Protein 4MIK (pdb70)

InterPro domains:
  IPR000940 Methyltransferase, NNMT/PNMT/TEMT [PF01234] (16-279)
  IPR000940 Methyltransferase, NNMT/PNMT/TEMT [PIRSF000384] (25-280)
  IPR000940 Methyltransferase, NNMT/PNMT/TEMT [PS51681] (23-282)
  IPR000940 Methyltransferase, NNMT/PNMT/TEMT [PTHR10867] (3-279)
  IPR025820 Methyltransferase NNMT/PNMT/TEMT, conserved site [PS01100] (75-91)
  IPR029063 S-adenosyl-L-methionine-dependent methyltransferase superfamily [G3DSA:3.40.50.150] (26-282)
  IPR029063 S-adenosyl-L-methionine-dependent methyltransferase superfamily [SSF53335] (27-279)
  IPR053384 SAM-dependent methyltransferase [NF041360] (27-255)

CATH classification: 3.40.50.150

B-factor: mean 51.11, std 16.22, range [27.46, 335.64]

Solvent-accessible surface area: 20635 Å² total; per-residue (Å²): 96,50,143,168,16,69,15,118,20,31,1,177,27,30,12,29,101,65,14,11,71,8,33,62,87,109,6,10,2,4,30,9,3,72,6,2,6,94,7,3,87,71,47,86,0,58,38,124,6,0,1,1,0,14,4,8,4,7,0,2,3,0,0,6,0,0,40,52,0,98,12,0,0,0,0,12,110,13,100,66,4,45,88,7,0,18,70,9,17,119,127,82,123,61,29,31,96,2,12,65,6,0,16,18,0,4,30,53,34,62,128,40,42,12,45,58,49,0,14,139,50,0,53,61,60,16,112,52,40,24,80,8,35,8,87,90,91,109,5,19,42,87,86,25,95,6,35,85,76,0,25,2,0,1,0,13,43,15,0,3,7,39,1,94,64,67,60,10,2,30,125,1,0,55,30,0,7,90,9,2,85,95,22,0,11,0,2,2,1,0,3,10,72,12,43,60,20,60,0,35,139,2,139,3,86,4,8,63,0,34,48,90,54,0,79,86,4,0,90,171,18,28,7,117,31,84,30,25,112,54,21,140,7,41,79,119,2,107,53,59,27,15,38,10,112,2,3,0,1,0,21,0,47,39,141,100,72,101,22,38,64,64,23,33,66,35,21,121,162,16,71,20,93,11,28,0,149,32,29,10,29,103,71,14,9,61,14,25,47,87,111,4,9,1,0,27,10,4,77,0,3,9,81,4,3,86,68,46,86,1,62,34,124,6,0,1,0,0,14,4,10,4,7,1,2,3,0,0,8,0,0,42,47,0,99,11,0,1,3,0,12,86,17,112,66,3,52,95,5,2,20,78,11,50,120,123,68,133,53,18,37,95,2,10,57,6,0,18,14,1,2,22,54,34,64,134,47,45,4,43,52,51,0,13,142,53,0,49,62,60,16,107,53,38,19,79,10,38,8,22,79,91,109,5,22,41,92,84,24,96,7,32,83,81,0,24,2,0,1,0,13,48,15,1,3,8,25,0,58,69,68,57,1,1,30,92,0,0,59,31,0,9,90,9,2,83,89,25,0,12,0,2,3,1,0,3,12,75,12,45,52,19,52,0,29,150,3,142,2,105,4,10,66,0,23,55,142,63,1,100,76,4,0,79,158,17,34,10,118,30,88,41,25,73,62,22,139,9,39,82,123,4,87,51,55,24,14,37,5,101,2,3,0,0,0,20,0,42,36,136

Foldseek 3Di:
DCVPFDLVLVCCLQCNPPQVDVPDCLHPLNVLLLVQLVVVLVVLAADAEEEEPACFQDDLQCLNVLVRYQAYEYEHQDPNRVVLNVCLLVVHPPRDDCQVSLCSNCVNNPPPDDSVVSSVSSSNRYPYYAYFDLQDLAGRDPPDPGDAQGQEYEYAAPLQQVAQELVSSLSSLLSVCRSHDAQHKYKYKHFAQWQWFDRVVDITGGYHHHQVSVCVSQVVSAKDWPDKDKRAHDPVSCDPGTRTGIMMITMIGHD/DVVLLVVLVVLCVPFALVLVCCLQCNPPQVDPPDCLHDLVVLLCLQLVVVLVVLAADAEEEEDACFQDDLSCLNVLVRYQAYEYEHQDPVSLVLVVCVLVVHVVRDDCQVSLQSNCVVNPPVDHSVVSSVSSSNRHPYYAYFDLQDLAGRDPPHPGDAQGQEYEYAAPLQQSAQELVSSLSSVLSVVRSHDAQHKYKYKHFAQWQWFDRDVRIGGGYHHHLVSVCVSLVVSAWDWPDKDKRAHDPVSCDPRTNTGIMIITMITHD

Organism: Homo sapiens (NCBI:txid9606)

Sequence (520 aa):
AYQRFEPRAYLRNNYAPPRGDLCNPNGVGPWKLRCLLAQTFATGEVSGRTLIDIGSGPTVYQLLSACSHFEDITMTDFLEVNRQELGRWLQEEPGAFNWSMYSQHACLIEGKGECWQDKERQLRARVKRVLPIDVHQPQPLGAGSPAPLPADALVSAFCLEAVSPDLASFQRALDHITTLLRPGGHLLLIGALEESWYLAGEARLTVVPVSEEEEVREALVRSGYKVRDLRTYIMPAHLQTGVDDVKGVFFAWAQKVSAPGQAAVASAYQRFEPRAYLRNNYAPPRGDLCNPNGVGPWKLRRCLLAQTFATGEVSGRTLIDIGSGPTVYQLLSACSHFEDITMTDFLEVNRQELGRWLQEEPGAFNWSMYSQHACLIEGKGECWQDKERQLRARVKRVLPIDVHQPQPLGAGSPAPLPADALVSAFCLEAVSPDLASFQRALDHITTLLRPGGHLLLIGALEESWYLAGEARLTVVPVSEEEVREALVRSGYKVRDLRTYIMPAHLQTGVDDVKGVFFAWAQKV

Structure (mmCIF, N/CA/C/O backbone):
data_4MIK
#
_entry.id   4MIK
#
_cell.length_a   94.664
_cell.length_b   94.664
_cell.length_c   188.460
_cell.angle_alpha   90.00
_cell.angle_beta   90.00
_cell.angle_gamma   90.00
#
_symmetry.space_group_name_H-M   'P 43 21 2'
#
loop_
_entity.id
_entity.type
_entity.pdbx_description
1 polymer 'Phenylethanolamine N-methyltransferase'
2 non-polymer 9-{5-S-[2-({[(3S)-7-nitro-1,2,3,4-tetrahydroisoquinolin-3-yl]methyl}amino)ethyl]-5-thio-alpha-L-lyxofuranosyl}-9H-purin-6-amine
3 non-polymer 2-AMINO-2-HYDROXYMETHYL-PROPANE-1,3-DIOL
4 water water
#
loop_
_atom_site.group_PDB
_atom_site.id
_atom_site.type_symbol
_atom_site.label_atom_id
_atom_site.label_alt_id
_atom_site.label_comp_id
_atom_site.label_asym_id
_atom_site.label_entity_id
_atom_site.label_seq_id
_atom_site.pdbx_PDB_ins_code
_atom_site.Cartn_x
_atom_site.Cartn_y
_atom_site.Cartn_z
_atom_site.occupancy
_atom_site.B_iso_or_equiv
_atom_site.auth_seq_id
_atom_site.auth_comp_id
_atom_site.auth_asym_id
_atom_site.auth_atom_id
_atom_site.pdbx_PDB_model_num
ATOM 1 N N . ALA A 1 26 ? -4.209 -8.227 -16.398 1.00 52.38 26 ALA A N 1
ATOM 2 C CA . ALA A 1 26 ? -3.068 -8.445 -17.305 1.00 61.80 26 ALA A CA 1
ATOM 3 C C . ALA A 1 26 ? -3.568 -8.773 -18.708 1.00 54.32 26 ALA A C 1
ATOM 4 O O . ALA A 1 26 ? -3.271 -8.078 -19.680 1.00 48.50 26 ALA A O 1
ATOM 10 N N . TYR A 1 27 ? -4.372 -9.820 -18.800 1.00 46.93 27 TYR A N 1
ATOM 11 C CA . TYR A 1 27 ? -5.073 -10.089 -20.049 1.00 55.26 27 TYR A CA 1
ATOM 12 C C . TYR A 1 27 ? -6.014 -8.957 -20.407 1.00 56.39 27 TYR A C 1
ATOM 13 O O . TYR A 1 27 ? -6.514 -8.898 -21.524 1.00 47.79 27 TYR A O 1
ATOM 31 N N . GLN A 1 28 ? -6.226 -8.028 -19.479 1.00 52.52 28 GLN A N 1
ATOM 32 C CA . GLN A 1 28 ? -7.136 -6.927 -19.749 1.00 59.90 28 GLN A CA 1
ATOM 33 C C . GLN A 1 28 ? -6.550 -5.939 -20.748 1.00 52.51 28 GLN A C 1
ATOM 34 O O . GLN A 1 28 ? -7.290 -5.189 -21.357 1.00 58.29 28 GLN A O 1
ATOM 48 N N . ARG A 1 29 ? -5.234 -5.969 -20.952 1.00 43.89 29 ARG A N 1
ATOM 49 C CA . ARG A 1 29 ? -4.603 -5.137 -21.973 1.00 50.20 29 ARG A CA 1
ATOM 50 C C . ARG A 1 29 ? -4.232 -5.920 -23.254 1.00 44.16 29 ARG A C 1
ATOM 51 O O . ARG A 1 29 ? -3.598 -5.366 -24.143 1.00 45.85 29 ARG A O 1
ATOM 72 N N . PHE A 1 30 ? -4.587 -7.204 -23.303 1.00 45.45 30 PHE A N 1
ATOM 73 C CA . PHE A 1 30 ? -4.306 -8.072 -24.466 1.00 41.60 30 PHE A CA 1
ATOM 74 C C . PHE A 1 30 ? -4.925 -7.492 -25.729 1.00 40.23 30 PHE A C 1
ATOM 75 O O . PHE A 1 30 ? -6.132 -7.276 -25.775 1.00 47.17 30 PHE A O 1
ATOM 92 N N . GLU A 1 31 ? -4.109 -7.231 -26.760 1.00 43.36 31 GLU A N 1
ATOM 93 C CA . GLU A 1 31 ? -4.606 -6.683 -28.021 1.00 45.56 31 GLU A CA 1
ATOM 94 C C . GLU A 1 31 ? -4.592 -7.787 -29.106 1.00 42.31 31 GLU A C 1
ATOM 95 O O . GLU A 1 31 ? -3.514 -8.210 -29.522 1.00 40.15 31 GLU A O 1
ATOM 107 N N . PRO A 1 32 ? -5.771 -8.286 -29.513 1.00 44.46 32 PRO A N 1
ATOM 108 C CA . PRO A 1 32 ? -5.846 -9.326 -30.565 1.00 41.73 32 PRO A CA 1
ATOM 109 C C . PRO A 1 32 ? -5.031 -9.005 -31.801 1.00 41.31 32 PRO A C 1
ATOM 110 O O . PRO A 1 32 ? -4.372 -9.911 -32.320 1.00 44.09 32 PRO A O 1
ATOM 121 N N . ARG A 1 33 ? -5.050 -7.760 -32.280 1.00 41.28 33 ARG A N 1
ATOM 122 C CA . ARG A 1 33 ? -4.386 -7.488 -33.546 1.00 38.94 33 ARG A CA 1
ATOM 123 C C . ARG A 1 33 ? -2.876 -7.561 -33.391 1.00 48.33 33 ARG A C 1
ATOM 124 O O . ARG A 1 33 ? -2.185 -7.974 -34.326 1.00 36.86 33 ARG A O 1
ATOM 145 N N . ALA A 1 34 ? -2.368 -7.175 -32.217 1.00 39.76 34 ALA A N 1
ATOM 146 C CA . ALA A 1 34 ? -0.940 -7.276 -31.937 1.00 38.77 34 ALA A CA 1
ATOM 147 C C . ALA A 1 34 ? -0.516 -8.735 -31.849 1.00 36.53 34 ALA A C 1
ATOM 148 O O . ALA A 1 34 ? 0.498 -9.136 -32.425 1.00 41.05 34 ALA A O 1
ATOM 155 N N . TYR A 1 35 ? -1.298 -9.531 -31.134 1.00 34.61 35 TYR A N 1
ATOM 156 C CA . TYR A 1 35 ? -1.054 -10.950 -31.031 1.00 36.08 35 TYR A CA 1
ATOM 157 C C . TYR A 1 35 ? -1.036 -11.661 -32.413 1.00 33.61 35 TYR A C 1
ATOM 158 O O . TYR A 1 35 ? -0.149 -12.464 -32.722 1.00 33.34 35 TYR A O 1
ATOM 176 N N . LEU A 1 36 ? -2.028 -11.364 -33.233 1.00 37.43 36 LEU A N 1
ATOM 177 C CA . LEU A 1 36 ? -2.079 -11.917 -34.589 1.00 34.56 36 LEU A CA 1
ATOM 178 C C . LEU A 1 36 ? -0.856 -11.526 -35.386 1.00 34.54 36 LEU A C 1
ATOM 179 O O . LEU A 1 36 ? -0.246 -12.350 -36.079 1.00 34.52 36 LEU A O 1
ATOM 195 N N . ARG A 1 37 ? -0.478 -10.264 -35.294 1.00 35.81 37 ARG A N 1
ATOM 196 C CA . ARG A 1 37 ? 0.690 -9.777 -35.999 1.00 34.83 37 ARG A CA 1
ATOM 197 C C . ARG A 1 37 ? 1.986 -10.470 -35.536 1.00 44.50 37 ARG A C 1
ATOM 198 O O . ARG A 1 37 ? 2.877 -10.805 -36.326 1.00 38.91 37 ARG A O 1
ATOM 219 N N . ASN A 1 38 ? 2.090 -10.684 -34.239 1.00 33.51 38 ASN A N 1
ATOM 220 C CA . ASN A 1 38 ? 3.277 -11.278 -33.658 1.00 34.75 38 ASN A CA 1
ATOM 221 C C . ASN A 1 38 ? 3.449 -12.736 -34.006 1.00 33.96 38 ASN A C 1
ATOM 222 O O . ASN A 1 38 ? 4.578 -13.224 -34.085 1.00 37.73 38 ASN A O 1
ATOM 233 N N . ASN A 1 39 ? 2.327 -13.450 -34.154 1.00 32.72 39 ASN A N 1
ATOM 234 C CA . ASN A 1 39 ? 2.387 -14.900 -34.266 1.00 32.99 39 ASN A CA 1
ATOM 235 C C . ASN A 1 39 ? 1.866 -15.501 -35.581 1.00 34.21 39 ASN A C 1
ATOM 236 O O . ASN A 1 39 ? 2.205 -16.636 -35.904 1.00 36.45 39 ASN A O 1
ATOM 247 N N . TYR A 1 40 ? 1.053 -14.742 -36.296 1.00 36.44 40 TYR A N 1
ATOM 248 C CA . TYR A 1 40 ? 0.378 -15.261 -37.489 1.00 39.38 40 TYR A CA 1
ATOM 249 C C . TYR A 1 40 ? 0.574 -14.369 -38.703 1.00 40.84 40 TYR A C 1
ATOM 250 O O . TYR A 1 40 ? -0.149 -14.492 -39.683 1.00 40.48 40 TYR A O 1
ATOM 268 N N . ALA A 1 41 ? 1.548 -13.466 -38.622 1.00 39.55 41 ALA A N 1
ATOM 269 C CA . ALA A 1 41 ? 2.041 -12.728 -39.791 1.00 38.45 41 ALA A CA 1
ATOM 270 C C . ALA A 1 41 ? 3.540 -13.020 -39.845 1.00 46.59 41 ALA A C 1
ATOM 271 O O . ALA A 1 41 ? 4.107 -13.555 -38.877 1.00 41.82 41 ALA A O 1
ATOM 278 N N . PRO A 1 42 ? 4.194 -12.710 -40.973 1.00 46.18 42 PRO A N 1
ATOM 279 C CA . PRO A 1 42 ? 5.583 -13.182 -41.085 1.00 43.88 42 PRO A CA 1
ATOM 280 C C . PRO A 1 42 ? 6.542 -12.575 -40.041 1.00 45.46 42 PRO A C 1
ATOM 281 O O . PRO A 1 42 ? 6.303 -11.484 -39.530 1.00 44.77 42 PRO A O 1
ATOM 292 N N . PRO A 1 43 ? 7.632 -13.285 -39.710 1.00 44.58 43 PRO A N 1
ATOM 293 C CA . PRO A 1 43 ? 8.093 -14.602 -40.197 1.00 42.72 43 PRO A CA 1
ATOM 294 C C . PRO A 1 43 ? 7.321 -15.824 -39.682 1.00 44.54 43 PRO A C 1
ATOM 295 O O . PRO A 1 43 ? 7.222 -16.838 -40.390 1.00 40.15 43 PRO A O 1
ATOM 306 N N . ARG A 1 44 ? 6.791 -15.762 -38.463 1.00 42.46 44 ARG A N 1
ATOM 307 C CA . ARG A 1 44 ? 6.158 -16.947 -37.889 1.00 43.42 44 ARG A CA 1
ATOM 308 C C . ARG A 1 44 ? 4.945 -17.402 -38.680 1.00 41.72 44 ARG A C 1
ATOM 309 O O . ARG A 1 44 ? 4.653 -18.589 -38.742 1.00 48.49 44 ARG A O 1
ATOM 330 N N . GLY A 1 45 ? 4.273 -16.461 -39.329 1.00 40.52 45 GLY A N 1
ATOM 331 C CA . GLY A 1 45 ? 3.153 -16.783 -40.183 1.00 40.76 45 GLY A CA 1
ATOM 332 C C . GLY A 1 45 ? 3.486 -16.981 -41.654 1.00 48.94 45 GLY A C 1
ATOM 333 O O . GLY A 1 45 ? 2.593 -16.949 -42.488 1.00 55.35 45 GLY A O 1
ATOM 337 N N . ASP A 1 46 ? 4.756 -17.159 -41.989 1.00 48.05 46 ASP A N 1
ATOM 338 C CA . ASP A 1 46 ? 5.113 -17.555 -43.346 1.00 44.45 46 ASP A CA 1
ATOM 339 C C . ASP A 1 46 ? 4.871 -19.041 -43.443 1.00 44.85 46 ASP A C 1
ATOM 340 O O . ASP A 1 46 ? 5.332 -19.825 -42.607 1.00 50.33 46 ASP A O 1
ATOM 349 N N . LEU A 1 47 ? 4.082 -19.448 -44.424 1.00 35.46 47 LEU A N 1
ATOM 350 C CA . LEU A 1 47 ? 3.759 -20.859 -44.545 1.00 30.83 47 LEU A CA 1
ATOM 351 C C . LEU A 1 47 ? 4.494 -21.506 -45.729 1.00 35.41 47 LEU A C 1
ATOM 352 O O . LEU A 1 47 ? 4.415 -22.720 -45.930 1.00 35.08 47 LEU A O 1
ATOM 368 N N . CYS A 1 48 ? 5.248 -20.722 -46.462 1.00 33.60 48 CYS A N 1
ATOM 369 C CA . CYS A 1 48 ? 5.961 -21.237 -47.613 1.00 42.98 48 CYS A CA 1
ATOM 370 C C . CYS A 1 48 ? 7.041 -22.248 -47.285 1.00 42.47 48 CYS A C 1
ATOM 371 O O . CYS A 1 48 ? 7.108 -23.261 -47.909 1.00 42.73 48 CYS A O 1
ATOM 379 N N . ASN A 1 49 ? 7.854 -21.980 -46.280 1.00 47.38 49 ASN A N 1
ATOM 380 C CA . ASN A 1 49 ? 8.875 -22.928 -45.868 1.00 43.75 49 ASN A CA 1
ATOM 381 C C . ASN A 1 49 ? 8.265 -24.031 -45.009 1.00 39.51 49 ASN A C 1
ATOM 382 O O . ASN A 1 49 ? 7.705 -23.745 -43.939 1.00 41.33 49 ASN A O 1
ATOM 393 N N . PRO A 1 50 ? 8.390 -25.295 -45.438 1.00 39.19 50 PRO A N 1
ATOM 394 C CA . PRO A 1 50 ? 7.755 -26.353 -44.650 1.00 42.38 50 PRO A CA 1
ATOM 395 C C . PRO A 1 50 ? 8.438 -26.639 -43.315 1.00 35.32 50 PRO A C 1
ATOM 396 O O . PRO A 1 50 ? 7.887 -27.405 -42.561 1.00 40.48 50 PRO A O 1
ATOM 407 N N . ASN A 1 51 ? 9.575 -26.017 -43.046 1.00 35.84 51 ASN A N 1
ATOM 408 C CA . ASN A 1 51 ? 10.249 -26.140 -41.738 1.00 43.09 51 ASN A CA 1
ATOM 409 C C . ASN A 1 51 ? 9.845 -25.106 -40.685 1.00 37.36 51 ASN A C 1
ATOM 410 O O . ASN A 1 51 ? 10.409 -25.077 -39.578 1.00 38.79 51 ASN A O 1
ATOM 421 N N . GLY A 1 52 ? 8.865 -24.273 -41.007 1.00 36.16 52 GLY A N 1
ATOM 422 C CA . GLY A 1 52 ? 8.341 -23.303 -40.049 1.00 36.90 52 GLY A CA 1
ATOM 423 C C . GLY A 1 52 ? 7.343 -23.882 -39.058 1.00 31.50 52 GLY A C 1
ATOM 424 O O . GLY A 1 52 ? 6.883 -24.998 -39.189 1.00 34.62 52 GLY A O 1
ATOM 428 N N . VAL A 1 53 ? 7.001 -23.100 -38.052 1.00 32.84 53 VAL A N 1
ATOM 429 C CA . VAL A 1 53 ? 6.138 -23.562 -37.003 1.00 35.26 53 VAL A CA 1
ATOM 430 C C . VAL A 1 53 ? 4.676 -23.669 -37.457 1.00 34.33 53 VAL A C 1
ATOM 431 O O . VAL A 1 53 ? 3.956 -24.561 -37.019 1.00 34.96 53 VAL A O 1
ATOM 444 N N . GLY A 1 54 ? 4.229 -22.763 -38.324 1.00 33.01 54 GLY A N 1
ATOM 445 C CA . GLY A 1 54 ? 2.859 -22.835 -38.823 1.00 34.98 54 GLY A CA 1
ATOM 446 C C . GLY A 1 54 ? 2.600 -24.125 -39.562 1.00 29.62 54 GLY A C 1
ATOM 447 O O . GLY A 1 54 ? 1.652 -24.857 -39.265 1.00 31.84 54 GLY A O 1
ATOM 451 N N . PRO A 1 55 ? 3.467 -24.441 -40.526 1.00 29.34 55 PRO A N 1
ATOM 452 C CA . PRO A 1 55 ? 3.292 -25.718 -41.214 1.00 32.82 55 PRO A CA 1
ATOM 453 C C . PRO A 1 55 ? 3.397 -26.938 -40.332 1.00 37.18 55 PRO A C 1
ATOM 454 O O . PRO A 1 55 ? 2.645 -27.892 -40.528 1.00 32.27 55 PRO A O 1
ATOM 465 N N . TRP A 1 56 ? 4.323 -26.915 -39.375 1.00 31.94 56 TRP A N 1
ATOM 466 C CA . TRP A 1 56 ? 4.398 -27.990 -38.407 1.00 33.56 56 TRP A CA 1
ATOM 467 C C . TRP A 1 56 ? 3.086 -28.170 -37.601 1.00 31.13 56 TRP A C 1
ATOM 468 O O . TRP A 1 56 ? 2.619 -29.300 -37.418 1.00 33.11 56 TRP A O 1
ATOM 489 N N . LYS A 1 57 ? 2.493 -27.091 -37.105 1.00 32.65 57 LYS A N 1
ATOM 490 C CA . LYS A 1 57 ? 1.239 -27.215 -36.369 1.00 31.14 57 LYS A CA 1
ATOM 491 C C . LYS A 1 57 ? 0.106 -27.773 -37.230 1.00 33.61 57 LYS A C 1
ATOM 492 O O . LYS A 1 57 ? -0.667 -28.626 -36.783 1.00 33.01 57 LYS A O 1
ATOM 511 N N . LEU A 1 58 ? -0.005 -27.262 -38.456 1.00 36.21 58 LEU A N 1
ATOM 512 C CA . LEU A 1 58 ? -1.070 -27.701 -39.361 1.00 36.03 58 LEU A CA 1
ATOM 513 C C . LEU A 1 58 ? -0.923 -29.184 -39.673 1.00 32.75 58 LEU A C 1
ATOM 514 O O . LEU A 1 58 ? -1.908 -29.911 -39.702 1.00 40.77 58 LEU A O 1
ATOM 530 N N . ARG A 1 59 ? 0.315 -29.636 -39.858 1.00 31.31 59 ARG A N 1
ATOM 531 C CA . ARG A 1 59 ? 0.609 -31.040 -40.106 1.00 34.18 59 ARG A CA 1
ATOM 532 C C . ARG A 1 59 ? 0.245 -31.923 -38.931 1.00 34.95 59 ARG A C 1
ATOM 533 O O . ARG A 1 59 ? -0.345 -32.986 -39.122 1.00 36.40 59 ARG A O 1
ATOM 554 N N . CYS A 1 60 ? 0.632 -31.541 -37.715 1.00 34.11 60 CYS A N 1
ATOM 555 C CA . CYS A 1 60 ? 0.216 -32.324 -36.553 1.00 35.38 60 CYS A CA 1
ATOM 556 C C . CYS A 1 60 ? -1.301 -32.523 -36.531 1.00 34.91 60 CYS A C 1
ATOM 557 O O . CYS A 1 60 ? -1.803 -33.622 -36.303 1.00 40.20 60 CYS A O 1
ATOM 565 N N A LEU A 1 61 ? -2.041 -31.447 -36.760 0.02 39.06 61 LEU A N 1
ATOM 566 N N B LEU A 1 61 ? -2.031 -31.457 -36.790 0.98 39.30 61 LEU A N 1
ATOM 567 C CA A LEU A 1 61 ? -3.494 -31.516 -36.680 0.02 38.93 61 LEU A CA 1
ATOM 568 C CA B LEU A 1 61 ? -3.492 -31.512 -36.686 0.98 39.06 61 LEU A CA 1
ATOM 569 C C . LEU A 1 61 ? -4.076 -32.375 -37.815 1.00 39.76 61 LEU A C 1
ATOM 570 O O . LEU A 1 61 ? -4.882 -33.285 -37.559 1.00 37.63 61 LEU A O 1
ATOM 590 N N . ALA A 1 62 ? -3.622 -32.128 -39.044 1.00 39.03 62 ALA A N 1
ATOM 591 C CA . ALA A 1 62 ? -4.050 -32.911 -40.223 1.00 40.13 62 ALA A CA 1
ATOM 592 C C . ALA A 1 62 ? -3.762 -34.409 -40.088 1.00 38.13 62 ALA A C 1
ATOM 593 O O . ALA A 1 62 ? -4.635 -35.236 -40.291 1.00 37.60 62 ALA A O 1
ATOM 600 N N . GLN A 1 63 ? -2.541 -34.763 -39.718 1.00 40.95 63 GLN A N 1
ATOM 601 C CA . GLN A 1 63 ? -2.170 -36.166 -39.586 1.00 43.38 63 GLN A CA 1
ATOM 602 C C . GLN A 1 63 ? -2.999 -36.856 -38.515 1.00 46.16 63 GLN A C 1
ATOM 603 O O . GLN A 1 63 ? -3.318 -38.038 -38.626 1.00 47.46 63 GLN A O 1
ATOM 617 N N . THR A 1 64 ? -3.326 -36.125 -37.463 1.00 40.71 64 THR A N 1
ATOM 618 C CA . THR A 1 64 ? -4.084 -36.711 -36.372 1.00 40.70 64 THR A CA 1
ATOM 619 C C . THR A 1 64 ? -5.513 -37.016 -36.812 1.00 45.07 64 THR A C 1
ATOM 620 O O . THR A 1 64 ? -5.986 -38.133 -36.640 1.00 42.21 64 THR A O 1
ATOM 631 N N . PHE A 1 65 ? -6.199 -36.036 -37.383 1.00 44.04 65 PHE A N 1
ATOM 632 C CA . PHE A 1 65 ? -7.557 -36.268 -37.845 1.00 46.93 65 PHE A CA 1
ATOM 633 C C . PHE A 1 65 ? -7.588 -37.261 -39.006 1.00 49.23 65 PHE A C 1
ATOM 634 O O . PHE A 1 65 ? -8.552 -38.003 -39.140 1.00 51.56 65 PHE A O 1
ATOM 651 N N . ALA A 1 66 ? -6.529 -37.308 -39.814 1.00 47.34 66 ALA A N 1
ATOM 652 C CA . ALA A 1 66 ? -6.483 -38.253 -40.948 1.00 49.39 66 ALA A CA 1
ATOM 653 C C . ALA A 1 66 ? -6.495 -39.708 -40.490 1.00 53.13 66 ALA A C 1
ATOM 654 O O . ALA A 1 66 ? -6.772 -40.597 -41.281 1.00 55.12 66 ALA A O 1
ATOM 661 N N . THR A 1 67 ? -6.186 -39.961 -39.219 1.00 49.53 67 THR A N 1
ATOM 662 C CA . THR A 1 67 ? -6.228 -41.334 -38.705 1.00 53.94 67 THR A CA 1
ATOM 663 C C . THR A 1 67 ? -7.636 -41.921 -38.648 1.00 54.73 67 THR A C 1
ATOM 664 O O . THR A 1 67 ? -7.794 -43.141 -38.632 1.00 61.43 67 THR A O 1
ATOM 675 N N . GLY A 1 68 ? -8.640 -41.052 -38.571 1.00 54.30 68 GLY A N 1
ATOM 676 C CA . GLY A 1 68 ? -10.020 -41.461 -38.389 1.00 55.61 68 GLY A CA 1
ATOM 677 C C . GLY A 1 68 ? -10.422 -41.712 -36.937 1.00 62.42 68 GLY A C 1
ATOM 678 O O . GLY A 1 68 ? -11.598 -41.890 -36.649 1.00 61.13 68 GLY A O 1
ATOM 682 N N . GLU A 1 69 ? -9.464 -41.716 -36.014 1.00 59.50 69 GLU A N 1
ATOM 683 C CA . GLU A 1 69 ? -9.751 -42.120 -34.642 1.00 58.74 69 GLU A CA 1
ATOM 684 C C . GLU A 1 69 ? -10.356 -41.000 -33.808 1.00 56.06 69 GLU A C 1
ATOM 685 O O . GLU A 1 69 ? -10.894 -41.243 -32.726 1.00 56.84 69 GLU A O 1
ATOM 697 N N . VAL A 1 70 ? -10.301 -39.780 -34.330 1.00 53.45 70 VAL A N 1
ATOM 698 C CA . VAL A 1 70 ? -10.828 -38.617 -33.627 1.00 46.34 70 VAL A CA 1
ATOM 699 C C . VAL A 1 70 ? -12.061 -38.101 -34.333 1.00 58.31 70 VAL A C 1
ATOM 700 O O . VAL A 1 70 ? -11.972 -37.393 -35.344 1.00 56.00 70 VAL A O 1
ATOM 713 N N . SER A 1 71 ? -13.212 -38.444 -33.769 1.00 54.58 71 SER A N 1
ATOM 714 C CA . SER A 1 71 ? -14.482 -38.313 -34.460 1.00 59.35 71 SER A CA 1
ATOM 715 C C . SER A 1 71 ? -15.583 -38.193 -33.433 1.00 58.22 71 SER A C 1
ATOM 716 O O . SER A 1 71 ? -15.385 -38.506 -32.261 1.00 54.78 71 SER A O 1
ATOM 724 N N . GLY A 1 72 ? -16.743 -37.738 -33.881 1.00 59.75 72 GLY A N 1
ATOM 725 C CA . GLY A 1 72 ? -17.880 -37.559 -33.004 1.00 61.64 72 GLY A CA 1
ATOM 726 C C . GLY A 1 72 ? -18.771 -36.490 -33.585 1.00 58.94 72 GLY A C 1
ATOM 727 O O . GLY A 1 72 ? -18.640 -36.146 -34.754 1.00 60.37 72 GLY A O 1
ATOM 731 N N . ARG A 1 73 ? -19.666 -35.963 -32.764 1.00 57.31 73 ARG A N 1
ATOM 732 C CA . ARG A 1 73 ? -20.599 -34.948 -33.203 1.00 61.07 73 ARG A CA 1
ATOM 733 C C . ARG A 1 73 ? -20.160 -33.560 -32.767 1.00 53.49 73 ARG A C 1
ATOM 734 O O . ARG A 1 73 ? -20.352 -32.593 -33.502 1.00 53.54 73 ARG A O 1
ATOM 755 N N . THR A 1 74 ? -19.587 -33.461 -31.564 1.00 56.86 74 THR A N 1
ATOM 756 C CA . THR A 1 74 ? -19.328 -32.155 -30.963 1.00 51.69 74 THR A CA 1
ATOM 757 C C . THR A 1 74 ? -17.887 -31.937 -30.466 1.00 50.10 74 THR A C 1
ATOM 758 O O . THR A 1 74 ? -17.229 -32.841 -29.950 1.00 44.39 74 THR A O 1
ATOM 769 N N . LEU A 1 75 ? -17.415 -30.709 -30.646 1.00 49.56 75 LEU A N 1
ATOM 770 C CA . LEU A 1 75 ? -16.083 -30.300 -30.270 1.00 49.64 75 LEU A CA 1
ATOM 771 C C . LEU A 1 75 ? -16.073 -28.908 -29.685 1.00 43.29 75 LEU A C 1
ATOM 772 O O . LEU A 1 75 ? -16.780 -28.041 -30.103 1.00 44.96 75 LEU A O 1
ATOM 788 N N . ILE A 1 76 ? -15.221 -28.710 -28.716 1.00 41.21 76 ILE A N 1
ATOM 789 C CA . ILE A 1 76 ? -15.011 -27.415 -28.123 1.00 48.51 76 ILE A CA 1
ATOM 790 C C . ILE A 1 76 ? -13.539 -27.056 -28.305 1.00 40.93 76 ILE A C 1
ATOM 791 O O . ILE A 1 76 ? -12.642 -27.872 -28.048 1.00 43.02 76 ILE A O 1
ATOM 807 N N . ASP A 1 77 ? -13.313 -25.831 -28.763 1.00 46.71 77 ASP A N 1
ATOM 808 C CA . ASP A 1 77 ? -11.981 -25.255 -28.815 1.00 45.17 77 ASP A CA 1
ATOM 809 C C . ASP A 1 77 ? -11.821 -24.378 -27.572 1.00 43.50 77 ASP A C 1
ATOM 810 O O . ASP A 1 77 ? -12.571 -23.418 -27.388 1.00 43.19 77 ASP A O 1
ATOM 819 N N . ILE A 1 78 ? -10.846 -24.727 -26.736 1.00 41.89 78 ILE A N 1
ATOM 820 C CA . ILE A 1 78 ? -10.582 -24.042 -25.462 1.00 41.41 78 ILE A CA 1
ATOM 821 C C . ILE A 1 78 ? -9.593 -22.920 -25.635 1.00 40.40 78 ILE A C 1
ATOM 822 O O . ILE A 1 78 ? -8.433 -23.155 -26.004 1.00 45.28 78 ILE A O 1
ATOM 838 N N . GLY A 1 79 ? -10.008 -21.701 -25.339 1.00 41.83 79 GLY A N 1
ATOM 839 C CA . GLY A 1 79 ? -9.092 -20.580 -25.409 1.00 47.33 79 GLY A CA 1
ATOM 840 C C . GLY A 1 79 ? -8.661 -20.268 -26.831 1.00 43.36 79 GLY A C 1
ATOM 841 O O . GLY A 1 79 ? -7.477 -20.060 -27.101 1.00 45.14 79 GLY A O 1
ATOM 845 N N . SER A 1 80 ? -9.642 -20.197 -27.716 1.00 44.11 80 SER A N 1
ATOM 846 C CA . SER A 1 80 ? -9.436 -19.932 -29.135 1.00 46.40 80 SER A CA 1
ATOM 847 C C . SER A 1 80 ? -8.669 -18.659 -29.397 1.00 44.59 80 SER A C 1
ATOM 848 O O . SER A 1 80 ? -8.019 -18.534 -30.416 1.00 41.88 80 SER A O 1
ATOM 856 N N . GLY A 1 81 ? -8.777 -17.686 -28.494 1.00 46.39 81 GLY A N 1
ATOM 857 C CA . GLY A 1 81 ? -8.283 -16.363 -28.801 1.00 38.97 81 GLY A CA 1
ATOM 858 C C . GLY A 1 81 ? -8.905 -15.862 -30.103 1.00 41.88 81 GLY A C 1
ATOM 859 O O . GLY A 1 81 ? -10.047 -16.172 -30.395 1.00 39.54 81 GLY A O 1
ATOM 863 N N . PRO A 1 82 ? -8.161 -15.079 -30.884 1.00 39.95 82 PRO A N 1
ATOM 864 C CA . PRO A 1 82 ? -8.645 -14.573 -32.176 1.00 42.45 82 PRO A CA 1
ATOM 865 C C . PRO A 1 82 ? -8.249 -15.465 -33.368 1.00 36.81 82 PRO A C 1
ATOM 866 O O . PRO A 1 82 ? -8.145 -14.966 -34.502 1.00 40.63 82 PRO A O 1
ATOM 877 N N . THR A 1 83 ? -8.036 -16.752 -33.136 1.00 40.88 83 THR A N 1
ATOM 878 C CA . THR A 1 83 ? -7.506 -17.618 -34.208 1.00 40.49 83 THR A CA 1
ATOM 879 C C . THR A 1 83 ? -8.440 -18.753 -34.567 1.00 45.10 83 THR A C 1
ATOM 880 O O . THR A 1 83 ? -9.212 -19.204 -33.719 1.00 34.62 83 THR A O 1
ATOM 891 N N . VAL A 1 84 ? -8.394 -19.198 -35.838 1.00 39.40 84 VAL A N 1
ATOM 892 C CA . VAL A 1 84 ? -9.202 -20.334 -36.263 1.00 38.03 84 VAL A CA 1
ATOM 893 C C . VAL A 1 84 ? -8.413 -21.482 -36.907 1.00 36.28 84 VAL A C 1
ATOM 894 O O . VAL A 1 84 ? -8.990 -22.527 -37.198 1.00 39.74 84 VAL A O 1
ATOM 907 N N . TYR A 1 85 ? -7.131 -21.293 -37.133 1.00 40.09 85 TYR A N 1
ATOM 908 C CA . TYR A 1 85 ? -6.313 -22.278 -37.801 1.00 32.44 85 TYR A CA 1
ATOM 909 C C . TYR A 1 85 ? -6.390 -23.620 -37.136 1.00 39.44 85 TYR A C 1
ATOM 910 O O . TYR A 1 85 ? -6.299 -24.620 -37.786 1.00 36.99 85 TYR A O 1
ATOM 928 N N . GLN A 1 86 ? -6.541 -23.622 -35.823 1.00 35.35 86 GLN A N 1
ATOM 929 C CA . GLN A 1 86 ? -6.520 -24.863 -35.063 1.00 33.06 86 GLN A CA 1
ATOM 930 C C . GLN A 1 86 ? -7.745 -25.745 -35.312 1.00 32.82 86 GLN A C 1
ATOM 931 O O . GLN 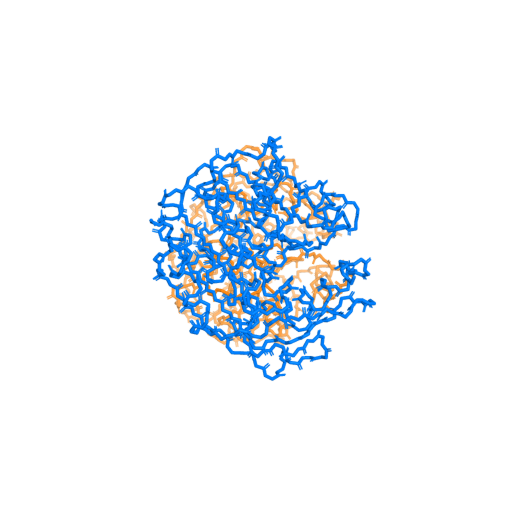A 1 86 ? -7.775 -26.889 -34.870 1.00 38.35 86 GLN A O 1
ATOM 945 N N . LEU A 1 87 ? -8.736 -25.228 -36.031 1.00 33.82 87 LEU A N 1
ATOM 946 C CA . LEU A 1 87 ? -9.936 -25.997 -36.374 1.00 33.41 87 LEU A CA 1
ATOM 947 C C . LEU A 1 87 ? -10.080 -26.325 -37.875 1.00 42.42 87 LEU A C 1
ATOM 948 O O . LEU A 1 87 ? -11.050 -26.958 -38.294 1.00 38.89 87 LEU A O 1
ATOM 964 N N . LEU A 1 88 ? -9.101 -25.949 -38.691 1.00 38.58 88 LEU A N 1
ATOM 965 C CA . LEU A 1 88 ? -9.233 -26.176 -40.116 1.00 34.85 88 LEU A CA 1
ATOM 966 C C . LEU A 1 88 ? -9.298 -27.640 -40.516 1.00 35.71 88 LEU A C 1
ATOM 967 O O . LEU A 1 88 ? -10.105 -28.000 -41.347 1.00 40.99 88 LEU A O 1
ATOM 983 N N . SER A 1 89 ? -8.472 -28.493 -39.936 1.00 37.86 89 SER A N 1
ATOM 984 C CA . SER A 1 89 ? -8.594 -29.910 -40.191 1.00 36.99 89 SER A CA 1
ATOM 985 C C . SER A 1 89 ? -9.679 -30.572 -39.325 1.00 40.16 89 SER A C 1
ATOM 986 O O . SER A 1 89 ? -10.225 -31.610 -39.679 1.00 46.30 89 SER A O 1
ATOM 994 N N . ALA A 1 90 ? -9.973 -29.999 -38.174 1.00 40.94 90 ALA A N 1
ATOM 995 C CA . ALA A 1 90 ? -10.967 -30.593 -37.283 1.00 38.19 90 ALA A CA 1
ATOM 996 C C . ALA A 1 90 ? -12.387 -30.526 -37.863 1.00 43.62 90 ALA A C 1
ATOM 997 O O . ALA A 1 90 ? -13.195 -31.433 -37.659 1.00 45.26 90 ALA A O 1
ATOM 1004 N N . CYS A 1 91 ? -12.684 -29.458 -38.591 1.00 44.18 91 CYS A N 1
ATOM 1005 C CA . CYS A 1 91 ? -14.064 -29.120 -38.880 1.00 46.64 91 CYS A CA 1
ATOM 1006 C C . CYS A 1 91 ? -14.801 -30.129 -39.765 1.00 52.06 91 CYS A C 1
ATOM 1007 O O . CYS A 1 91 ? -16.017 -30.195 -39.702 1.00 53.42 91 CYS A O 1
ATOM 1015 N N . SER A 1 92 ? -14.087 -30.931 -40.548 1.00 48.22 92 SER A N 1
ATOM 1016 C CA . SER A 1 92 ? -14.755 -31.939 -41.382 1.00 54.91 92 SER A CA 1
ATOM 1017 C C . SER A 1 92 ? -15.026 -33.250 -40.635 1.00 56.43 92 SER A C 1
ATOM 1018 O O . SER A 1 92 ? -15.508 -34.210 -41.222 1.00 54.65 92 SER A O 1
ATOM 1026 N N . HIS A 1 93 ? -14.724 -33.292 -39.342 1.00 49.73 93 HIS A N 1
ATOM 1027 C CA . HIS A 1 93 ? -14.987 -34.482 -38.531 1.00 49.44 93 HIS A CA 1
ATOM 1028 C C . HIS A 1 93 ? -15.992 -34.224 -37.420 1.00 50.09 93 HIS A C 1
ATOM 1029 O O . HIS A 1 93 ? -16.373 -35.148 -36.721 1.00 50.30 93 HIS A O 1
ATOM 1044 N N . PHE A 1 94 ? -16.399 -32.968 -37.252 1.00 51.06 94 PHE A N 1
ATOM 1045 C CA . PHE A 1 94 ? -17.314 -32.586 -36.180 1.00 49.69 94 PHE A CA 1
ATOM 1046 C C . PHE A 1 94 ? -18.338 -31.589 -36.659 1.00 55.06 94 PHE A C 1
ATOM 1047 O O . PHE A 1 94 ? -17.993 -30.468 -37.040 1.00 58.72 94 PHE A O 1
ATOM 1064 N N . GLU A 1 95 ? -19.609 -31.980 -36.600 1.00 57.45 95 GLU A N 1
ATOM 1065 C CA . GLU A 1 95 ? -20.682 -31.122 -37.096 1.00 60.22 95 GLU A CA 1
ATOM 1066 C C . GLU A 1 95 ? -21.102 -29.982 -36.158 1.00 49.74 95 GLU A C 1
ATOM 1067 O O . GLU A 1 95 ? -21.710 -29.022 -36.609 1.00 52.27 95 GLU A O 1
ATOM 1079 N N . ASP A 1 96 ? -20.759 -30.060 -34.875 1.00 50.59 96 ASP A N 1
ATOM 1080 C CA . ASP A 1 96 ? -21.094 -28.990 -33.935 1.00 54.43 96 ASP A CA 1
ATOM 1081 C C . ASP A 1 96 ? -19.826 -28.524 -33.208 1.00 52.93 96 ASP A C 1
ATOM 1082 O O . ASP A 1 96 ? -19.243 -29.267 -32.423 1.00 48.69 96 ASP A O 1
ATOM 1091 N N . ILE A 1 97 ? -19.427 -27.284 -33.459 1.00 46.95 97 ILE A N 1
ATOM 1092 C CA . ILE A 1 97 ? -18.194 -26.767 -32.908 1.00 49.28 97 ILE A CA 1
ATOM 1093 C C . ILE A 1 97 ? -18.493 -25.554 -32.059 1.00 42.91 97 ILE A C 1
ATOM 1094 O O . ILE A 1 97 ? -19.225 -24.650 -32.465 1.00 44.14 97 ILE A O 1
ATOM 1110 N N . THR A 1 98 ? -17.927 -25.569 -30.858 1.00 46.63 98 THR A N 1
ATOM 1111 C CA . THR A 1 98 ? -17.969 -24.435 -29.951 1.00 46.43 98 THR A CA 1
ATOM 1112 C C . THR A 1 98 ? -16.578 -23.838 -29.850 1.00 38.44 98 THR A C 1
ATOM 1113 O O . THR A 1 98 ? -15.634 -24.544 -29.525 1.00 43.95 98 THR A O 1
ATOM 1124 N N . MET A 1 99 ? -16.450 -22.546 -30.113 1.00 40.95 99 MET A N 1
ATOM 1125 C CA . MET A 1 99 ? -15.194 -21.840 -29.878 1.00 44.39 99 MET A CA 1
ATOM 1126 C C . MET A 1 99 ? -15.345 -21.049 -28.581 1.00 48.39 99 MET A C 1
ATOM 1127 O O . MET A 1 99 ? -16.459 -20.708 -28.189 1.00 46.35 99 MET A O 1
ATOM 1141 N N . THR A 1 100 ? -14.234 -20.772 -27.915 1.00 44.85 100 THR A N 1
ATOM 1142 C CA . THR A 1 100 ? -14.282 -20.120 -26.605 1.00 51.34 100 THR A CA 1
ATOM 1143 C C . THR A 1 100 ? -13.103 -19.181 -26.395 1.00 52.40 100 THR A C 1
ATOM 1144 O O . THR A 1 100 ? -12.001 -19.406 -26.912 1.00 45.81 100 THR A O 1
ATOM 1155 N N . ASP A 1 101 ? -13.359 -18.084 -25.701 1.00 39.56 101 ASP A N 1
ATOM 1156 C CA . ASP A 1 101 ? -12.273 -17.328 -25.099 1.00 42.06 101 ASP A CA 1
ATOM 1157 C C . ASP A 1 101 ? -12.683 -16.524 -23.878 1.00 49.87 101 ASP A C 1
ATOM 1158 O O . ASP A 1 101 ? -13.845 -16.152 -23.711 1.00 47.50 101 ASP A O 1
ATOM 1167 N N . PHE A 1 102 ? -11.693 -16.251 -23.040 1.00 48.46 102 PHE A N 1
ATOM 1168 C CA . PHE A 1 102 ? -11.895 -15.513 -21.806 1.00 42.45 102 PHE A CA 1
ATOM 1169 C C . PHE A 1 102 ? -12.233 -14.067 -22.116 1.00 49.21 102 PHE A C 1
ATOM 1170 O O . PHE A 1 102 ? -13.006 -13.450 -21.409 1.00 52.29 102 PHE A O 1
ATOM 1187 N N . LEU A 1 103 ? -11.698 -13.537 -23.213 1.00 45.51 103 LEU A N 1
ATOM 1188 C CA . LEU A 1 103 ? -11.846 -12.126 -23.521 1.00 41.85 103 LEU A CA 1
ATOM 1189 C C . LEU A 1 103 ? -12.869 -11.801 -24.597 1.00 55.16 103 LEU A C 1
ATOM 1190 O O . LEU A 1 103 ? -12.802 -12.325 -25.714 1.00 50.02 103 LEU A O 1
ATOM 1206 N N . GLU A 1 104 ? -13.787 -10.892 -24.272 1.00 52.09 104 GLU A N 1
ATOM 1207 C CA . GLU A 1 104 ? -14.737 -10.351 -25.253 1.00 58.42 104 GLU A CA 1
ATOM 1208 C C . GLU A 1 104 ? -14.079 -9.844 -26.551 1.00 53.59 104 GLU A C 1
ATOM 1209 O O . GLU A 1 104 ? -14.637 -10.002 -27.647 1.00 48.16 104 GLU A O 1
ATOM 1221 N N . VAL A 1 105 ? -12.933 -9.179 -26.437 1.00 52.95 105 VAL A N 1
ATOM 1222 C CA . VAL A 1 105 ? -12.309 -8.622 -27.632 1.00 52.38 105 VAL A CA 1
ATOM 1223 C C . VAL A 1 105 ? -11.855 -9.737 -28.579 1.00 47.42 105 VAL A C 1
ATOM 1224 O O . VAL A 1 105 ? -11.838 -9.534 -29.788 1.00 47.04 105 VAL A O 1
ATOM 1237 N N . ASN A 1 106 ? -11.520 -10.906 -28.035 1.00 48.46 106 ASN A N 1
ATOM 1238 C CA . ASN A 1 106 ? -11.147 -12.039 -28.878 1.00 45.56 106 ASN A CA 1
ATOM 1239 C C . ASN A 1 106 ? -12.375 -12.650 -29.497 1.00 50.71 106 ASN A C 1
ATOM 1240 O O . ASN A 1 106 ? -12.379 -12.991 -30.683 1.00 42.93 106 ASN A O 1
ATOM 1251 N N . ARG A 1 107 ? -13.422 -12.765 -28.695 1.00 48.56 107 ARG A N 1
ATOM 1252 C CA . ARG A 1 107 ? -14.704 -13.254 -29.168 1.00 46.46 107 ARG A CA 1
ATOM 1253 C C . ARG A 1 107 ? -15.277 -12.401 -30.302 1.00 45.76 107 ARG A C 1
ATOM 1254 O O . ARG A 1 107 ? -15.932 -12.938 -31.192 1.00 49.69 107 ARG A O 1
ATOM 1275 N N . GLN A 1 108 ? -15.013 -11.091 -30.289 1.00 45.64 108 GLN A N 1
ATOM 1276 C CA . GLN A 1 108 ? -15.468 -10.205 -31.355 1.00 45.39 108 GLN A CA 1
ATOM 1277 C C . GLN A 1 108 ? -14.631 -10.393 -32.586 1.00 54.59 108 GLN A C 1
ATOM 1278 O O . GLN A 1 108 ? -15.139 -10.304 -33.696 1.00 51.52 108 GLN A O 1
ATOM 1292 N N . GLU A 1 109 ? -13.331 -10.593 -32.401 1.00 53.54 109 GLU A N 1
ATOM 1293 C CA . GLU A 1 109 ? -12.435 -10.774 -33.551 1.00 50.45 109 GLU A CA 1
ATOM 1294 C C . GLU A 1 109 ? -12.831 -12.078 -34.264 1.00 44.55 109 GLU A C 1
ATOM 1295 O O . GLU A 1 109 ? -12.904 -12.125 -35.502 1.00 49.33 109 GLU A O 1
ATOM 1307 N N . LEU A 1 110 ? -13.134 -13.125 -33.493 1.00 45.82 110 LEU A N 1
ATOM 1308 C CA . LEU A 1 110 ? -13.628 -14.373 -34.078 1.00 45.68 110 LEU A CA 1
ATOM 1309 C C . LEU A 1 110 ? -14.917 -14.151 -34.868 1.00 51.86 110 LEU A C 1
ATOM 1310 O O . LEU A 1 110 ? -15.113 -14.706 -35.968 1.00 46.21 110 LEU A O 1
ATOM 1326 N N . GLY A 1 111 ? -15.802 -13.349 -34.282 1.00 51.40 111 GLY A N 1
ATOM 1327 C CA . GLY A 1 111 ? -17.084 -13.048 -34.871 1.00 54.14 111 GLY A CA 1
ATOM 1328 C C . GLY A 1 111 ? -16.917 -12.348 -36.198 1.00 53.51 111 GLY A C 1
ATOM 1329 O O . GLY A 1 111 ? -17.658 -12.619 -37.137 1.00 54.14 111 GLY A O 1
ATOM 1333 N N . ARG A 1 112 ? -15.949 -11.444 -36.280 1.00 49.73 112 ARG A N 1
ATOM 1334 C CA . ARG A 1 112 ? -15.707 -10.739 -37.533 1.00 58.71 112 ARG A CA 1
ATOM 1335 C C . ARG A 1 112 ? -15.322 -11.707 -38.663 1.00 53.63 112 ARG A C 1
ATOM 1336 O O . ARG A 1 112 ? -15.716 -11.511 -39.818 1.00 53.69 112 ARG A O 1
ATOM 1357 N N . TRP A 1 113 ? -14.565 -12.750 -38.327 1.00 47.07 113 TRP A N 1
ATOM 1358 C CA . TRP A 1 113 ? -14.149 -13.734 -39.313 1.00 46.80 113 TRP A CA 1
ATOM 1359 C C . TRP A 1 113 ? -15.268 -14.704 -39.612 1.00 48.67 113 TRP A C 1
ATOM 1360 O O . TRP A 1 113 ? -15.517 -15.023 -40.780 1.00 45.80 113 TRP A O 1
ATOM 1381 N N . LEU A 1 114 ? -15.965 -15.166 -38.580 1.00 45.94 114 LEU A N 1
ATOM 1382 C CA . LEU A 1 114 ? -17.043 -16.116 -38.819 1.00 49.01 114 LEU A CA 1
ATOM 1383 C C . LEU A 1 114 ? -18.179 -15.516 -39.681 1.00 51.95 114 LEU A C 1
ATOM 1384 O O . LEU A 1 114 ? -18.710 -16.202 -40.536 1.00 52.77 114 LEU A O 1
ATOM 1400 N N . GLN A 1 115 ? -18.512 -14.245 -39.470 1.00 53.73 115 GLN A N 1
ATOM 1401 C CA . GLN A 1 115 ? -19.608 -13.589 -40.188 1.00 58.06 115 GLN A CA 1
ATOM 1402 C C . GLN A 1 115 ? -19.111 -12.823 -41.404 1.00 63.07 115 GLN A C 1
ATOM 1403 O O . GLN A 1 115 ? -19.856 -12.041 -41.989 1.00 63.91 115 GLN A O 1
ATOM 1417 N N . GLU A 1 116 ? -17.857 -13.031 -41.780 1.00 64.21 116 GLU A N 1
ATOM 1418 C CA . GLU A 1 116 ? -17.291 -12.379 -42.964 1.00 65.04 116 GLU A CA 1
ATOM 1419 C C . GLU A 1 116 ? -17.477 -10.861 -42.923 1.00 72.28 116 GLU A C 1
ATOM 1420 O O . GLU A 1 116 ? -17.768 -10.235 -43.937 1.00 76.03 116 GLU A O 1
ATOM 1432 N N . GLU A 1 117 ? -17.296 -10.282 -41.739 1.00 65.56 117 GLU A N 1
ATOM 1433 C CA . GLU A 1 117 ? -17.480 -8.844 -41.525 1.00 68.89 117 GLU A CA 1
ATOM 1434 C C . GLU A 1 117 ? -16.247 -8.038 -41.935 1.00 71.17 117 GLU A C 1
ATOM 1435 O O . GLU A 1 117 ? -15.229 -8.619 -42.320 1.00 74.19 117 GLU A O 1
ATOM 1447 N N . PRO A 1 118 ? -16.352 -6.694 -41.904 1.00 78.39 118 PRO A N 1
ATOM 1448 C CA . PRO A 1 118 ? -15.235 -5.793 -42.226 1.00 80.77 118 PRO A CA 1
ATOM 1449 C C . PRO A 1 118 ? -14.009 -5.897 -41.315 1.00 79.96 118 PRO A C 1
ATOM 1450 O O . PRO A 1 118 ? -14.123 -5.895 -40.080 1.00 77.96 118 PRO A O 1
ATOM 1461 N N . GLY A 1 119 ? -12.837 -5.961 -41.943 1.00 77.15 119 GLY A N 1
ATOM 1462 C CA . GLY A 1 119 ? -11.577 -5.922 -41.226 1.00 74.04 119 GLY A CA 1
ATOM 1463 C C . GLY A 1 119 ? -11.268 -7.209 -40.497 1.00 66.06 119 GLY A C 1
ATOM 1464 O O . GLY A 1 119 ? -10.428 -7.222 -39.600 1.00 71.42 119 GLY A O 1
ATOM 1468 N N . ALA A 1 120 ? -11.960 -8.287 -40.858 1.00 59.51 120 ALA A N 1
ATOM 1469 C CA . ALA A 1 120 ? -11.660 -9.598 -40.299 1.00 53.66 120 ALA A CA 1
ATOM 1470 C C . ALA A 1 120 ? -10.233 -9.982 -40.683 1.00 48.92 120 ALA A C 1
ATOM 1471 O O . ALA A 1 120 ? -9.743 -9.593 -41.734 1.00 48.53 120 ALA A O 1
ATOM 1478 N N . PHE A 1 121 ? -9.566 -10.738 -39.825 1.00 44.63 121 PHE A N 1
ATOM 1479 C CA . PHE A 1 121 ? -8.246 -11.248 -40.146 1.00 47.85 121 PHE A CA 1
ATOM 1480 C C . PHE A 1 121 ? -8.356 -12.165 -41.365 1.00 43.00 121 PHE A C 1
ATOM 1481 O O . PHE A 1 121 ? -9.340 -12.893 -41.548 1.00 42.27 121 PHE A O 1
ATOM 1498 N N . ASN A 1 122 ? -7.330 -12.129 -42.188 1.00 39.14 122 ASN A N 1
ATOM 1499 C CA . ASN A 1 122 ? -7.256 -13.000 -43.357 1.00 37.20 122 ASN A CA 1
ATOM 1500 C C . ASN A 1 122 ? -6.540 -14.296 -43.012 1.00 34.95 122 ASN A C 1
ATOM 1501 O O . ASN A 1 122 ? -5.304 -14.324 -42.937 1.00 39.29 122 ASN A O 1
ATOM 1512 N N . TRP A 1 123 ? -7.318 -15.363 -42.829 1.00 32.32 123 TRP A N 1
ATOM 1513 C CA . TRP A 1 123 ? -6.792 -16.703 -42.583 1.00 40.23 123 TRP A CA 1
ATOM 1514 C C . TRP A 1 123 ? -6.574 -17.549 -43.848 1.00 39.36 123 TRP A C 1
ATOM 1515 O O . TRP A 1 123 ? -6.232 -18.739 -43.755 1.00 34.43 123 TRP A O 1
ATOM 1536 N N . SER A 1 124 ? -6.732 -16.946 -45.015 1.00 40.02 124 SER A N 1
ATOM 1537 C CA . SER A 1 124 ? -6.788 -17.747 -46.244 1.00 40.30 124 SER A CA 1
ATOM 1538 C C . SER A 1 124 ? -5.503 -18.501 -46.528 1.00 36.09 124 SER A C 1
ATOM 1539 O O . SER A 1 124 ? -5.536 -19.591 -47.116 1.00 42.98 124 SER A O 1
ATOM 1547 N N . MET A 1 125 ? -4.355 -17.955 -46.141 1.00 37.98 125 MET A N 1
ATOM 1548 C CA . MET A 1 125 ? -3.106 -18.705 -46.348 1.00 35.74 125 MET A CA 1
ATOM 1549 C C . MET A 1 125 ? -3.104 -19.998 -45.528 1.00 34.97 125 MET A C 1
ATOM 1550 O O . MET A 1 125 ? -2.567 -21.006 -45.977 1.00 33.65 125 MET A O 1
ATOM 1564 N N . TYR A 1 126 ? -3.666 -19.966 -44.313 1.00 32.59 126 TYR A N 1
ATOM 1565 C CA . TYR A 1 126 ? -3.743 -21.156 -43.464 1.00 31.15 126 TYR A CA 1
ATOM 1566 C C . TYR A 1 126 ? -4.742 -22.179 -44.032 1.00 32.69 126 TYR A C 1
ATOM 1567 O O . TYR A 1 126 ? -4.500 -23.376 -44.035 1.00 33.06 126 TYR A O 1
ATOM 1585 N N . SER A 1 127 ? -5.878 -21.681 -44.501 1.00 33.09 127 SER A N 1
ATOM 1586 C CA . SER A 1 127 ? -6.903 -22.497 -45.145 1.00 37.31 127 SER A CA 1
ATOM 1587 C C . SER A 1 127 ? -6.339 -23.223 -46.364 1.00 29.63 127 SER A C 1
ATOM 1588 O O . SER A 1 127 ? -6.528 -24.438 -46.524 1.00 36.49 127 SER A O 1
ATOM 1596 N N . GLN A 1 128 ? -5.613 -22.472 -47.178 1.00 30.96 128 GLN A N 1
ATOM 1597 C CA . GLN A 1 128 ? -4.975 -23.026 -48.367 1.00 34.82 128 GLN A CA 1
ATOM 1598 C C . GLN A 1 128 ? -3.974 -24.099 -47.975 1.00 41.59 128 GLN A C 1
ATOM 1599 O O . GLN A 1 128 ? -3.936 -25.167 -48.589 1.00 33.52 128 GLN A O 1
ATOM 1613 N N . HIS A 1 129 ? -3.175 -23.840 -46.934 1.00 34.89 129 HIS A N 1
ATOM 1614 C CA . HIS A 1 129 ? -2.173 -24.819 -46.519 1.00 31.46 129 HIS A CA 1
ATOM 1615 C C . HIS A 1 129 ? -2.762 -26.063 -45.907 1.00 31.16 129 HIS A C 1
ATOM 1616 O O . HIS A 1 129 ? -2.276 -27.169 -46.142 1.00 35.57 129 HIS A O 1
ATOM 1631 N N . ALA A 1 130 ? -3.815 -25.900 -45.130 1.00 33.93 130 ALA A N 1
ATOM 1632 C CA . ALA A 1 130 ? -4.533 -27.059 -44.642 1.00 30.81 130 ALA A CA 1
ATOM 1633 C C . ALA A 1 130 ? -5.057 -27.913 -45.792 1.00 35.31 130 ALA A C 1
ATOM 1634 O O . ALA A 1 130 ? -5.003 -29.139 -45.731 1.00 35.79 130 ALA A O 1
ATOM 1641 N N . CYS A 1 131 ? -5.609 -27.279 -46.815 1.00 37.06 131 CYS A N 1
ATOM 1642 C CA . CYS A 1 131 ? -6.064 -28.042 -47.988 1.00 39.00 131 CYS A CA 1
ATOM 1643 C C . CYS A 1 131 ? -4.917 -28.809 -48.662 1.00 37.09 131 CYS A C 1
ATOM 1644 O O . CYS A 1 131 ? -5.059 -29.966 -49.002 1.00 40.78 131 CYS A O 1
ATOM 1652 N N . LEU A 1 132 ? -3.778 -28.155 -48.837 1.00 36.04 132 LEU A N 1
ATOM 1653 C CA . LEU A 1 132 ? -2.577 -28.766 -49.416 1.00 38.25 132 LEU A CA 1
ATOM 1654 C C . LEU A 1 132 ? -2.119 -29.978 -48.621 1.00 44.90 132 LEU A C 1
ATOM 1655 O O . LEU A 1 132 ? -1.825 -31.046 -49.162 1.00 43.82 132 LEU A O 1
ATOM 1671 N N . ILE A 1 133 ? -2.065 -29.804 -47.308 1.00 38.90 133 ILE A N 1
ATOM 1672 C CA . ILE A 1 133 ? -1.617 -30.858 -46.422 1.00 38.01 133 ILE A CA 1
ATOM 1673 C C . ILE A 1 133 ? -2.590 -32.035 -46.375 1.00 38.23 133 ILE A C 1
ATOM 1674 O O . ILE A 1 133 ? -2.181 -33.175 -46.286 1.00 40.15 133 ILE A O 1
ATOM 1690 N N . GLU A 1 134 ? -3.878 -31.765 -46.414 1.00 37.66 134 GLU A N 1
ATOM 1691 C CA . GLU A 1 134 ? -4.855 -32.817 -46.213 1.00 38.58 134 GLU A CA 1
ATOM 1692 C C . GLU A 1 134 ? -4.886 -33.750 -47.400 1.00 46.53 134 GLU A C 1
ATOM 1693 O O . GLU A 1 134 ? -5.189 -34.931 -47.245 1.00 48.77 134 GLU A O 1
ATOM 1705 N N . GLY A 1 135 ? -4.585 -33.211 -48.580 1.00 39.48 135 GLY A N 1
ATOM 1706 C CA . GLY A 1 135 ? -4.389 -34.017 -49.776 1.00 48.18 135 GLY A CA 1
ATOM 1707 C C . GLY A 1 135 ? -5.656 -34.527 -50.448 1.00 55.71 135 GLY A C 1
ATOM 1708 O O . GLY A 1 135 ? -5.588 -35.479 -51.208 1.00 53.69 135 GLY A O 1
ATOM 1712 N N . LYS A 1 136 ? -6.795 -33.888 -50.196 1.00 48.10 136 LYS A N 1
ATOM 1713 C CA . LYS A 1 136 ? -8.075 -34.369 -50.695 1.00 52.93 136 LYS A CA 1
ATOM 1714 C C . LYS A 1 136 ? -8.518 -33.570 -51.920 1.00 45.26 136 LYS A C 1
ATOM 1715 O O . LYS A 1 136 ? -9.635 -33.702 -52.364 1.00 47.49 136 LYS A O 1
ATOM 1734 N N . GLY A 1 137 ? -7.658 -32.688 -52.415 1.00 45.98 137 GLY A N 1
ATOM 1735 C CA . GLY A 1 137 ? -8.018 -31.784 -53.482 1.00 47.10 137 GLY A CA 1
ATOM 1736 C C . GLY A 1 137 ? -9.075 -30.753 -53.139 1.00 49.38 137 GLY A C 1
ATOM 1737 O O . GLY A 1 137 ? -9.699 -30.211 -54.016 1.00 45.10 137 GLY A O 1
ATOM 1741 N N . GLU A 1 138 ? -9.277 -30.443 -51.867 1.00 42.58 138 GLU A N 1
ATOM 1742 C CA . GLU A 1 138 ? -10.343 -29.510 -51.500 1.00 38.33 138 GLU A CA 1
ATOM 1743 C C . GLU A 1 138 ? -9.907 -28.071 -51.731 1.00 38.64 138 GLU A C 1
ATOM 1744 O O . GLU A 1 138 ? -8.769 -27.727 -51.439 1.00 41.83 138 GLU A O 1
ATOM 1756 N N . CYS A 1 139 ? -10.794 -27.218 -52.202 1.00 39.49 139 CYS A N 1
ATOM 1757 C CA . CYS A 1 139 ? -10.521 -25.800 -52.337 1.00 41.02 139 CYS A CA 1
ATOM 1758 C C . CYS A 1 139 ? -10.652 -25.048 -51.033 1.00 38.87 139 CYS A C 1
ATOM 1759 O O . CYS A 1 139 ? -11.462 -25.384 -50.216 1.00 41.45 139 CYS A O 1
ATOM 1767 N N . TRP A 1 140 ? -9.867 -24.009 -50.863 1.00 34.88 140 TRP A N 1
ATOM 1768 C CA . TRP A 1 140 ? -9.811 -23.366 -49.557 1.00 43.12 140 TRP A CA 1
ATOM 1769 C C . TRP A 1 140 ? -11.101 -22.643 -49.201 1.00 44.05 140 TRP A C 1
ATOM 1770 O O . TRP A 1 140 ? -11.463 -22.592 -48.035 1.00 37.22 140 TRP A O 1
ATOM 1791 N N . GLN A 1 141 ? -11.817 -22.121 -50.202 1.00 38.66 141 GLN A N 1
ATOM 1792 C CA . GLN A 1 141 ? -13.112 -21.490 -49.954 1.00 41.48 141 GLN A CA 1
ATOM 1793 C C . GLN A 1 141 ? -14.152 -22.463 -49.424 1.00 37.89 141 GLN A C 1
ATOM 1794 O O . GLN A 1 141 ? -14.959 -22.094 -48.571 1.00 46.54 141 GLN A O 1
ATOM 1808 N N . ASP A 1 142 ? -14.140 -23.703 -49.906 1.00 39.65 142 ASP A N 1
ATOM 1809 C CA . ASP A 1 142 ? -15.007 -24.735 -49.341 1.00 43.36 142 ASP A CA 1
ATOM 1810 C C . ASP A 1 142 ? -14.633 -25.087 -47.888 1.00 47.84 142 ASP A C 1
ATOM 1811 O O . ASP A 1 142 ? -15.489 -25.395 -47.063 1.00 36.59 142 ASP A O 1
ATOM 1820 N N . LYS A 1 143 ? -13.346 -25.086 -47.584 1.00 38.51 143 LYS A N 1
ATOM 1821 C CA . LYS A 1 143 ? -12.899 -25.371 -46.214 1.00 40.95 143 LYS A CA 1
ATOM 1822 C C . LYS A 1 143 ? -13.383 -24.293 -45.251 1.00 40.21 143 LYS A C 1
ATOM 1823 O O . LYS A 1 143 ? -13.904 -24.603 -44.189 1.00 41.22 143 LYS A O 1
ATOM 1842 N N . GLU A 1 144 ? -13.242 -23.033 -45.640 1.00 40.06 144 GLU A N 1
ATOM 1843 C CA . GLU A 1 144 ? -13.655 -21.938 -44.792 1.00 41.52 144 GLU A CA 1
ATOM 1844 C C . GLU A 1 144 ? -15.150 -21.953 -44.624 1.00 48.02 144 GLU A C 1
ATOM 1845 O O . GLU A 1 144 ? -15.655 -21.634 -43.551 1.00 41.18 144 GLU A O 1
ATOM 1857 N N . ARG A 1 145 ? -15.857 -22.328 -45.688 1.00 42.08 145 ARG A N 1
ATOM 1858 C CA . ARG A 1 145 ? -17.302 -22.413 -45.655 1.00 44.10 145 ARG A CA 1
ATOM 1859 C C . ARG A 1 145 ? -17.718 -23.478 -44.658 1.00 38.65 145 ARG A C 1
ATOM 1860 O O . ARG A 1 145 ? -18.576 -23.240 -43.814 1.00 41.75 145 ARG A O 1
ATOM 1881 N N . GLN A 1 146 ? -17.105 -24.651 -44.724 1.00 44.69 146 GLN A N 1
ATOM 1882 C CA . GLN A 1 146 ? -17.439 -25.701 -43.763 1.00 42.65 146 GLN A CA 1
ATOM 1883 C C . GLN A 1 146 ? -17.120 -25.284 -42.311 1.00 46.84 146 GLN A C 1
ATOM 1884 O O . GLN A 1 146 ? -17.889 -25.576 -41.391 1.00 43.62 146 GLN A O 1
ATOM 1898 N N . LEU A 1 147 ? -15.990 -24.618 -42.093 1.00 42.62 147 LEU A N 1
ATOM 1899 C CA . LEU A 1 147 ? -15.621 -24.237 -40.727 1.00 43.67 147 LEU A CA 1
ATOM 1900 C C . LEU A 1 147 ? -16.695 -23.287 -40.199 1.00 44.95 147 LEU A C 1
ATOM 1901 O O . LEU A 1 147 ? -17.203 -23.468 -39.089 1.00 43.72 147 LEU A O 1
ATOM 1917 N N . ARG A 1 148 ? -17.061 -22.299 -41.017 1.00 47.85 148 ARG A N 1
ATOM 1918 C CA . ARG A 1 148 ? -18.030 -21.295 -40.597 1.00 46.39 148 ARG A CA 1
ATOM 1919 C C . ARG A 1 148 ? -19.400 -21.922 -40.328 1.00 50.05 148 ARG A C 1
ATOM 1920 O O . ARG A 1 148 ? -20.119 -21.488 -39.438 1.00 47.74 148 ARG A O 1
ATOM 1941 N N . ALA A 1 149 ? -19.746 -22.957 -41.079 1.00 50.37 149 ALA A N 1
ATOM 1942 C CA . ALA A 1 149 ? -21.051 -23.581 -40.941 1.00 51.29 149 ALA A CA 1
ATOM 1943 C C . ALA A 1 149 ? -21.104 -24.360 -39.641 1.00 56.62 149 ALA A C 1
ATOM 1944 O O . ALA A 1 149 ? -22.127 -24.363 -38.943 1.00 57.12 149 ALA A O 1
ATOM 1951 N N . ARG A 1 150 ? -19.987 -24.998 -39.293 1.00 44.83 150 ARG A N 1
ATOM 1952 C CA . ARG A 1 150 ? -19.978 -25.918 -38.174 1.00 49.45 150 ARG A CA 1
ATOM 1953 C C . ARG A 1 150 ? -19.706 -25.255 -36.825 1.00 49.42 150 ARG A C 1
ATOM 1954 O O . ARG A 1 150 ? -20.022 -25.831 -35.760 1.00 47.77 150 ARG A O 1
ATOM 1975 N N . VAL A 1 151 ? -19.157 -24.043 -36.841 1.00 47.82 151 VAL A N 1
ATOM 1976 C CA . VAL A 1 151 ? -19.039 -23.281 -35.581 1.00 51.64 151 VAL A CA 1
ATOM 1977 C C . VAL A 1 151 ? -20.401 -22.671 -35.240 1.00 51.35 151 VAL A C 1
ATOM 1978 O O . VAL A 1 151 ? -20.868 -21.733 -35.900 1.00 56.42 151 VAL A O 1
ATOM 1991 N N . LYS A 1 152 ? -21.027 -23.213 -34.209 1.00 50.29 152 LYS A N 1
ATOM 1992 C CA . LYS A 1 152 ? -22.401 -22.859 -33.868 1.00 54.42 152 LYS A CA 1
ATOM 1993 C C . LYS A 1 152 ? -22.463 -21.716 -32.862 1.00 56.31 152 LYS A C 1
ATOM 1994 O O . LYS A 1 152 ? -23.454 -20.994 -32.786 1.00 55.22 152 LYS A O 1
ATOM 2013 N N . ARG A 1 153 ? -21.409 -21.554 -32.076 1.00 51.29 153 ARG A N 1
ATOM 2014 C CA . ARG A 1 153 ? -21.397 -20.526 -31.047 1.00 53.97 153 ARG A CA 1
ATOM 2015 C C . ARG A 1 153 ? -19.965 -20.222 -30.596 1.00 50.96 153 ARG A C 1
ATOM 2016 O O . ARG A 1 153 ? -19.081 -21.084 -30.692 1.00 46.40 153 ARG A O 1
ATOM 2037 N N . VAL A 1 154 ? -19.766 -19.000 -30.107 1.00 46.16 154 VAL A N 1
ATOM 2038 C CA . VAL A 1 154 ? -18.531 -18.581 -29.448 1.00 46.27 154 VAL A CA 1
ATOM 2039 C C . VAL A 1 154 ? -18.835 -18.098 -27.999 1.00 50.91 154 VAL A C 1
ATOM 2040 O O . VAL A 1 154 ? -19.477 -17.070 -27.813 1.00 53.98 154 VAL A O 1
ATOM 2053 N N . LEU A 1 155 ? -18.342 -18.812 -26.996 1.00 52.60 155 LEU A N 1
ATOM 2054 C CA . LEU A 1 155 ? -18.703 -18.560 -25.595 1.00 50.35 155 LEU A CA 1
ATOM 2055 C C . LEU A 1 155 ? -17.576 -18.065 -24.683 1.00 52.55 155 LEU A C 1
ATOM 2056 O O . LEU A 1 155 ? -16.414 -18.395 -24.884 1.00 45.88 155 LEU A O 1
ATOM 2072 N N . PRO A 1 156 ? -17.933 -17.318 -23.621 1.00 59.90 156 PRO A N 1
ATOM 2073 C CA . PRO A 1 156 ? -16.928 -17.061 -22.584 1.00 55.74 156 PRO A CA 1
ATOM 2074 C C . PRO A 1 156 ? -16.442 -18.350 -21.936 1.00 50.25 156 PRO A C 1
ATOM 2075 O O . PRO A 1 156 ? -17.121 -19.369 -21.981 1.00 50.64 156 PRO A O 1
ATOM 2086 N N . ILE A 1 157 ? -15.238 -18.317 -21.383 1.00 50.31 157 ILE A N 1
ATOM 2087 C CA . ILE A 1 157 ? -14.681 -19.475 -20.704 1.00 53.27 157 ILE A CA 1
ATOM 2088 C C . ILE A 1 157 ? -13.612 -18.999 -19.721 1.00 51.59 157 ILE A C 1
ATOM 2089 O O . ILE A 1 157 ? -12.968 -17.968 -19.948 1.00 48.80 157 ILE A O 1
ATOM 2105 N N . ASP A 1 158 ? -13.462 -19.722 -18.617 1.00 52.61 158 ASP A N 1
ATOM 2106 C CA . ASP A 1 158 ? -12.387 -19.465 -17.654 1.00 49.19 158 ASP A CA 1
ATOM 2107 C C . ASP A 1 158 ? -11.943 -20.806 -17.141 1.00 54.43 158 ASP A C 1
ATOM 2108 O O . ASP A 1 158 ? -12.622 -21.412 -16.307 1.00 53.22 158 ASP A O 1
ATOM 2117 N N . VAL A 1 159 ? -10.796 -21.272 -17.633 1.00 48.37 159 VAL A N 1
ATOM 2118 C CA . VAL A 1 159 ? -10.299 -22.602 -17.295 1.00 48.50 159 VAL A CA 1
ATOM 2119 C C . VAL A 1 159 ? -9.891 -22.706 -15.817 1.00 52.23 159 VAL A C 1
ATOM 2120 O O . VAL A 1 159 ? -9.622 -23.800 -15.324 1.00 49.90 159 VAL A O 1
ATOM 2133 N N . HIS A 1 160 ? -9.826 -21.566 -15.132 1.00 52.90 160 HIS A N 1
ATOM 2134 C CA . HIS A 1 160 ? -9.543 -21.557 -13.692 1.00 61.40 160 HIS A CA 1
ATOM 2135 C C . HIS A 1 160 ? -10.749 -21.958 -12.852 1.00 61.80 160 HIS A C 1
ATOM 2136 O O . HIS A 1 160 ? -10.597 -22.245 -11.667 1.00 59.35 160 HIS A O 1
ATOM 2151 N N . GLN A 1 161 ? -11.931 -21.971 -13.458 1.00 57.32 161 GLN A N 1
ATOM 2152 C CA . GLN A 1 161 ? -13.147 -22.383 -12.765 1.00 64.58 161 GLN A CA 1
ATOM 2153 C C . GLN A 1 161 ? -13.351 -23.884 -12.917 1.00 66.54 161 GLN A C 1
ATOM 2154 O O . GLN A 1 161 ? -13.114 -24.433 -13.989 1.00 64.13 161 GLN A O 1
ATOM 2168 N N . PRO A 1 162 ? -13.751 -24.568 -11.830 1.00 69.82 162 PRO A N 1
ATOM 2169 C CA . PRO A 1 162 ? -14.097 -25.995 -11.887 1.00 67.01 162 PRO A CA 1
ATOM 2170 C C . PRO A 1 162 ? -15.103 -26.334 -12.980 1.00 68.42 162 PRO A C 1
ATOM 2171 O O . PRO A 1 162 ? -15.101 -27.455 -13.484 1.00 68.37 162 PRO A O 1
ATOM 2182 N N . GLN A 1 163 ? -15.954 -25.377 -13.333 1.00 68.61 163 GLN A N 1
ATOM 2183 C CA . GLN A 1 163 ? -16.803 -25.495 -14.520 1.00 69.20 163 GLN A CA 1
ATOM 2184 C C . GLN A 1 163 ? -16.436 -24.366 -15.482 1.00 65.37 163 GLN A C 1
ATOM 2185 O O . GLN A 1 163 ? -16.993 -23.274 -15.406 1.00 59.47 163 GLN A O 1
ATOM 2199 N N . PRO A 1 164 ? -15.475 -24.622 -16.388 1.00 66.43 164 PRO A N 1
ATOM 2200 C CA . PRO A 1 164 ? -14.925 -23.517 -17.188 1.00 61.93 164 PRO A CA 1
ATOM 2201 C C . PRO A 1 164 ? -15.969 -22.719 -17.957 1.00 55.06 164 PRO A C 1
ATOM 2202 O O . PRO A 1 164 ? -15.804 -21.516 -18.135 1.00 54.27 164 PRO A O 1
ATOM 2213 N N . LEU A 1 165 ? -17.042 -23.377 -18.374 1.00 60.06 165 LEU A N 1
ATOM 2214 C CA . LEU A 1 165 ? -18.099 -22.729 -19.150 1.00 63.04 165 LEU A CA 1
ATOM 2215 C C . LEU A 1 165 ? -19.300 -22.260 -18.314 1.00 66.86 165 LEU A C 1
ATOM 2216 O O . LEU A 1 165 ? -20.315 -21.828 -18.872 1.00 67.00 165 LEU A O 1
ATOM 2232 N N . GLY A 1 166 ? -19.185 -22.331 -16.992 1.00 69.84 166 GLY A N 1
ATOM 2233 C CA . GLY A 1 166 ? -20.312 -22.025 -16.125 1.00 72.79 166 GLY A CA 1
ATOM 2234 C C . GLY A 1 166 ? -21.338 -23.149 -16.141 1.00 79.20 166 GLY A C 1
ATOM 2235 O O . GLY A 1 166 ? -21.143 -24.183 -16.799 1.00 75.28 166 GLY A O 1
ATOM 2239 N N . ALA A 1 167 ? -22.434 -22.953 -15.411 1.00 89.22 167 ALA A N 1
ATOM 2240 C CA . ALA A 1 167 ? -23.505 -23.943 -15.368 1.00 90.19 167 ALA A CA 1
ATOM 2241 C C . ALA A 1 167 ? -24.525 -23.652 -16.460 1.00 88.53 167 ALA A C 1
ATOM 2242 O O . ALA A 1 167 ? -24.827 -22.492 -16.745 1.00 85.70 167 ALA A O 1
ATOM 2249 N N . GLY A 1 168 ? -25.048 -24.712 -17.067 1.00 90.38 168 GLY A N 1
ATOM 2250 C CA . GLY A 1 168 ? -26.082 -24.577 -18.075 1.00 93.71 168 GLY A CA 1
ATOM 2251 C C . GLY A 1 168 ? -25.670 -23.681 -19.228 1.00 94.53 168 GLY A C 1
ATOM 2252 O O . GLY A 1 168 ? -26.366 -22.713 -19.558 1.00 94.89 168 GLY A O 1
ATOM 2256 N N . SER A 1 169 ? -24.526 -23.990 -19.832 1.00 88.88 169 SER A N 1
ATOM 2257 C CA . SER A 1 169 ? -24.079 -23.272 -21.017 1.00 83.25 169 SER A CA 1
ATOM 2258 C C . SER A 1 169 ? -24.706 -23.920 -22.244 1.00 82.77 169 SER A C 1
ATOM 2259 O O . SER A 1 169 ? -25.057 -25.106 -22.207 1.00 77.74 169 SER A O 1
ATOM 2267 N N . PRO A 1 170 ? -24.842 -23.150 -23.340 1.00 86.24 170 PRO A N 1
ATOM 2268 C CA . PRO A 1 170 ? -25.430 -23.670 -24.582 1.00 88.62 170 PRO A CA 1
ATOM 2269 C C . PRO A 1 170 ? -24.605 -24.780 -25.221 1.00 81.62 170 PRO A C 1
ATOM 2270 O O . PRO A 1 170 ? -25.078 -25.434 -26.151 1.00 83.40 170 PRO A O 1
ATOM 2281 N N . ALA A 1 171 ? -23.390 -24.994 -24.730 1.00 73.24 171 ALA A N 1
ATOM 2282 C CA . ALA A 1 171 ? -22.512 -25.993 -25.322 1.00 68.21 171 ALA A CA 1
ATOM 2283 C C . ALA A 1 171 ? -22.996 -27.404 -24.998 1.00 67.68 171 ALA A C 1
ATOM 2284 O O . ALA A 1 171 ? -23.256 -27.710 -23.848 1.00 64.10 171 ALA A O 1
ATOM 2291 N N . PRO A 1 172 ? -23.115 -28.274 -26.015 1.00 71.50 172 PRO A N 1
ATOM 2292 C CA . PRO A 1 172 ? -23.455 -29.661 -25.684 1.00 71.51 172 PRO A CA 1
ATOM 2293 C C . PRO A 1 172 ? -22.361 -30.292 -24.834 1.00 69.56 172 PRO A C 1
ATOM 2294 O O . PRO A 1 172 ? -21.187 -30.214 -25.204 1.00 66.43 172 PRO A O 1
ATOM 2305 N N . LEU A 1 173 ? -22.732 -30.901 -23.714 1.00 64.95 173 LEU A N 1
ATOM 2306 C CA . LEU A 1 173 ? -21.766 -31.578 -22.862 1.00 62.20 173 LEU A CA 1
ATOM 2307 C C . LEU A 1 173 ? -22.261 -32.967 -22.506 1.00 64.71 173 LEU A C 1
ATOM 2308 O O . LEU A 1 173 ? -23.470 -33.175 -22.374 1.00 64.08 173 LEU A O 1
ATOM 2324 N N . PRO A 1 174 ? -21.336 -33.930 -22.372 1.00 62.06 174 PRO A N 1
ATOM 2325 C CA . PRO A 1 174 ? -19.893 -33.752 -22.576 1.00 63.78 174 PRO A CA 1
ATOM 2326 C C . PRO A 1 174 ? -19.542 -33.691 -24.067 1.00 60.24 174 PRO A C 1
ATOM 2327 O O . PRO A 1 174 ? -20.318 -34.158 -24.905 1.00 54.72 174 PRO A O 1
ATOM 2338 N N . ALA A 1 175 ? -18.390 -33.107 -24.386 1.00 62.17 175 ALA A N 1
ATOM 2339 C CA . ALA A 1 175 ? -17.922 -33.017 -25.768 1.00 53.27 175 ALA A CA 1
ATOM 2340 C C . ALA A 1 175 ? -17.286 -34.331 -26.173 1.00 56.34 175 ALA A C 1
ATOM 2341 O O . ALA A 1 175 ? -16.853 -35.109 -25.327 1.00 55.40 175 ALA A O 1
ATOM 2348 N N . ASP A 1 176 ? -17.249 -34.597 -27.468 1.00 52.99 176 ASP A N 1
ATOM 2349 C CA . ASP A 1 176 ? -16.574 -35.783 -27.972 1.00 53.44 176 ASP A CA 1
ATOM 2350 C C . ASP A 1 176 ? -15.063 -35.534 -28.116 1.00 48.15 176 ASP A C 1
ATOM 2351 O O . ASP A 1 176 ? -14.247 -36.469 -28.068 1.00 48.69 176 ASP A O 1
ATOM 2360 N N . ALA A 1 177 ? -14.697 -34.267 -28.260 1.00 47.92 177 ALA A N 1
ATOM 2361 C CA . ALA A 1 177 ? -13.299 -33.880 -28.440 1.00 45.64 177 ALA A CA 1
ATOM 2362 C C . ALA A 1 177 ? -13.074 -32.449 -27.972 1.00 42.48 177 ALA A C 1
ATOM 2363 O O . ALA A 1 177 ? -13.993 -31.625 -27.976 1.00 45.45 177 ALA A O 1
ATOM 2370 N N . LEU A 1 178 ? -11.848 -32.176 -27.542 1.00 41.70 178 LEU A N 1
ATOM 2371 C CA . LEU A 1 178 ? -11.401 -30.821 -27.232 1.00 41.05 178 LEU A CA 1
ATOM 2372 C C . LEU A 1 178 ? -10.161 -30.509 -28.056 1.00 39.41 178 LEU A C 1
ATOM 2373 O O . LEU A 1 178 ? -9.356 -31.394 -28.341 1.00 41.32 178 LEU A O 1
ATOM 2389 N N . VAL A 1 179 ? -10.011 -29.241 -28.386 1.00 39.39 179 VAL A N 1
ATOM 2390 C CA . VAL A 1 179 ? -8.791 -28.737 -28.984 1.00 41.11 179 VAL A CA 1
ATOM 2391 C C . VAL A 1 179 ? -8.398 -27.554 -28.123 1.00 46.56 179 VAL A C 1
ATOM 2392 O O . VAL A 1 179 ? -9.249 -26.763 -27.720 1.00 43.75 179 VAL A O 1
ATOM 2405 N N . SER A 1 180 ? -7.115 -27.427 -27.827 1.00 40.14 180 SER A N 1
ATOM 2406 C CA . SER A 1 180 ? -6.661 -26.248 -27.117 1.00 40.39 180 SER A CA 1
ATOM 2407 C C . SER A 1 180 ? -5.235 -25.949 -27.504 1.00 39.68 180 SER A C 1
ATOM 2408 O O . SER A 1 180 ? -4.362 -26.791 -27.331 1.00 43.39 180 SER A O 1
ATOM 2416 N N . ALA A 1 181 ? -4.998 -24.740 -27.997 1.00 38.43 181 ALA A N 1
ATOM 2417 C CA . ALA A 1 181 ? -3.672 -24.361 -28.465 1.00 39.56 181 ALA A CA 1
ATOM 2418 C C . ALA A 1 181 ? -3.209 -23.121 -27.725 1.00 42.63 181 ALA A C 1
ATOM 2419 O O . ALA A 1 181 ? -3.870 -22.097 -27.745 1.00 38.40 181 ALA A O 1
ATOM 2426 N N . PHE A 1 182 ? -2.089 -23.256 -27.019 1.00 37.16 182 PHE A N 1
ATOM 2427 C CA . PHE A 1 182 ? -1.412 -22.147 -26.402 1.00 36.58 182 PHE A CA 1
ATOM 2428 C C . PHE A 1 182 ? -2.257 -21.436 -25.346 1.00 46.10 182 PHE A C 1
ATOM 2429 O O . PHE A 1 182 ? -2.156 -20.253 -25.206 1.00 42.51 182 PHE A O 1
ATOM 2446 N N . CYS A 1 183 ? -3.073 -22.152 -24.597 1.00 40.59 183 CYS A N 1
ATOM 2447 C CA . CYS A 1 183 ? -3.917 -21.488 -23.611 1.00 38.19 183 CYS A CA 1
ATOM 2448 C C . CYS A 1 183 ? -3.447 -21.826 -22.191 1.00 40.09 183 CYS A C 1
ATOM 2449 O O . CYS A 1 183 ? -3.119 -20.937 -21.410 1.00 44.16 183 CYS A O 1
ATOM 2457 N N . LEU A 1 184 ? -3.381 -23.100 -21.854 1.00 43.80 184 LEU A N 1
ATOM 2458 C CA . LEU A 1 184 ? -3.234 -23.455 -20.436 1.00 40.07 184 LEU A CA 1
ATOM 2459 C C . LEU A 1 184 ? -1.923 -22.944 -19.825 1.00 44.34 184 LEU A C 1
ATOM 2460 O O . LEU A 1 184 ? -1.919 -22.419 -18.709 1.00 39.99 184 LEU A O 1
ATOM 2476 N N . GLU A 1 185 ? -0.812 -23.078 -20.545 1.00 37.97 185 GLU A N 1
ATOM 2477 C CA . GLU A 1 185 ? 0.456 -22.630 -20.003 1.00 42.66 185 GLU A CA 1
ATOM 2478 C C . GLU A 1 185 ? 0.527 -21.107 -19.978 1.00 42.86 185 GLU A C 1
ATOM 2479 O O . GLU A 1 185 ? 1.229 -20.502 -19.151 1.00 42.61 185 GLU A O 1
ATOM 2491 N N . ALA A 1 186 ? -0.235 -20.482 -20.863 1.00 43.96 186 ALA A N 1
ATOM 2492 C CA . ALA A 1 186 ? -0.223 -19.037 -21.006 1.00 46.27 186 ALA A CA 1
ATOM 2493 C C . ALA A 1 186 ? -1.130 -18.348 -20.005 1.00 40.87 186 ALA A C 1
ATOM 2494 O O . ALA A 1 186 ? -1.130 -17.124 -19.932 1.00 46.27 186 ALA A O 1
ATOM 2501 N N . VAL A 1 187 ? -1.945 -19.111 -19.286 1.00 43.69 187 VAL A N 1
ATOM 2502 C CA . VAL A 1 187 ? -2.839 -18.528 -18.276 1.00 49.81 187 VAL A CA 1
ATOM 2503 C C . VAL A 1 187 ? -2.583 -19.046 -16.854 1.00 49.87 187 VAL A C 1
ATOM 2504 O O . VAL A 1 187 ? -3.351 -18.743 -15.943 1.00 52.00 187 VAL A O 1
ATOM 2517 N N . SER A 1 188 ? -1.505 -19.809 -16.681 1.00 48.01 188 SER A N 1
ATOM 2518 C CA . SER A 1 188 ? -1.189 -20.491 -15.431 1.00 48.71 188 SER A CA 1
ATOM 2519 C C . SER A 1 188 ? 0.169 -20.002 -14.914 1.00 55.08 188 SER A C 1
ATOM 2520 O O . SER A 1 188 ? 1.174 -20.075 -15.641 1.00 49.28 188 SER A O 1
ATOM 2528 N N . PRO A 1 189 ? 0.219 -19.506 -13.654 1.00 54.70 189 PRO A N 1
ATOM 2529 C CA . PRO A 1 189 ? 1.494 -19.021 -13.095 1.00 51.63 189 PRO A CA 1
ATOM 2530 C C . PRO A 1 189 ? 2.502 -20.131 -12.791 1.00 49.62 189 PRO A C 1
ATOM 2531 O O . PRO A 1 189 ? 3.703 -19.881 -12.702 1.00 53.76 189 PRO A O 1
ATOM 2542 N N . ASP A 1 190 ? 2.045 -21.367 -12.673 1.00 46.54 190 ASP A N 1
ATOM 2543 C CA . ASP A 1 190 ? 2.964 -22.419 -12.314 1.00 46.73 190 ASP A CA 1
ATOM 2544 C C . ASP A 1 190 ? 2.403 -23.7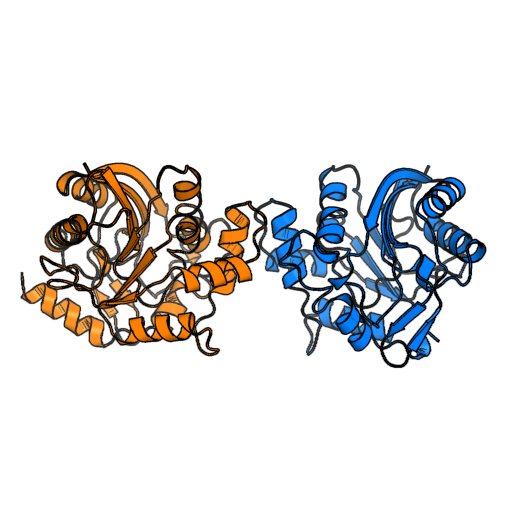62 -12.672 1.00 42.10 190 ASP A C 1
ATOM 2545 O O . ASP A 1 190 ? 1.238 -23.885 -13.043 1.00 42.14 190 ASP A O 1
ATOM 2554 N N . LEU A 1 191 ? 3.220 -24.783 -12.493 1.00 44.57 191 LEU A N 1
ATOM 2555 C CA . LEU A 1 191 ? 2.848 -26.123 -12.899 1.00 51.24 191 LEU A CA 1
ATOM 2556 C C . LEU A 1 191 ? 1.584 -26.618 -12.211 1.00 53.79 191 LEU A C 1
ATOM 2557 O O . LEU A 1 191 ? 0.771 -27.325 -12.817 1.00 43.72 191 LEU A O 1
ATOM 2573 N N . ALA A 1 192 ? 1.402 -26.242 -10.943 1.00 53.59 192 ALA A N 1
ATOM 2574 C CA . ALA A 1 192 ? 0.238 -26.689 -10.191 1.00 55.54 192 ALA A CA 1
ATOM 2575 C C . ALA A 1 192 ? -1.031 -26.116 -10.785 1.00 47.68 192 ALA A C 1
ATOM 2576 O O . ALA A 1 192 ? -2.044 -26.798 -10.856 1.00 46.97 192 ALA A O 1
ATOM 2583 N N . SER A 1 193 ? -0.996 -24.845 -11.160 1.00 48.32 193 SER A N 1
ATOM 2584 C CA . SER A 1 193 ? -2.155 -24.206 -11.771 1.00 56.04 193 SER A CA 1
ATOM 2585 C C . SER A 1 193 ? -2.435 -24.835 -13.134 1.00 50.85 193 SER A C 1
ATOM 2586 O O . SER A 1 193 ? -3.585 -25.055 -13.489 1.00 49.24 193 SER A O 1
ATOM 2594 N N . PHE A 1 194 ? -1.383 -25.145 -13.884 1.00 48.27 194 PHE A N 1
ATOM 2595 C CA . PHE A 1 194 ? -1.518 -25.724 -15.216 1.00 48.60 194 PHE A CA 1
ATOM 2596 C C . PHE A 1 194 ? -2.230 -27.032 -15.107 1.00 50.27 194 PHE A C 1
ATOM 2597 O O . PHE A 1 194 ? -3.200 -27.257 -15.785 1.00 40.68 194 PHE A O 1
ATOM 2614 N N . GLN A 1 195 ? -1.788 -27.849 -14.163 1.00 54.29 195 GLN A N 1
ATOM 2615 C CA . GLN A 1 195 ? -2.422 -29.123 -13.874 1.00 55.80 195 GLN A CA 1
ATOM 2616 C C . GLN A 1 195 ? -3.903 -28.965 -13.528 1.00 50.21 195 GLN A C 1
ATOM 2617 O O . GLN A 1 195 ? -4.742 -29.717 -14.010 1.00 49.19 195 GLN A O 1
ATOM 2631 N N . ARG A 1 196 ? -4.225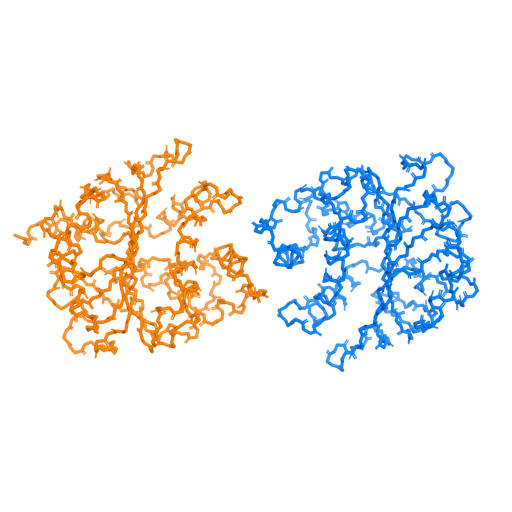 -28.003 -12.676 1.00 54.31 196 ARG A N 1
ATOM 2632 C CA . ARG A 1 196 ? -5.617 -27.835 -12.277 1.00 62.32 196 ARG A CA 1
ATOM 2633 C C . ARG A 1 196 ? -6.452 -27.382 -13.462 1.00 55.00 196 ARG A C 1
ATOM 2634 O O . ARG A 1 196 ? -7.551 -27.884 -13.660 1.00 56.39 196 ARG A O 1
ATOM 2655 N N . ALA A 1 197 ? -5.927 -26.441 -14.253 1.00 54.46 197 ALA A N 1
ATOM 2656 C CA . ALA A 1 197 ? -6.663 -25.954 -15.424 1.00 52.07 197 ALA A CA 1
ATOM 2657 C C . ALA A 1 197 ? -6.973 -27.114 -16.351 1.00 43.62 197 ALA A C 1
ATOM 2658 O O . ALA A 1 197 ? -8.052 -27.173 -16.957 1.00 50.38 197 ALA A O 1
ATOM 2665 N N . LEU A 1 198 ? -6.043 -28.052 -16.448 1.00 44.57 198 LEU A N 1
ATOM 2666 C CA . LEU A 1 198 ? -6.233 -29.213 -17.297 1.00 46.98 198 LEU A CA 1
ATOM 2667 C C . LEU A 1 198 ? -7.302 -30.158 -16.733 1.00 49.53 198 LEU A C 1
ATOM 2668 O O . LEU A 1 198 ? -8.139 -30.697 -17.489 1.00 43.22 198 LEU A O 1
ATOM 2684 N N . ASP A 1 199 ? -7.263 -30.379 -15.418 1.00 52.02 199 ASP A N 1
ATOM 2685 C CA . ASP A 1 199 ? -8.304 -31.138 -14.739 1.00 51.95 199 ASP A CA 1
ATOM 2686 C C . ASP A 1 199 ? -9.648 -30.497 -15.036 1.00 47.66 199 ASP A C 1
ATOM 2687 O O . ASP A 1 199 ? -10.609 -31.182 -15.372 1.00 52.16 199 ASP A O 1
ATOM 2696 N N . HIS A 1 200 ? -9.706 -29.171 -14.942 1.00 44.19 200 HIS A N 1
ATOM 2697 C CA . HIS A 1 200 ? -10.947 -28.459 -15.170 1.00 45.39 200 HIS A CA 1
ATOM 2698 C C . HIS A 1 200 ? -11.529 -28.679 -16.561 1.00 59.04 200 HIS A C 1
ATOM 2699 O O . HIS A 1 200 ? -12.694 -29.053 -16.700 1.00 51.26 200 HIS A O 1
ATOM 2714 N N . ILE A 1 201 ? -10.736 -28.438 -17.600 1.00 49.88 201 ILE A N 1
ATOM 2715 C CA . ILE A 1 201 ? -11.274 -28.578 -18.949 1.00 53.91 201 ILE A CA 1
ATOM 2716 C C . ILE A 1 201 ? -11.588 -30.041 -19.232 1.00 46.77 201 ILE A C 1
ATOM 2717 O O . ILE A 1 201 ? -12.472 -30.346 -20.019 1.00 49.55 201 ILE A O 1
ATOM 2733 N N . THR A 1 202 ? -10.862 -30.941 -18.583 1.00 46.73 202 THR A N 1
ATOM 2734 C CA . THR A 1 202 ? -11.052 -32.366 -18.813 1.00 51.46 202 THR A CA 1
ATOM 2735 C C . THR A 1 202 ? -12.459 -32.843 -18.407 1.00 56.27 202 THR A C 1
ATOM 2736 O O . THR A 1 202 ? -12.939 -33.867 -18.909 1.00 51.33 202 THR A O 1
ATOM 2747 N N . THR A 1 203 ? -13.112 -32.102 -17.511 1.00 54.69 203 THR A N 1
ATOM 2748 C CA . THR A 1 203 ? -14.497 -32.411 -17.122 1.00 60.77 203 THR A CA 1
ATOM 2749 C C . THR A 1 203 ? -15.460 -32.142 -18.284 1.00 62.80 203 THR A C 1
ATOM 2750 O O . THR A 1 203 ? -16.568 -32.686 -18.324 1.00 53.10 203 THR A O 1
ATOM 2761 N N . LEU A 1 204 ? -15.035 -31.317 -19.239 1.00 62.26 204 LEU A N 1
ATOM 2762 C CA . LEU A 1 204 ? -15.859 -31.033 -20.420 1.00 64.33 204 LEU A CA 1
ATOM 2763 C C . LEU A 1 204 ? -15.864 -32.178 -21.421 1.00 57.97 204 LEU A C 1
ATOM 2764 O O . LEU A 1 204 ? -16.662 -32.196 -22.354 1.00 63.34 204 LEU A O 1
ATOM 2780 N N . LEU A 1 205 ? -14.971 -33.133 -21.221 1.00 54.98 205 LEU A N 1
ATOM 2781 C CA . LEU A 1 205 ? -14.723 -34.156 -22.208 1.00 52.94 205 LEU A CA 1
ATOM 2782 C C . LEU A 1 205 ? -15.301 -35.507 -21.782 1.00 60.11 205 LEU A C 1
ATOM 2783 O O . LEU A 1 205 ? -15.114 -35.977 -20.666 1.00 65.14 205 LEU A O 1
ATOM 2799 N N . ARG A 1 206 ? -16.027 -36.101 -22.709 1.00 63.08 206 ARG A N 1
ATOM 2800 C CA . ARG A 1 206 ? -16.595 -37.422 -22.574 1.00 64.83 206 ARG A CA 1
ATOM 2801 C C . ARG A 1 206 ? -15.491 -38.437 -22.285 1.00 64.33 206 ARG A C 1
ATOM 2802 O O . ARG A 1 206 ? -14.398 -38.324 -22.834 1.00 63.50 206 ARG A O 1
ATOM 2823 N N . PRO A 1 207 ? -15.759 -39.431 -21.416 1.00 69.63 207 PRO A N 1
ATOM 2824 C CA . PRO A 1 207 ? -14.790 -40.523 -21.280 1.00 61.28 207 PRO A CA 1
ATOM 2825 C C . PRO A 1 207 ? -14.565 -41.179 -22.633 1.00 61.52 207 PRO A C 1
ATOM 2826 O O . PRO A 1 207 ? -15.517 -41.337 -23.380 1.00 62.07 207 PRO A O 1
ATOM 2837 N N . GLY A 1 208 ? -13.327 -41.529 -22.955 1.00 58.41 208 GLY A N 1
ATOM 2838 C CA . GLY A 1 208 ? -13.027 -42.099 -24.252 1.00 57.94 208 GLY A CA 1
ATOM 2839 C C . GLY A 1 208 ? -12.822 -41.047 -25.336 1.00 59.41 208 GLY A C 1
ATOM 2840 O O . GLY A 1 208 ? -12.430 -41.377 -26.459 1.00 58.45 208 GLY A O 1
ATOM 2844 N N . GLY A 1 209 ? -13.085 -39.787 -25.000 1.00 53.90 209 GLY A N 1
ATOM 2845 C CA . GLY A 1 209 ? -12.945 -38.692 -25.942 1.00 59.47 209 GLY A CA 1
ATOM 2846 C C . GLY A 1 209 ? -11.501 -38.250 -26.124 1.00 52.48 209 GLY A C 1
ATOM 2847 O O . GLY A 1 209 ? -10.610 -38.709 -25.417 1.00 50.04 209 GLY A O 1
ATOM 2851 N N . HIS A 1 210 ? -11.263 -37.348 -27.075 1.00 54.90 210 HIS A N 1
ATOM 2852 C CA . HIS A 1 210 ? -9.887 -36.959 -27.407 1.00 51.37 210 HIS A CA 1
ATOM 2853 C C . HIS A 1 210 ? -9.588 -35.498 -27.094 1.00 44.75 210 HIS A C 1
ATOM 2854 O O . HIS A 1 210 ? -10.438 -34.626 -27.256 1.00 47.39 210 HIS A O 1
ATOM 2869 N N . LEU A 1 211 ? -8.375 -35.259 -26.610 1.00 45.60 211 LEU A N 1
ATOM 2870 C CA . LEU A 1 211 ? -7.860 -33.911 -26.434 1.00 44.99 211 LEU A CA 1
ATOM 2871 C C . LEU A 1 211 ? -6.668 -33.721 -27.358 1.00 43.95 211 LEU A C 1
ATOM 2872 O O . LEU A 1 211 ? -5.755 -34.543 -27.356 1.00 47.30 211 LEU A O 1
ATOM 2888 N N . LEU A 1 212 ? -6.724 -32.681 -28.190 1.00 41.73 212 LEU A N 1
ATOM 2889 C CA . LEU A 1 212 ? -5.562 -32.221 -28.950 1.00 39.56 212 LEU A CA 1
ATOM 2890 C C . LEU A 1 212 ? -5.082 -30.918 -28.322 1.00 38.23 212 LEU A C 1
ATOM 2891 O O . LEU A 1 212 ? -5.786 -29.895 -28.314 1.00 38.27 212 LEU A O 1
ATOM 2907 N N . LEU A 1 213 ? -3.882 -30.986 -27.769 1.00 38.48 213 LEU A N 1
ATOM 2908 C CA . LEU A 1 213 ? -3.289 -29.894 -27.013 1.00 40.50 213 LEU A CA 1
ATOM 2909 C C . LEU A 1 213 ? -2.000 -29.421 -27.695 1.00 37.84 213 LEU A C 1
ATOM 2910 O O . LEU A 1 213 ? -1.077 -30.192 -27.897 1.00 41.88 213 LEU A O 1
ATOM 2926 N N . ILE A 1 214 ? -1.975 -28.154 -28.080 1.00 40.29 214 ILE A N 1
ATOM 2927 C CA . ILE A 1 214 ? -0.780 -27.517 -28.578 1.00 35.39 214 ILE A CA 1
ATOM 2928 C C . ILE A 1 214 ? -0.329 -26.448 -27.576 1.00 37.26 214 ILE A C 1
ATOM 2929 O O . ILE A 1 214 ? -1.150 -25.764 -26.970 1.00 42.12 214 ILE A O 1
ATOM 2945 N N . GLY A 1 215 ? 0.974 -26.317 -27.383 1.00 36.70 215 GLY A N 1
ATOM 2946 C CA . GLY A 1 215 ? 1.492 -25.261 -26.532 1.00 38.81 215 GLY A CA 1
ATOM 2947 C C . GLY A 1 215 ? 2.969 -24.937 -26.630 1.00 34.51 215 GLY A C 1
ATOM 2948 O O . GLY A 1 215 ? 3.758 -25.634 -27.268 1.00 38.57 215 GLY A O 1
ATOM 2952 N N . ALA A 1 216 ? 3.336 -23.846 -25.969 1.00 35.22 216 ALA A N 1
ATOM 2953 C CA . ALA A 1 216 ? 4.718 -23.407 -25.890 1.00 34.92 216 ALA A CA 1
ATOM 2954 C C . ALA A 1 216 ? 5.546 -24.188 -24.857 1.00 35.98 216 ALA A C 1
ATOM 2955 O O . ALA A 1 216 ? 5.085 -24.443 -23.736 1.00 36.46 216 ALA A O 1
ATOM 2962 N N . LEU A 1 217 ? 6.768 -24.533 -25.246 1.00 36.97 217 LEU A N 1
ATOM 2963 C CA . LEU A 1 217 ? 7.739 -25.179 -24.380 1.00 36.26 217 LEU A CA 1
ATOM 2964 C C . LEU A 1 217 ? 8.754 -24.164 -23.863 1.00 38.29 217 LEU A C 1
ATOM 2965 O O . LEU A 1 217 ? 9.334 -23.380 -24.631 1.00 36.48 217 LEU A O 1
ATOM 2981 N N . GLU A 1 218 ? 8.965 -24.211 -22.556 1.00 39.11 218 GLU A N 1
ATOM 2982 C CA . GLU A 1 218 ? 9.983 -23.440 -21.866 1.00 35.54 218 GLU A CA 1
ATOM 2983 C C . GLU A 1 218 ? 9.879 -21.944 -22.116 1.00 30.86 218 GLU A C 1
ATOM 2984 O O . GLU A 1 218 ? 10.863 -21.237 -22.150 1.00 38.10 218 GLU A O 1
ATOM 2996 N N . GLU A 1 219 ? 8.653 -21.475 -22.230 1.00 33.92 219 GLU A N 1
ATOM 2997 C CA . GLU A 1 219 ? 8.375 -20.065 -22.394 1.00 37.51 219 GLU A CA 1
ATOM 2998 C C . GLU A 1 219 ? 8.016 -19.448 -21.023 1.00 34.32 219 GLU A C 1
ATOM 2999 O O . GLU A 1 219 ? 7.333 -20.076 -20.212 1.00 32.04 219 GLU A O 1
ATOM 3011 N N . SER A 1 220 ? 8.464 -18.225 -20.783 1.00 35.96 220 SER A N 1
ATOM 3012 C CA . SER A 1 220 ? 8.115 -17.530 -19.553 1.00 37.12 220 SER A CA 1
ATOM 3013 C C . SER A 1 220 ? 7.381 -16.215 -19.764 1.00 39.90 220 SER A C 1
ATOM 3014 O O . SER A 1 220 ? 6.823 -15.663 -18.832 1.00 37.70 220 SER A O 1
ATOM 3022 N N . TRP A 1 221 ? 7.356 -15.690 -20.985 1.00 29.90 221 TRP A N 1
ATOM 3023 C CA . TRP A 1 221 ? 6.584 -14.489 -21.241 1.00 33.32 221 TRP A CA 1
ATOM 3024 C C . TRP A 1 221 ? 6.282 -14.382 -22.737 1.00 36.24 221 TRP A C 1
ATOM 3025 O O . TRP A 1 221 ? 6.988 -14.971 -23.555 1.00 33.62 221 TRP A O 1
ATOM 3046 N N . TYR A 1 222 ? 5.236 -13.642 -23.064 1.00 36.26 222 TYR A N 1
ATOM 3047 C CA . TYR A 1 222 ? 5.032 -13.183 -24.430 1.00 38.33 222 TYR A CA 1
ATOM 3048 C C . TYR A 1 222 ? 4.288 -11.852 -24.385 1.00 33.90 222 TYR A C 1
ATOM 3049 O O . TYR A 1 222 ? 3.653 -11.504 -23.367 1.00 39.40 222 TYR A O 1
ATOM 3067 N N . LEU A 1 223 ? 4.388 -11.113 -25.490 1.00 33.67 223 LEU A N 1
ATOM 3068 C CA . LEU A 1 223 ? 3.763 -9.810 -25.649 1.00 32.21 223 LEU A CA 1
ATOM 3069 C C . LEU A 1 223 ? 2.563 -9.855 -26.562 1.00 43.24 223 LEU A C 1
ATOM 3070 O O . LEU A 1 223 ? 2.537 -10.617 -27.551 1.00 36.86 223 LEU A O 1
ATOM 3086 N N . ALA A 1 224 ? 1.586 -9.012 -26.234 1.00 32.86 224 ALA A N 1
ATOM 3087 C CA . ALA A 1 224 ? 0.415 -8.777 -27.087 1.00 34.48 224 ALA A CA 1
ATOM 3088 C C . ALA A 1 224 ? 0.027 -7.305 -27.065 1.00 39.71 224 ALA A C 1
ATOM 3089 O O . ALA A 1 224 ? -0.977 -6.916 -26.461 1.00 42.38 224 ALA A O 1
ATOM 3096 N N . GLY A 1 225 ? 0.832 -6.489 -27.731 1.00 36.88 225 GLY A N 1
ATOM 3097 C CA . GLY A 1 225 ? 0.641 -5.058 -27.717 1.00 42.08 225 GLY A CA 1
ATOM 3098 C C . GLY A 1 225 ? 1.086 -4.550 -26.351 1.00 49.27 225 GLY A C 1
ATOM 3099 O O . GLY A 1 225 ? 2.226 -4.783 -25.946 1.00 46.45 225 GLY A O 1
ATOM 3103 N N . GLU A 1 226 ? 0.189 -3.872 -25.644 1.00 51.75 226 GLU A N 1
ATOM 3104 C CA . GLU A 1 226 ? 0.525 -3.291 -24.352 1.00 49.94 226 GLU A CA 1
ATOM 3105 C C . GLU A 1 226 ? 0.560 -4.343 -23.258 1.00 52.77 226 GLU A C 1
ATOM 3106 O O . GLU A 1 226 ? 1.024 -4.071 -22.161 1.00 52.01 226 GLU A O 1
ATOM 3118 N N . ALA A 1 227 ? 0.047 -5.537 -23.533 1.00 44.43 227 ALA A N 1
ATOM 3119 C CA . ALA A 1 227 ? 0.089 -6.601 -22.536 1.00 36.89 227 ALA A CA 1
ATOM 3120 C C . ALA A 1 227 ? 1.394 -7.374 -22.568 1.00 46.41 227 ALA A C 1
ATOM 3121 O O . ALA A 1 227 ? 1.886 -7.819 -23.620 1.00 39.88 227 ALA A O 1
ATOM 3128 N N . ARG A 1 228 ? 1.946 -7.550 -21.385 1.00 37.30 228 ARG A N 1
ATOM 3129 C CA . ARG A 1 228 ? 3.074 -8.423 -21.174 1.00 40.84 228 ARG A CA 1
ATOM 3130 C C . ARG A 1 228 ? 2.541 -9.542 -20.338 1.00 48.12 228 ARG A C 1
ATOM 3131 O O . ARG A 1 228 ? 2.128 -9.302 -19.205 1.00 39.24 228 ARG A O 1
ATOM 3152 N N . LEU A 1 229 ? 2.514 -10.758 -20.884 1.00 36.02 229 LEU A N 1
ATOM 3153 C CA . LEU A 1 229 ? 1.916 -11.911 -20.174 1.00 44.22 229 LEU A CA 1
ATOM 3154 C C . LEU A 1 229 ? 2.956 -12.857 -19.623 1.00 46.88 229 LEU A C 1
ATOM 3155 O O . LEU A 1 229 ? 3.927 -13.199 -20.296 1.00 40.83 229 LEU A O 1
ATOM 3171 N N . THR A 1 230 ? 2.734 -13.307 -18.396 1.00 40.85 230 THR A N 1
ATOM 3172 C CA . THR A 1 230 ? 3.568 -14.319 -17.764 1.00 43.71 230 THR A CA 1
ATOM 3173 C C . THR A 1 230 ? 3.100 -15.716 -18.172 1.00 49.81 230 THR A C 1
ATOM 3174 O O . THR A 1 230 ? 1.906 -15.968 -18.280 1.00 59.23 230 THR A O 1
ATOM 3185 N N . VAL A 1 231 ? 4.048 -16.616 -18.401 1.00 44.48 231 VAL A N 1
ATOM 3186 C CA . VAL A 1 231 ? 3.747 -17.963 -18.863 1.00 40.12 231 VAL A CA 1
ATOM 3187 C C . VAL A 1 231 ? 4.489 -18.892 -17.931 1.00 39.29 231 VAL A C 1
ATOM 3188 O O . VAL A 1 231 ? 5.584 -18.550 -17.500 1.00 40.30 231 VAL A O 1
ATOM 3201 N N . VAL A 1 232 ? 3.937 -20.070 -17.662 1.00 40.63 232 VAL A N 1
ATOM 3202 C CA . VAL A 1 232 ? 4.671 -21.079 -16.928 1.00 44.35 232 VAL A CA 1
ATOM 3203 C C . VAL A 1 232 ? 5.510 -21.867 -17.923 1.00 40.78 232 VAL A C 1
ATOM 3204 O O . VAL A 1 232 ? 4.954 -22.425 -18.863 1.00 39.05 232 VAL A O 1
ATOM 3217 N N . PRO A 1 233 ? 6.837 -21.909 -17.719 1.00 40.55 233 PRO A N 1
ATOM 3218 C CA . PRO A 1 233 ? 7.659 -22.716 -18.621 1.00 36.73 233 PRO A CA 1
ATOM 3219 C C . PRO A 1 233 ? 7.507 -24.199 -18.323 1.00 47.40 233 PRO A C 1
ATOM 3220 O O . PRO A 1 233 ? 7.750 -24.678 -17.186 1.00 40.40 233 PRO A O 1
ATOM 3231 N N . VAL A 1 234 ? 7.091 -24.925 -19.348 1.00 38.33 234 VAL A N 1
ATOM 3232 C CA . VAL A 1 234 ? 6.877 -26.369 -19.240 1.00 33.89 234 VAL A CA 1
ATOM 3233 C C . VAL A 1 234 ? 7.743 -27.127 -20.195 1.00 43.95 234 VAL A C 1
ATOM 3234 O O . VAL A 1 234 ? 8.115 -26.626 -21.278 1.00 38.42 234 VAL A O 1
ATOM 3247 N N . SER A 1 235 ? 8.089 -28.338 -19.793 1.00 37.32 235 SER A N 1
ATOM 3248 C CA . SER A 1 235 ? 8.830 -29.249 -20.669 1.00 39.34 235 SER A CA 1
ATOM 3249 C C . SER A 1 235 ? 7.900 -30.319 -21.233 1.00 35.84 235 SER A C 1
ATOM 3250 O O . SER A 1 235 ? 6.781 -30.490 -20.752 1.00 41.90 235 SER A O 1
ATOM 3258 N N . GLU A 1 236 ? 8.367 -31.046 -22.248 1.00 37.44 236 GLU A N 1
ATOM 3259 C CA . GLU A 1 236 ? 7.617 -32.157 -22.803 1.00 40.33 236 GLU A CA 1
ATOM 3260 C C . GLU A 1 236 ? 7.222 -33.199 -21.739 1.00 43.85 236 GLU A C 1
ATOM 3261 O O . GLU A 1 236 ? 6.101 -33.683 -21.736 1.00 40.68 236 GLU A O 1
ATOM 3273 N N A GLU A 1 237 ? 8.135 -33.557 -20.849 0.49 46.49 237 GLU A N 1
ATOM 3274 N N B GLU A 1 237 ? 8.172 -33.544 -20.872 0.51 46.48 237 GLU A N 1
ATOM 3275 C CA A GLU A 1 237 ? 7.803 -34.567 -19.844 0.49 45.89 237 GLU A CA 1
ATOM 3276 C CA B GLU A 1 237 ? 7.938 -34.491 -19.772 0.51 45.80 237 GLU A CA 1
ATOM 3277 C C A GLU A 1 237 ? 6.800 -34.027 -18.823 0.49 42.75 237 GLU A C 1
ATOM 3278 C C B GLU A 1 237 ? 6.819 -34.011 -18.866 0.51 42.70 237 GLU A C 1
ATOM 3279 O O A GLU A 1 237 ? 5.948 -34.770 -18.333 0.49 47.28 237 GLU A O 1
ATOM 3280 O O B GLU A 1 237 ? 5.934 -34.777 -18.480 0.51 47.36 237 GLU A O 1
ATOM 3303 N N . GLU A 1 238 ? 6.875 -32.735 -18.513 1.00 45.05 238 GLU A N 1
ATOM 3304 C CA . GLU A 1 238 ? 5.886 -32.125 -17.641 1.00 41.20 238 GLU A CA 1
ATOM 3305 C C . GLU A 1 238 ? 4.474 -32.192 -18.202 1.00 48.36 238 GLU A C 1
ATOM 3306 O O . GLU A 1 238 ? 3.485 -32.411 -17.467 1.00 41.01 238 GLU A O 1
ATOM 3319 N N . VAL A 1 239 ? 4.374 -32.019 -19.517 1.00 41.31 239 VAL A N 1
ATOM 3320 C CA . VAL A 1 239 ? 3.101 -32.062 -20.187 1.00 41.61 239 VAL A CA 1
ATOM 3321 C C . VAL A 1 239 ? 2.591 -33.489 -20.176 1.00 38.45 239 VAL A C 1
ATOM 3322 O O . VAL A 1 239 ? 1.432 -33.737 -19.879 1.00 40.32 239 VAL A O 1
ATOM 3335 N N . ARG A 1 240 ? 3.470 -34.420 -20.501 1.00 35.42 240 ARG A N 1
ATOM 3336 C CA . ARG A 1 240 ? 3.103 -35.819 -20.478 1.00 37.81 240 ARG A CA 1
ATOM 3337 C C . ARG A 1 240 ? 2.579 -36.167 -19.067 1.00 46.18 240 ARG A C 1
ATOM 3338 O O . ARG A 1 240 ? 1.451 -36.645 -18.912 1.00 44.68 240 ARG A O 1
ATOM 3359 N N . GLU A 1 241 ? 3.357 -35.836 -18.048 1.00 46.31 241 GLU A N 1
ATOM 3360 C CA . GLU A 1 241 ? 3.006 -36.204 -16.663 1.00 44.11 241 GLU A CA 1
ATOM 3361 C C . GLU A 1 241 ? 1.657 -35.586 -16.298 1.00 44.33 241 GLU A C 1
ATOM 3362 O O . GLU A 1 241 ? 0.790 -36.243 -15.727 1.00 50.05 241 GLU A O 1
ATOM 3374 N N . ALA A 1 242 ? 1.457 -34.333 -16.692 1.00 48.77 242 ALA A N 1
ATOM 3375 C CA . ALA A 1 242 ? 0.200 -33.649 -16.440 1.00 45.59 242 ALA A CA 1
ATOM 3376 C C . ALA A 1 242 ? -0.971 -34.348 -17.101 1.00 55.42 242 ALA A C 1
ATOM 3377 O O . ALA A 1 242 ? -2.044 -34.483 -16.508 1.00 50.79 242 ALA A O 1
ATOM 3384 N N . LEU A 1 243 ? -0.782 -34.780 -18.341 1.00 48.10 243 LEU A N 1
ATOM 3385 C CA . LEU A 1 243 ? -1.838 -35.503 -19.013 1.00 46.52 243 LEU A CA 1
ATOM 3386 C C . LEU A 1 243 ? -2.207 -36.793 -18.267 1.00 50.32 243 LEU A C 1
ATOM 3387 O O . LEU A 1 243 ? -3.381 -37.051 -18.024 1.00 43.88 243 LEU A O 1
ATOM 3403 N N . VAL A 1 244 ? -1.207 -37.607 -17.945 1.00 51.68 244 VAL A N 1
ATOM 3404 C CA . VAL A 1 244 ? -1.444 -38.876 -17.266 1.00 56.35 244 VAL A CA 1
ATOM 3405 C C . VAL A 1 244 ? -2.226 -38.642 -15.977 1.00 51.45 244 VAL A C 1
ATOM 3406 O O . VAL A 1 244 ? -3.209 -39.332 -15.712 1.00 55.49 244 VAL A O 1
ATOM 3419 N N . ARG A 1 245 ? -1.808 -37.638 -15.212 1.00 56.01 245 ARG A N 1
ATOM 3420 C CA . ARG A 1 245 ? -2.454 -37.306 -13.947 1.00 61.49 245 ARG A CA 1
ATOM 3421 C C . ARG A 1 245 ? -3.902 -36.872 -14.125 1.00 63.29 245 ARG A C 1
ATOM 3422 O O . ARG A 1 245 ? -4.729 -37.074 -13.231 1.00 57.13 245 ARG A O 1
ATOM 3443 N N . SER A 1 246 ? -4.225 -36.260 -15.261 1.00 55.31 246 SER A N 1
ATOM 3444 C CA . SER A 1 246 ? -5.595 -35.827 -15.479 1.00 50.57 246 SER A CA 1
ATOM 3445 C C . SER A 1 246 ? -6.476 -36.982 -15.943 1.00 52.74 246 SER A C 1
ATOM 3446 O O . SER A 1 246 ? -7.684 -36.823 -16.054 1.00 56.77 246 SER A O 1
ATOM 3454 N N . GLY A 1 247 ? -5.868 -38.130 -16.218 1.00 48.73 247 GLY A N 1
ATOM 3455 C CA . GLY A 1 247 ? -6.607 -39.309 -16.624 1.00 54.90 247 GLY A CA 1
ATOM 3456 C C . GLY A 1 247 ? -6.563 -39.604 -18.115 1.00 59.12 247 GLY A C 1
ATOM 3457 O O . GLY A 1 247 ? -7.439 -40.292 -18.630 1.00 56.53 247 GLY A O 1
ATOM 3461 N N . TYR A 1 248 ? -5.548 -39.130 -18.821 1.00 52.78 248 TYR A N 1
ATOM 3462 C CA . TYR A 1 248 ? -5.430 -39.385 -20.241 1.00 53.40 248 TYR A CA 1
ATOM 3463 C C . TYR A 1 248 ? -4.392 -40.442 -20.549 1.00 48.70 248 TYR A C 1
ATOM 3464 O O . TYR A 1 248 ? -3.423 -40.559 -19.885 1.00 50.52 248 TYR A O 1
ATOM 3482 N N . LYS A 1 249 ? -4.608 -41.205 -21.595 1.00 52.15 249 LYS A N 1
ATOM 3483 C CA . LYS A 1 249 ? -3.558 -41.954 -22.232 1.00 57.84 249 LYS A CA 1
ATOM 3484 C C . LYS A 1 249 ? -2.965 -41.091 -23.338 1.00 55.88 249 LYS A C 1
ATOM 3485 O O . LYS A 1 249 ? -3.675 -40.551 -24.149 1.00 50.59 249 LYS A O 1
ATOM 3504 N N . VAL A 1 250 ? -1.659 -40.970 -23.343 1.00 49.85 250 VAL A N 1
ATOM 3505 C CA . VAL A 1 250 ? -0.992 -40.136 -24.331 1.00 44.93 250 VAL A CA 1
ATOM 3506 C C . VAL A 1 250 ? -0.758 -40.957 -25.583 1.00 51.94 250 VAL A C 1
ATOM 3507 O O . VAL A 1 250 ? 0.032 -41.892 -25.613 1.00 50.62 250 VAL A O 1
ATOM 3520 N N . ARG A 1 251 ? -1.479 -40.612 -26.629 1.00 41.76 251 ARG A N 1
ATOM 3521 C CA . ARG A 1 251 ? -1.381 -41.360 -27.875 1.00 49.24 251 ARG A CA 1
ATOM 3522 C C . ARG A 1 251 ? -0.225 -40.836 -28.705 1.00 49.93 251 ARG A C 1
ATOM 3523 O O . ARG A 1 251 ? 0.428 -41.588 -29.429 1.00 48.00 251 ARG A O 1
ATOM 3544 N N . ASP A 1 252 ? 0.027 -39.536 -28.587 1.00 42.78 252 ASP A N 1
ATOM 354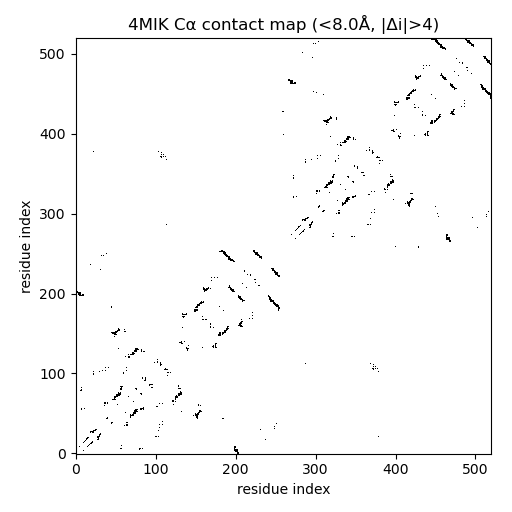5 C CA . ASP A 1 252 ? 1.098 -38.913 -29.337 1.00 45.76 252 ASP A CA 1
ATOM 3546 C C . ASP A 1 252 ? 1.555 -37.643 -28.635 1.00 39.95 252 ASP A C 1
ATOM 3547 O O . ASP A 1 252 ? 0.751 -36.851 -28.153 1.00 41.79 252 ASP A O 1
ATOM 3556 N N . LEU A 1 253 ? 2.861 -37.450 -28.586 1.00 39.10 253 LEU A N 1
ATOM 3557 C CA . LEU A 1 253 ? 3.400 -36.221 -28.052 1.00 37.95 253 LEU A CA 1
ATOM 3558 C C . LEU A 1 253 ? 4.690 -35.897 -28.790 1.00 39.95 253 LEU A C 1
ATOM 3559 O O . LEU A 1 253 ? 5.626 -36.686 -28.767 1.00 40.11 253 LEU A O 1
ATOM 3575 N N . ARG A 1 254 ? 4.720 -34.762 -29.485 1.00 39.63 254 ARG A N 1
ATOM 3576 C CA . ARG A 1 254 ? 5.914 -34.371 -30.244 1.00 38.91 254 ARG A CA 1
ATOM 3577 C C . ARG A 1 254 ? 6.284 -32.903 -30.078 1.00 35.22 254 ARG A C 1
ATOM 3578 O O . ARG A 1 254 ? 5.464 -32.086 -29.671 1.00 37.28 254 ARG A O 1
ATOM 3599 N N . THR A 1 255 ? 7.547 -32.601 -30.387 1.00 34.53 255 THR A N 1
ATOM 3600 C CA . THR A 1 255 ? 8.143 -31.291 -30.160 1.00 36.15 255 THR A CA 1
ATOM 3601 C C . THR A 1 255 ? 8.696 -30.699 -31.466 1.00 33.50 255 THR A C 1
ATOM 3602 O O . THR A 1 255 ? 9.300 -31.395 -32.276 1.00 31.32 255 THR A O 1
ATOM 3613 N N . TYR A 1 256 ? 8.501 -29.404 -31.616 1.00 32.39 256 TYR A N 1
ATOM 3614 C CA . TYR A 1 256 ? 9.155 -28.624 -32.648 1.00 36.26 256 TYR A CA 1
ATOM 3615 C C . TYR A 1 256 ? 10.107 -27.714 -31.937 1.00 32.67 256 TYR A C 1
ATOM 3616 O O . TYR A 1 256 ? 9.704 -27.004 -31.024 1.00 35.50 256 TYR A O 1
ATOM 3634 N N . ILE A 1 257 ? 11.384 -27.747 -32.310 1.00 32.48 257 ILE A N 1
ATOM 3635 C CA . ILE A 1 257 ? 12.337 -26.804 -31.718 1.00 36.86 257 ILE A CA 1
ATOM 3636 C C . ILE A 1 257 ? 12.338 -25.510 -32.526 1.00 36.97 257 ILE A C 1
ATOM 3637 O O . ILE A 1 257 ? 12.435 -25.540 -33.755 1.00 35.28 257 ILE A O 1
ATOM 3653 N N . MET A 1 258 ? 12.214 -24.380 -31.837 1.00 39.51 258 MET A N 1
ATOM 3654 C CA . MET A 1 258 ? 12.070 -23.089 -32.509 1.00 41.68 258 MET A CA 1
ATOM 3655 C C . MET A 1 258 ? 13.413 -22.681 -33.146 1.00 44.15 258 MET A C 1
ATOM 3656 O O . MET A 1 258 ? 14.390 -22.475 -32.449 1.00 39.72 258 MET A O 1
ATOM 3670 N N . PRO A 1 259 ? 13.469 -22.589 -34.481 1.00 37.01 259 PRO A N 1
ATOM 3671 C CA . PRO A 1 259 ? 14.731 -22.144 -35.085 1.00 43.36 259 PRO A CA 1
ATOM 3672 C C . PRO A 1 259 ? 15.044 -20.670 -34.760 1.00 41.82 259 PRO A C 1
ATOM 3673 O O . PRO A 1 259 ? 14.147 -19.898 -34.412 1.00 37.97 259 PRO A O 1
ATOM 3684 N N . ALA A 1 260 ? 16.306 -20.287 -34.886 1.00 43.49 260 ALA A N 1
ATOM 3685 C CA . ALA A 1 260 ? 16.760 -18.961 -34.476 1.00 44.40 260 ALA A CA 1
ATOM 3686 C C . ALA A 1 260 ? 16.092 -17.855 -35.301 1.00 49.99 260 ALA A C 1
ATOM 3687 O O . ALA A 1 260 ? 15.822 -16.772 -34.780 1.00 45.86 260 ALA A O 1
ATOM 3694 N N . HIS A 1 261 ? 15.783 -18.123 -36.567 1.00 42.94 261 HIS A N 1
ATOM 3695 C CA . HIS A 1 261 ? 15.156 -17.065 -37.371 1.00 48.83 261 HIS A CA 1
ATOM 3696 C C . HIS A 1 261 ? 13.696 -16.821 -36.951 1.00 45.26 261 HIS A C 1
ATOM 3697 O O . HIS A 1 261 ? 13.081 -15.848 -37.374 1.00 49.09 261 HIS A O 1
ATOM 3712 N N . LEU A 1 262 ? 13.141 -17.680 -36.098 1.00 39.29 262 LEU A N 1
ATOM 3713 C CA . LEU A 1 262 ? 11.790 -17.439 -35.601 1.00 36.64 262 LEU A CA 1
ATOM 3714 C C . LEU A 1 262 ? 11.809 -16.956 -34.158 1.00 37.36 262 LEU A C 1
ATOM 3715 O O . LEU A 1 262 ? 10.757 -16.788 -33.573 1.00 38.94 262 LEU A O 1
ATOM 3731 N N . GLN A 1 263 ? 13.008 -16.735 -33.617 1.00 39.25 263 GLN A N 1
ATOM 3732 C CA . GLN A 1 263 ? 13.186 -16.195 -32.270 1.00 44.10 263 GLN A CA 1
ATOM 3733 C C . GLN A 1 263 ? 13.250 -14.702 -32.389 1.00 39.92 263 GLN A C 1
ATOM 3734 O O . GLN A 1 263 ? 14.263 -14.123 -32.757 1.00 50.84 263 GLN A O 1
ATOM 3748 N N . THR A 1 264 ? 12.117 -14.096 -32.188 1.00 39.56 264 THR A N 1
ATOM 3749 C CA . THR A 1 264 ? 11.965 -12.689 -32.314 1.00 36.98 264 THR A CA 1
ATOM 3750 C C . THR A 1 264 ? 11.900 -12.054 -30.928 1.00 46.23 264 THR A C 1
ATOM 3751 O O . THR A 1 264 ? 12.272 -12.675 -29.958 1.00 44.79 264 THR A O 1
ATOM 3762 N N . GLY A 1 265 ? 11.492 -10.806 -30.859 1.00 40.08 265 GLY A N 1
ATOM 3763 C CA . GLY A 1 265 ? 11.366 -10.144 -29.582 1.00 37.21 265 GLY A CA 1
ATOM 3764 C C . GLY A 1 265 ? 9.989 -10.287 -28.973 1.00 39.79 265 GLY A C 1
ATOM 3765 O O . GLY A 1 265 ? 9.725 -9.646 -27.981 1.00 39.28 265 GLY A O 1
ATOM 3769 N N . VAL A 1 266 ? 9.101 -11.108 -29.548 1.00 38.58 266 VAL A N 1
ATOM 3770 C CA . VAL A 1 266 ? 7.721 -11.145 -29.062 1.00 37.37 266 VAL A CA 1
ATOM 3771 C C . VAL A 1 266 ? 7.476 -12.131 -27.889 1.00 34.09 266 VAL A C 1
ATOM 3772 O O . VAL A 1 266 ? 6.424 -12.109 -27.282 1.00 38.84 266 VAL A O 1
ATOM 3785 N N . ASP A 1 267 ? 8.451 -12.981 -27.598 1.00 36.33 267 ASP A N 1
ATOM 3786 C CA . ASP A 1 267 ? 8.344 -13.988 -26.560 1.00 31.12 267 ASP A CA 1
ATOM 3787 C C . ASP A 1 267 ? 9.713 -14.579 -26.361 1.00 35.38 267 ASP A C 1
ATOM 3788 O O . ASP A 1 267 ? 10.667 -14.139 -27.015 1.00 34.76 267 ASP A O 1
ATOM 3797 N N . ASP A 1 268 ? 9.812 -15.561 -25.453 1.00 34.69 268 ASP A N 1
ATOM 3798 C CA . ASP A 1 268 ? 11.052 -16.334 -25.279 1.00 31.82 268 ASP A CA 1
ATOM 3799 C C . ASP A 1 268 ? 10.795 -17.842 -25.455 1.00 37.52 268 ASP A C 1
ATOM 3800 O O . ASP A 1 268 ? 11.436 -18.675 -24.824 1.00 36.02 268 ASP A O 1
ATOM 3809 N N . VAL A 1 269 ? 9.874 -18.196 -26.346 1.00 38.44 269 VAL A N 1
ATOM 3810 C CA . VAL A 1 269 ? 9.533 -19.594 -26.578 1.00 33.11 269 VAL A CA 1
ATOM 3811 C C . VAL A 1 269 ? 10.754 -20.366 -27.030 1.00 36.01 269 VAL A C 1
ATOM 3812 O O . VAL A 1 269 ? 11.580 -19.847 -27.791 1.00 38.98 269 VAL A O 1
ATOM 3825 N N . LYS A 1 270 ? 10.879 -21.607 -26.581 1.00 34.41 270 LYS A N 1
ATOM 3826 C CA . LYS A 1 270 ? 12.006 -22.443 -27.032 1.00 36.33 270 LYS A CA 1
ATOM 3827 C C . LYS A 1 270 ? 11.558 -23.501 -28.017 1.00 36.11 270 LYS A C 1
ATOM 3828 O O . LYS A 1 270 ? 12.341 -23.947 -28.839 1.00 35.98 270 LYS A O 1
ATOM 3847 N N . GLY A 1 271 ? 10.300 -23.911 -27.903 1.00 35.48 271 GLY A N 1
ATOM 3848 C CA . GLY A 1 271 ? 9.744 -24.967 -28.716 1.00 37.00 271 GLY A CA 1
ATOM 3849 C C . GLY A 1 271 ? 8.230 -24.967 -28.693 1.00 34.31 271 GLY A C 1
ATOM 3850 O O . GLY A 1 271 ? 7.612 -24.181 -27.990 1.00 34.79 271 GLY A O 1
ATOM 3854 N N . VAL A 1 272 ? 7.629 -25.856 -29.473 1.00 32.99 272 VAL A N 1
ATOM 3855 C CA . VAL A 1 272 ? 6.193 -26.063 -29.425 1.00 34.86 272 VAL A CA 1
ATOM 3856 C C . VAL A 1 272 ? 5.919 -27.557 -29.287 1.00 32.82 272 VAL A C 1
ATOM 3857 O O . VAL A 1 272 ? 6.533 -28.367 -29.981 1.00 35.48 272 VAL A O 1
ATOM 3870 N N . PHE A 1 273 ? 4.985 -27.922 -28.414 1.00 33.83 273 PHE A N 1
ATOM 3871 C CA . PHE A 1 273 ? 4.565 -29.320 -28.296 1.00 35.19 273 PHE A CA 1
ATOM 3872 C C . PHE A 1 273 ? 3.199 -29.532 -28.928 1.00 32.12 273 PHE A C 1
ATOM 3873 O O . PHE A 1 273 ? 2.367 -28.646 -28.928 1.00 32.82 273 PHE A O 1
ATOM 3890 N N . PHE A 1 274 ? 2.989 -30.742 -29.431 1.00 32.11 274 PHE A N 1
ATOM 3891 C CA . PHE A 1 274 ? 1.669 -31.192 -29.817 1.00 38.93 274 PHE A CA 1
ATOM 3892 C C . PHE A 1 274 ? 1.369 -32.492 -29.108 1.00 32.78 274 PHE A C 1
ATOM 3893 O O . PHE A 1 274 ? 2.154 -33.429 -29.198 1.00 36.86 274 PHE A O 1
ATOM 3910 N N . ALA A 1 275 ? 0.243 -32.532 -28.403 1.00 35.68 275 ALA A N 1
ATOM 3911 C CA . ALA A 1 275 ? -0.206 -33.742 -27.706 1.00 43.02 275 ALA A CA 1
ATOM 3912 C C . ALA A 1 275 ? -1.575 -34.199 -28.210 1.00 38.06 275 ALA A C 1
ATOM 3913 O O . ALA A 1 275 ? -2.518 -33.406 -28.327 1.00 40.07 275 ALA A O 1
ATOM 3920 N N . TRP A 1 276 ? -1.648 -35.475 -28.560 1.00 43.91 276 TRP A N 1
ATOM 3921 C CA . TRP A 1 276 ? -2.908 -36.161 -28.802 1.00 40.24 276 TRP A CA 1
ATOM 3922 C C . TRP A 1 276 ? -3.137 -37.092 -27.604 1.00 46.03 276 TRP A C 1
ATOM 3923 O O . TRP A 1 276 ? -2.344 -37.998 -27.372 1.00 45.30 276 TRP A O 1
ATOM 3944 N N . ALA A 1 277 ? -4.208 -36.846 -26.858 1.00 41.56 277 ALA A N 1
ATOM 3945 C CA . ALA A 1 277 ? -4.507 -37.592 -25.631 1.00 47.78 277 ALA A CA 1
ATOM 3946 C C . ALA A 1 277 ? -5.940 -38.103 -25.668 1.00 50.95 277 ALA A C 1
ATOM 3947 O O . ALA A 1 277 ? -6.828 -37.454 -26.253 1.00 50.28 277 ALA A O 1
ATOM 3954 N N . GLN A 1 278 ? -6.148 -39.267 -25.054 1.00 45.78 278 GLN A N 1
ATOM 3955 C CA . GLN A 1 278 ? -7.473 -39.863 -24.932 1.00 47.65 278 GLN A CA 1
ATOM 3956 C C . GLN A 1 278 ? -7.878 -40.058 -23.460 1.00 52.73 278 GLN A C 1
ATOM 3957 O O . GLN A 1 278 ? -7.133 -40.633 -22.661 1.00 52.16 278 GLN A O 1
ATOM 3971 N N . LYS A 1 279 ? -9.044 -39.539 -23.095 1.00 50.67 279 LYS A N 1
ATOM 3972 C CA . LYS A 1 279 ? -9.542 -39.684 -21.741 1.00 55.82 279 LYS A CA 1
ATOM 3973 C C . LYS A 1 279 ? -9.958 -41.125 -21.489 1.00 58.87 279 LYS A C 1
ATOM 3974 O O . LYS A 1 279 ? -10.621 -41.732 -22.317 1.00 57.80 279 LYS A O 1
ATOM 3993 N N . VAL A 1 280 ? -9.568 -41.672 -20.345 1.00 66.62 280 VAL A N 1
ATOM 3994 C CA . VAL A 1 280 ? -10.009 -43.010 -19.975 1.00 77.24 280 VAL A CA 1
ATOM 3995 C C . VAL A 1 280 ? -10.299 -43.077 -18.486 1.00 88.73 280 VAL A C 1
ATOM 3996 O O . VAL A 1 280 ? -9.633 -42.417 -17.691 1.00 91.74 280 VAL A O 1
ATOM 4009 N N . SER B 1 16 ? -5.926 -17.967 -99.752 1.00 57.65 16 SER B N 1
ATOM 4010 C CA . SER B 1 16 ? -5.465 -18.147 -98.356 1.00 66.93 16 SER B CA 1
ATOM 4011 C C . SER B 1 16 ? -5.376 -16.850 -97.537 1.00 59.47 16 SER B C 1
ATOM 4012 O O . SER B 1 16 ? -5.827 -16.783 -96.380 1.00 63.18 16 SER B O 1
ATOM 4019 N N . ALA B 1 17 ? -4.780 -15.826 -98.140 1.00 55.01 17 ALA B N 1
ATOM 4020 C CA . ALA B 1 17 ? -4.630 -14.516 -97.504 1.00 57.39 17 ALA B CA 1
ATOM 4021 C C . ALA B 1 17 ? -5.931 -13.834 -97.043 1.00 55.49 17 ALA B C 1
ATOM 4022 O O . ALA B 1 17 ? -5.922 -13.133 -96.022 1.00 52.68 17 ALA B O 1
ATOM 4029 N N . PRO B 1 18 ? -7.047 -14.011 -97.785 1.00 57.94 18 PRO B N 1
ATOM 4030 C CA . PRO B 1 18 ? -8.294 -13.340 -97.361 1.00 53.65 18 PRO B CA 1
ATOM 4031 C C . PRO B 1 18 ? -8.781 -13.743 -95.975 1.00 50.28 18 PRO B C 1
ATOM 4032 O O . PRO B 1 18 ? -9.131 -12.877 -95.154 1.00 45.69 18 PRO B O 1
ATOM 4043 N N . GLY B 1 19 ? -8.865 -15.045 -95.744 1.00 52.40 19 GLY B N 1
ATOM 4044 C CA . GLY B 1 19 ? -9.395 -15.550 -94.493 1.00 50.72 19 GLY B CA 1
ATOM 4045 C C . GLY B 1 19 ? -8.537 -15.033 -93.351 1.00 48.07 19 GLY B C 1
ATOM 4046 O O . GLY B 1 19 ? -9.031 -14.630 -92.306 1.00 49.22 19 GLY B O 1
ATOM 4050 N N . GLN B 1 20 ? -7.234 -15.019 -93.582 1.00 47.04 20 GLN B N 1
ATOM 4051 C CA . GLN B 1 20 ? -6.294 -14.515 -92.598 1.00 48.33 20 GLN B CA 1
ATOM 4052 C C . GLN B 1 20 ? -6.463 -13.033 -92.343 1.00 50.54 20 GLN B C 1
ATOM 4053 O O . GLN B 1 20 ? -6.240 -12.575 -91.235 1.00 39.27 20 GLN B O 1
ATOM 4067 N N . ALA B 1 21 ? -6.829 -12.263 -93.365 1.00 45.00 21 ALA B N 1
ATOM 4068 C CA . ALA B 1 21 ? -6.959 -10.818 -93.204 1.00 40.55 21 ALA B CA 1
ATOM 4069 C C . ALA B 1 21 ? -8.188 -10.540 -92.398 1.00 36.99 21 ALA B C 1
ATOM 4070 O O . ALA B 1 21 ? -8.238 -9.568 -91.615 1.00 42.33 21 ALA B O 1
ATOM 4077 N N . ALA B 1 22 ? -9.188 -11.398 -92.556 1.00 37.62 22 ALA B N 1
ATOM 4078 C CA . ALA B 1 22 ? -10.422 -11.258 -91.793 1.00 38.68 22 ALA B CA 1
ATOM 4079 C C . ALA B 1 22 ? -10.108 -11.523 -90.300 1.00 38.44 22 ALA B C 1
ATOM 4080 O O . ALA B 1 22 ? -10.569 -10.825 -89.429 1.00 38.27 22 ALA B O 1
ATOM 4087 N N . VAL B 1 23 ? -9.338 -12.565 -90.055 1.00 36.02 23 VAL B N 1
ATOM 4088 C CA . VAL B 1 23 ? -8.978 -12.939 -88.669 1.00 40.19 23 VAL B CA 1
ATOM 4089 C C . VAL B 1 23 ? -8.235 -11.794 -88.006 1.00 36.21 23 VAL B C 1
ATOM 4090 O O . VAL B 1 23 ? -8.615 -11.356 -86.915 1.00 42.07 23 VAL B O 1
ATOM 4103 N N . ALA B 1 24 ? -7.159 -11.323 -88.642 1.00 35.61 24 ALA B N 1
ATOM 4104 C CA . ALA B 1 24 ? -6.367 -10.224 -88.077 1.00 40.27 24 ALA B CA 1
ATOM 4105 C C . ALA B 1 24 ? -7.200 -8.984 -87.788 1.00 50.16 24 ALA B C 1
ATOM 4106 O O . ALA B 1 24 ? -6.995 -8.304 -86.780 1.00 44.35 24 ALA B O 1
ATOM 4113 N N . SER B 1 25 ? -8.139 -8.681 -88.684 1.00 43.99 25 SER B N 1
ATOM 4114 C CA . SER B 1 25 ? -8.999 -7.541 -88.509 1.00 39.33 25 SER B CA 1
ATOM 4115 C C . SER B 1 25 ? -9.927 -7.694 -87.310 1.00 36.95 25 SER B C 1
ATOM 4116 O O . SER B 1 25 ? -10.087 -6.771 -86.522 1.00 40.21 25 SER B O 1
ATOM 4124 N N . ALA B 1 26 ? -10.550 -8.857 -87.189 1.00 36.76 26 ALA B N 1
ATOM 4125 C CA . ALA B 1 26 ? -11.446 -9.144 -86.086 1.00 41.56 26 ALA B CA 1
ATOM 4126 C C . ALA B 1 26 ? -10.694 -9.040 -84.739 1.00 40.76 26 ALA B C 1
ATOM 4127 O O . ALA B 1 26 ? -11.223 -8.501 -83.775 1.00 43.66 26 ALA B O 1
ATOM 4134 N N . TYR B 1 27 ? -9.456 -9.519 -84.705 1.00 38.19 27 TYR B N 1
ATOM 4135 C CA . TYR B 1 27 ? -8.653 -9.474 -83.458 1.00 41.36 27 TYR B CA 1
ATOM 4136 C C . TYR B 1 27 ? -8.258 -8.060 -83.018 1.00 45.82 27 TYR B C 1
ATOM 4137 O O . TYR B 1 27 ? -7.859 -7.864 -81.874 1.00 42.73 27 TYR B O 1
ATOM 4155 N N . GLN B 1 28 ? -8.432 -7.061 -83.893 1.00 44.68 28 GLN B N 1
ATOM 4156 C CA . GLN B 1 28 ? -8.074 -5.695 -83.544 1.00 45.71 28 GLN B CA 1
ATOM 4157 C C . GLN B 1 28 ? -9.022 -5.135 -82.502 1.00 44.68 28 GLN B C 1
ATOM 4158 O O . GLN B 1 28 ? -8.713 -4.147 -81.863 1.00 47.62 28 GLN B O 1
ATOM 4172 N N . ARG B 1 29 ? -10.168 -5.776 -82.320 1.00 41.84 29 ARG B N 1
ATOM 4173 C CA . ARG B 1 29 ? -11.136 -5.361 -81.321 1.00 46.45 29 ARG B CA 1
ATOM 4174 C C . ARG B 1 29 ? -11.108 -6.226 -80.049 1.00 42.48 29 ARG B C 1
ATOM 4175 O O . ARG B 1 29 ? -11.885 -5.984 -79.137 1.00 44.11 29 ARG B O 1
ATOM 4196 N N . PHE B 1 30 ? -10.255 -7.249 -80.025 1.00 40.64 30 PHE B N 1
ATOM 4197 C CA . PHE B 1 30 ? -10.160 -8.188 -78.891 1.00 45.55 30 PHE B CA 1
ATOM 4198 C C . PHE B 1 30 ? -9.778 -7.421 -77.616 1.00 34.57 30 PHE B C 1
ATOM 4199 O O . PHE B 1 30 ? -8.807 -6.708 -77.625 1.00 40.21 30 PHE B O 1
ATOM 4216 N N . GLU B 1 31 ? -10.597 -7.535 -76.574 1.00 43.64 31 GLU B N 1
ATOM 4217 C CA . GLU B 1 31 ? -10.392 -6.866 -75.277 1.00 48.21 31 GLU B CA 1
ATOM 4218 C C . GLU B 1 31 ? -9.918 -7.872 -74.197 1.00 38.52 31 GLU B C 1
ATOM 4219 O O . GLU B 1 31 ? -10.693 -8.702 -73.749 1.00 37.62 31 GLU B O 1
ATOM 4231 N N . PRO B 1 32 ? -8.640 -7.817 -73.831 1.00 37.30 32 PRO B N 1
ATOM 4232 C CA . PRO B 1 32 ? -8.107 -8.838 -72.910 1.00 44.20 32 PRO B CA 1
ATOM 4233 C C . PRO B 1 32 ? -8.904 -8.982 -71.618 1.00 34.40 32 PRO B C 1
ATOM 4234 O O . PRO B 1 32 ? -9.208 -10.111 -71.184 1.00 43.75 32 PRO B O 1
ATOM 4245 N N . ARG B 1 33 ? -9.283 -7.887 -71.017 1.00 40.40 33 ARG B N 1
ATOM 4246 C CA . ARG B 1 33 ? -10.014 -7.951 -69.769 1.00 43.66 33 ARG B CA 1
ATOM 4247 C C . ARG B 1 33 ? -11.363 -8.579 -69.896 1.00 45.30 33 ARG B C 1
ATOM 4248 O O . ARG B 1 33 ? -11.799 -9.269 -69.025 1.00 37.69 33 ARG B O 1
ATOM 4269 N N . ALA B 1 34 ? -12.037 -8.320 -70.997 1.00 42.79 34 ALA B N 1
ATOM 4270 C CA . ALA B 1 34 ? -13.345 -8.952 -71.199 1.00 38.89 34 ALA B CA 1
ATOM 4271 C C . ALA B 1 34 ? -13.161 -10.456 -71.392 1.00 35.32 34 ALA B C 1
ATOM 4272 O O . ALA B 1 34 ? -13.892 -11.274 -70.817 1.00 40.88 34 ALA B O 1
ATOM 4279 N N . TYR B 1 35 ? -12.179 -10.807 -72.227 1.00 39.74 35 TYR B N 1
ATOM 4280 C CA . TYR B 1 35 ? -11.809 -12.197 -72.429 1.00 35.27 35 TYR B CA 1
ATOM 4281 C C . TYR B 1 35 ? -11.475 -12.877 -71.090 1.00 34.79 35 TYR B C 1
ATOM 4282 O O . TYR B 1 35 ? -11.966 -13.967 -70.783 1.00 34.06 35 TYR B O 1
ATOM 4300 N N . LEU B 1 36 ? -10.658 -12.226 -70.282 1.00 34.70 36 LEU B N 1
ATOM 4301 C CA . LEU B 1 36 ? -10.378 -12.786 -68.938 1.00 35.65 36 LEU B CA 1
ATOM 4302 C C . LEU B 1 36 ? -11.636 -12.967 -68.099 1.00 40.16 36 LEU B C 1
ATOM 4303 O O . LEU B 1 36 ? -11.857 -14.019 -67.478 1.00 37.91 36 LEU B O 1
ATOM 4319 N N . ARG B 1 37 ? -12.497 -11.956 -68.102 1.00 44.04 37 ARG B N 1
ATOM 4320 C CA . ARG B 1 37 ? -13.739 -12.063 -67.349 1.00 40.71 37 ARG B CA 1
ATOM 4321 C C . ARG B 1 37 ? -14.612 -13.225 -67.846 1.00 44.21 37 ARG B C 1
ATOM 4322 O O . ARG B 1 37 ? -15.180 -13.973 -67.061 1.00 42.70 37 ARG B O 1
ATOM 4343 N N . ASN B 1 38 ? -14.699 -13.382 -69.155 1.00 40.91 38 ASN B N 1
ATOM 4344 C CA . ASN B 1 38 ? -15.585 -14.378 -69.716 1.00 38.51 38 ASN B CA 1
ATOM 4345 C C . ASN B 1 38 ? -15.123 -15.786 -69.403 1.00 41.09 38 ASN B C 1
ATOM 4346 O O . ASN B 1 38 ? -15.949 -16.672 -69.194 1.00 40.83 38 ASN B O 1
ATOM 4357 N N . ASN B 1 39 ? -13.806 -15.990 -69.384 1.00 38.47 39 ASN B N 1
ATOM 4358 C CA . ASN B 1 39 ? -13.272 -17.335 -69.348 1.00 38.01 39 ASN B CA 1
ATOM 4359 C C . ASN B 1 39 ? -12.540 -17.703 -68.055 1.00 37.99 39 ASN B C 1
ATOM 4360 O O . ASN B 1 39 ? -12.524 -18.874 -67.690 1.00 39.07 39 ASN B O 1
ATOM 4371 N N . TYR B 1 40 ? -11.983 -16.718 -67.383 1.00 40.29 40 TYR B N 1
ATOM 4372 C CA . TYR B 1 40 ? -11.200 -16.973 -66.207 1.00 39.61 40 TYR B CA 1
ATOM 4373 C C . TYR B 1 40 ? -11.726 -16.376 -64.870 1.00 45.23 40 TYR B C 1
ATOM 4374 O O . TYR B 1 40 ? -11.103 -16.528 -63.866 1.00 49.51 40 TYR B O 1
ATOM 4392 N N . ALA B 1 41 ? -12.896 -15.760 -64.870 1.00 45.80 41 ALA B N 1
ATOM 4393 C CA . ALA B 1 41 ? -13.590 -15.426 -63.629 1.00 46.29 41 ALA B CA 1
ATOM 4394 C C . ALA B 1 41 ? -14.799 -16.352 -63.556 1.00 47.00 41 ALA B C 1
ATOM 4395 O O . ALA B 1 41 ? -15.155 -16.986 -64.562 1.00 49.44 41 ALA B O 1
ATOM 4402 N N . PRO B 1 42 ? -15.407 -16.481 -62.373 1.00 57.67 42 PRO B N 1
ATOM 4403 C CA . PRO B 1 42 ? -16.595 -17.333 -62.222 1.00 56.23 42 PRO B CA 1
ATOM 4404 C C . PRO B 1 42 ? -17.722 -16.925 -63.177 1.00 52.07 42 PRO B C 1
ATOM 4405 O O . PRO B 1 42 ? -17.803 -15.756 -63.539 1.00 53.99 42 PRO B O 1
ATOM 4416 N N . PRO B 1 43 ? -18.563 -17.880 -63.610 1.00 50.01 43 PRO B N 1
ATOM 4417 C CA . PRO B 1 43 ? -18.583 -19.305 -63.254 1.00 47.43 43 PRO B CA 1
ATOM 4418 C C . PRO B 1 43 ? -17.520 -20.197 -63.935 1.00 46.97 43 PRO B C 1
ATOM 4419 O O . PRO B 1 43 ? -17.154 -21.218 -63.355 1.00 46.24 43 PRO B O 1
ATOM 4430 N N . ARG B 1 44 ? -17.048 -19.864 -65.133 1.00 49.15 44 ARG B N 1
ATOM 4431 C CA . ARG B 1 44 ? -16.080 -20.758 -65.780 1.00 52.93 44 ARG B CA 1
ATOM 4432 C C . ARG B 1 44 ? -14.770 -20.808 -65.018 1.00 54.21 44 ARG B C 1
ATOM 4433 O O . ARG B 1 44 ? -14.088 -21.835 -65.009 1.00 58.18 44 ARG B O 1
ATOM 4454 N N . GLY B 1 45 ? -14.448 -19.710 -64.340 1.00 48.47 45 GLY B N 1
ATOM 4455 C CA . GLY B 1 45 ? -13.244 -19.647 -63.545 1.00 52.99 45 GLY B CA 1
ATOM 4456 C C . GLY B 1 45 ? -13.427 -20.145 -62.124 1.00 52.38 45 GLY B C 1
ATOM 4457 O O . GLY B 1 45 ? -12.577 -19.876 -61.291 1.00 60.81 45 GLY B O 1
ATOM 4461 N N . ASP B 1 46 ? -14.520 -20.851 -61.831 1.00 48.98 46 ASP B N 1
ATOM 4462 C CA . ASP B 1 46 ? -14.726 -21.402 -60.490 1.00 49.41 46 ASP B CA 1
ATOM 4463 C C . ASP B 1 46 ? -13.920 -22.678 -60.380 1.00 51.84 46 ASP B C 1
ATOM 4464 O O . ASP B 1 46 ? -14.177 -23.659 -61.087 1.00 52.01 46 ASP B O 1
ATOM 4473 N N . LEU B 1 47 ? -12.911 -22.654 -59.518 1.00 40.10 47 LEU B N 1
ATOM 4474 C CA . LEU B 1 47 ? -12.062 -23.831 -59.335 1.00 39.23 47 LEU B CA 1
ATOM 4475 C C . LEU B 1 47 ? -12.520 -24.754 -58.217 1.00 43.03 47 LEU B C 1
ATOM 4476 O O . LEU B 1 47 ? -11.972 -25.856 -58.064 1.00 42.96 47 LEU B O 1
ATOM 4492 N N . CYS B 1 48 ? -13.515 -24.332 -57.431 1.00 38.42 48 CYS B N 1
ATOM 4493 C CA . CYS B 1 48 ? -14.030 -25.183 -56.348 1.00 40.95 48 CYS B CA 1
ATOM 4494 C C . CYS B 1 48 ? -14.800 -26.404 -56.827 1.00 51.20 48 CYS B C 1
ATOM 4495 O O . CYS B 1 48 ? -14.791 -27.439 -56.168 1.00 54.30 48 CYS B O 1
ATOM 4503 N N . ASN B 1 49 ? -15.457 -26.298 -57.977 1.00 47.84 49 ASN B N 1
ATOM 4504 C CA . ASN B 1 49 ? -16.189 -27.445 -58.497 1.00 50.12 49 ASN B CA 1
ATOM 4505 C C . ASN B 1 49 ? -15.255 -28.356 -59.299 1.00 48.79 49 ASN B C 1
ATOM 4506 O O . ASN B 1 49 ? -14.809 -27.969 -60.372 1.00 42.00 49 ASN B O 1
ATOM 4517 N N . PRO B 1 50 ? -14.954 -29.561 -58.791 1.00 48.68 50 PRO B N 1
ATOM 4518 C CA . PRO B 1 50 ? -14.032 -30.441 -59.520 1.00 51.64 50 PRO B CA 1
ATOM 4519 C C . PRO B 1 50 ? -14.534 -30.834 -60.923 1.00 51.99 50 PRO B C 1
ATOM 4520 O O . PRO B 1 50 ? -13.741 -31.290 -61.744 1.00 48.19 50 PRO B O 1
ATOM 4531 N N . ASN B 1 51 ? -15.827 -30.660 -61.172 1.00 44.39 51 ASN B N 1
ATOM 4532 C CA . ASN B 1 51 ? -16.428 -31.019 -62.441 1.00 46.22 51 ASN B CA 1
ATOM 4533 C C . ASN B 1 51 ? -16.405 -29.868 -63.444 1.00 48.06 51 ASN B C 1
ATOM 4534 O O . ASN B 1 51 ? -16.855 -30.027 -64.574 1.00 43.54 51 ASN B O 1
ATOM 4545 N N . GLY B 1 52 ? -15.854 -28.728 -63.033 1.00 39.53 52 GLY B N 1
ATOM 4546 C CA . GLY B 1 52 ? -15.745 -27.570 -63.895 1.00 43.94 52 GLY B CA 1
ATOM 4547 C C . GLY B 1 52 ? -14.616 -27.667 -64.909 1.00 40.14 52 GLY B C 1
ATOM 4548 O O . GLY B 1 52 ? -13.776 -28.567 -64.860 1.00 36.76 52 GLY B O 1
ATOM 4552 N N . VAL B 1 53 ? -14.587 -26.725 -65.841 1.00 40.77 53 VAL B N 1
ATOM 4553 C CA . VAL B 1 53 ? -13.624 -26.786 -66.923 1.00 37.64 53 VAL B CA 1
ATOM 4554 C C . VAL B 1 53 ? -12.220 -26.326 -66.514 1.00 36.51 53 VAL B C 1
ATOM 4555 O O . VAL B 1 53 ? -11.222 -26.802 -67.052 1.00 33.96 53 VAL B O 1
ATOM 4568 N N . GLY B 1 54 ? -12.133 -25.399 -65.572 1.00 35.58 54 GLY B N 1
ATOM 4569 C CA . GLY B 1 54 ? -10.835 -24.946 -65.103 1.00 35.45 54 GLY B CA 1
ATOM 4570 C C . GLY B 1 54 ? -10.043 -26.068 -64.456 1.00 29.46 54 GLY B C 1
ATOM 4571 O O . GLY B 1 54 ? -8.908 -26.321 -64.832 1.00 35.30 54 GLY B O 1
ATOM 4575 N N . PRO B 1 55 ? -10.654 -26.759 -63.491 1.00 32.92 55 PRO B N 1
ATOM 4576 C CA . PRO B 1 55 ? -10.012 -27.912 -62.856 1.00 38.46 55 PRO B CA 1
ATOM 4577 C C . PRO B 1 55 ? -9.681 -29.021 -63.841 1.00 39.56 55 PRO B C 1
ATOM 4578 O O . PRO B 1 55 ? -8.620 -29.614 -63.737 1.00 30.96 55 PRO B O 1
ATOM 4589 N N . TRP B 1 56 ? -10.561 -29.310 -64.797 1.00 32.52 56 TRP B N 1
ATOM 4590 C CA . TRP B 1 56 ? -10.213 -30.298 -65.816 1.00 32.24 56 TRP B CA 1
ATOM 4591 C C . TRP B 1 56 ? -8.956 -29.900 -66.609 1.00 28.34 56 TRP B C 1
ATOM 4592 O O . TRP B 1 56 ? -8.067 -30.707 -66.802 1.00 33.08 56 TRP B O 1
ATOM 4613 N N . LYS B 1 57 ? -8.867 -28.659 -67.074 1.00 33.77 57 LYS B N 1
ATOM 4614 C CA . LYS B 1 57 ? -7.679 -28.236 -67.805 1.00 38.85 57 LYS B CA 1
ATOM 4615 C C . LYS B 1 57 ? -6.396 -28.362 -66.971 1.00 39.09 57 LYS B C 1
ATOM 4616 O O . LYS B 1 57 ? -5.376 -28.839 -67.457 1.00 31.49 57 LYS B O 1
ATOM 4635 N N . LEU B 1 58 ? -6.451 -27.880 -65.729 1.00 32.65 58 LEU B N 1
ATOM 4636 C CA . LEU B 1 58 ? -5.292 -27.942 -64.843 1.00 28.83 58 LEU B CA 1
ATOM 4637 C C . LEU B 1 58 ? -4.848 -29.395 -64.563 1.00 32.49 58 LEU B C 1
ATOM 4638 O O . LEU B 1 58 ? -3.675 -29.692 -64.504 1.00 39.91 58 LEU B O 1
ATOM 4654 N N . ARG B 1 59 ? -5.822 -30.283 -64.417 1.00 35.60 59 ARG B N 1
ATOM 4655 C CA A ARG B 1 59 ? -5.580 -31.704 -64.192 0.04 34.32 59 ARG B CA 1
ATOM 4656 C CA B ARG B 1 59 ? -5.586 -31.707 -64.216 0.96 33.99 59 ARG B CA 1
ATOM 4657 C C A ARG B 1 59 ? -4.919 -32.397 -65.395 0.04 35.37 59 ARG B C 1
ATOM 4658 C C B ARG B 1 59 ? -4.922 -32.400 -65.384 0.96 35.43 59 ARG B C 1
ATOM 4659 O O A ARG B 1 59 ? -4.023 -33.221 -65.212 0.04 33.35 59 ARG B O 1
ATOM 4660 O O B ARG B 1 59 ? -4.022 -33.210 -65.183 0.96 33.05 59 ARG B O 1
ATOM 4685 N N . CYS B 1 60 ? -5.355 -32.072 -66.614 1.00 35.77 60 CYS B N 1
ATOM 4686 C CA . CYS B 1 60 ? -4.755 -32.627 -67.811 1.00 33.23 60 CYS B CA 1
ATOM 4687 C C . CYS B 1 60 ? -3.297 -32.256 -67.859 1.00 30.50 60 CYS B C 1
ATOM 4688 O O . CYS B 1 60 ? -2.440 -33.062 -68.169 1.00 35.42 60 CYS B O 1
ATOM 4697 N N A LEU B 1 61 ? -3.022 -31.000 -67.561 0.03 31.97 61 LEU B N 1
ATOM 4698 N N B LEU B 1 61 ? -3.021 -31.010 -67.548 0.97 31.89 61 LEU B N 1
ATOM 4699 C CA A LEU B 1 61 ? -1.669 -30.510 -67.656 0.03 29.42 61 LEU B CA 1
ATOM 4700 C CA B LEU B 1 61 ? -1.682 -30.501 -67.641 0.97 29.00 61 LEU B CA 1
ATOM 4701 C C . LEU B 1 61 ? -0.809 -31.089 -66.532 1.00 35.58 61 LEU B C 1
ATOM 4702 O O . LEU B 1 61 ? 0.277 -31.599 -66.797 1.00 37.80 61 LEU B O 1
ATOM 4722 N N . ALA B 1 62 ? -1.314 -31.058 -65.299 1.00 33.41 62 ALA B N 1
ATOM 4723 C CA . ALA B 1 62 ? -0.551 -31.582 -64.149 1.00 37.28 62 ALA B CA 1
ATOM 4724 C C . ALA B 1 62 ? -0.279 -33.077 -64.298 1.00 38.30 62 ALA B C 1
ATOM 4725 O O . ALA B 1 62 ? 0.842 -33.536 -64.070 1.00 37.70 62 ALA B O 1
ATOM 4732 N N . GLN B 1 63 ? -1.282 -33.833 -64.731 1.00 38.30 63 GLN B N 1
ATOM 4733 C CA . GLN B 1 63 ? -1.111 -35.274 -64.908 1.00 36.42 63 GLN B CA 1
ATOM 4734 C C . GLN B 1 63 ? -0.121 -35.581 -66.001 1.00 37.15 63 GLN B C 1
ATOM 4735 O O . GLN B 1 63 ? 0.625 -36.567 -65.906 1.00 44.55 63 GLN B O 1
ATOM 4749 N N . THR B 1 64 ? -0.094 -34.764 -67.057 1.00 35.25 64 THR B N 1
ATOM 4750 C CA . THR B 1 64 ? 0.806 -35.041 -68.158 1.00 37.29 64 THR B CA 1
ATOM 4751 C C . THR B 1 64 ? 2.242 -34.778 -67.691 1.00 40.02 64 THR B C 1
ATOM 4752 O O . THR B 1 64 ? 3.146 -35.574 -67.922 1.00 39.16 64 THR B O 1
ATOM 4763 N N . PHE B 1 65 ? 2.443 -33.683 -66.980 1.00 32.98 65 PHE B N 1
ATOM 4764 C CA . PHE B 1 65 ? 3.786 -33.344 -66.540 1.00 38.91 65 PHE B CA 1
ATOM 4765 C C . PHE B 1 65 ? 4.251 -34.285 -65.434 1.00 39.42 65 PHE B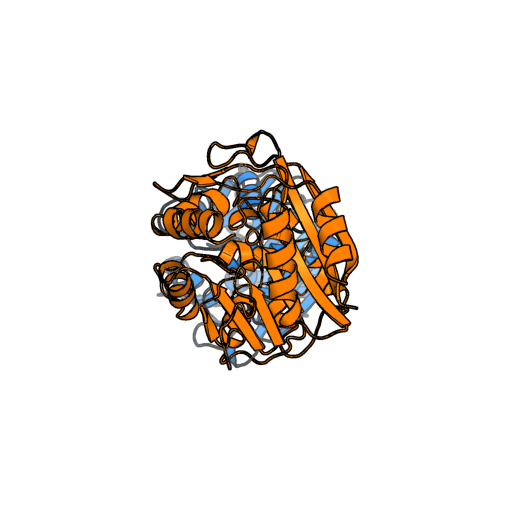 C 1
ATOM 4766 O O . PHE B 1 65 ? 5.436 -34.527 -65.299 1.00 39.69 65 PHE B O 1
ATOM 4783 N N . ALA B 1 66 ? 3.303 -34.842 -64.685 1.00 38.85 66 ALA B N 1
ATOM 4784 C CA . ALA B 1 66 ? 3.639 -35.759 -63.598 1.00 45.23 66 ALA B CA 1
ATOM 4785 C C . ALA B 1 66 ? 4.235 -37.071 -64.113 1.00 50.84 66 ALA B C 1
ATOM 4786 O O . ALA B 1 66 ? 4.927 -37.755 -63.380 1.00 46.40 66 ALA B O 1
ATOM 4793 N N . THR B 1 67 ? 3.988 -37.428 -65.371 1.00 41.99 67 THR B N 1
ATOM 4794 C CA . THR B 1 67 ? 4.607 -38.635 -65.919 1.00 48.26 67 THR B CA 1
ATOM 4795 C C . THR B 1 67 ? 6.137 -38.543 -66.000 1.00 48.19 67 THR B C 1
ATOM 4796 O O . THR B 1 67 ? 6.785 -39.569 -66.174 1.00 50.65 67 THR B O 1
ATOM 4807 N N . GLY B 1 68 ? 6.697 -37.329 -65.904 1.00 47.62 68 GLY B N 1
ATOM 4808 C CA . GLY B 1 68 ? 8.121 -37.081 -66.137 1.00 47.55 68 GLY B CA 1
ATOM 4809 C C . GLY B 1 68 ? 8.566 -37.192 -67.609 1.00 55.55 68 GLY B C 1
ATOM 4810 O O . GLY B 1 68 ? 9.713 -36.908 -67.957 1.00 55.23 68 GLY B O 1
ATOM 4814 N N . GLU B 1 69 ? 7.655 -37.572 -68.491 1.00 50.87 69 GLU B N 1
ATOM 4815 C CA . GLU B 1 69 ? 8.019 -37.804 -69.879 1.00 50.81 69 GLU B CA 1
ATOM 4816 C C . GLU B 1 69 ? 8.111 -36.541 -70.718 1.00 45.38 69 GLU B C 1
ATOM 4817 O O . GLU B 1 69 ? 8.566 -36.595 -71.857 1.00 51.97 69 GLU B O 1
ATOM 4829 N N . VAL B 1 70 ? 7.681 -35.410 -70.162 1.00 45.48 70 VAL B N 1
ATOM 4830 C CA . VAL B 1 70 ? 7.699 -34.138 -70.878 1.00 39.51 70 VAL B CA 1
ATOM 4831 C C . VAL B 1 70 ? 8.612 -33.128 -70.179 1.00 43.07 70 VAL B C 1
ATOM 4832 O O . VAL B 1 70 ? 8.197 -32.422 -69.257 1.00 41.67 70 VAL B O 1
ATOM 4845 N N . SER B 1 71 ? 9.848 -33.045 -70.640 1.00 41.62 71 SER B N 1
ATOM 4846 C CA . SER B 1 71 ? 10.860 -32.258 -69.959 1.00 46.91 71 SER B CA 1
ATOM 4847 C C . SER B 1 71 ? 11.902 -31.827 -70.966 1.00 40.77 71 SER B C 1
ATOM 4848 O O . SER B 1 71 ? 11.901 -32.285 -72.106 1.00 44.41 71 SER B O 1
ATOM 4856 N N . GLY B 1 72 ? 12.761 -30.910 -70.550 1.00 41.95 72 GLY B N 1
ATOM 4857 C CA . GLY B 1 72 ? 13.828 -30.441 -71.401 1.00 42.93 72 GLY B CA 1
ATOM 4858 C C . GLY B 1 72 ? 14.251 -29.074 -70.952 1.00 41.38 72 GLY B C 1
ATOM 4859 O O . GLY B 1 72 ? 13.951 -28.674 -69.841 1.00 43.05 72 GLY B O 1
ATOM 4863 N N . ARG B 1 73 ? 14.921 -28.337 -71.826 1.00 40.06 73 ARG B N 1
ATOM 4864 C CA . ARG B 1 73 ? 15.450 -27.058 -71.443 1.00 40.01 73 ARG B CA 1
ATOM 4865 C C . ARG B 1 73 ? 14.480 -25.968 -71.822 1.00 40.65 73 ARG B C 1
ATOM 4866 O O . ARG B 1 73 ? 14.290 -25.045 -71.046 1.00 37.23 73 ARG B O 1
ATOM 4887 N N . THR B 1 74 ? 13.888 -26.059 -73.015 1.00 39.12 74 THR B N 1
ATOM 4888 C CA . THR B 1 74 ? 13.094 -24.954 -73.550 1.00 37.10 74 THR B CA 1
ATOM 4889 C C . THR B 1 74 ? 11.661 -25.328 -73.979 1.00 36.71 74 THR B C 1
ATOM 4890 O O . THR B 1 74 ? 11.374 -26.404 -74.552 1.00 36.52 74 THR B O 1
ATOM 4901 N N . LEU B 1 75 ? 10.765 -24.394 -73.698 1.00 35.85 75 LEU B N 1
ATOM 4902 C CA . LEU B 1 75 ? 9.338 -24.559 -73.956 1.00 32.74 75 LEU B CA 1
ATOM 4903 C C . LEU B 1 75 ? 8.815 -23.288 -74.622 1.00 35.44 75 LEU B C 1
ATOM 4904 O O . LEU B 1 75 ? 9.197 -22.174 -74.251 1.00 34.16 75 LEU B O 1
ATOM 4920 N N . ILE B 1 76 ? 7.924 -23.443 -75.595 1.00 33.86 76 ILE B N 1
ATOM 4921 C CA . ILE B 1 76 ? 7.272 -22.269 -76.184 1.00 32.29 76 ILE B CA 1
ATOM 4922 C C . ILE B 1 76 ? 5.779 -22.421 -76.011 1.00 31.57 76 ILE B C 1
ATOM 4923 O O . ILE B 1 76 ? 5.231 -23.466 -76.312 1.00 33.43 76 ILE B O 1
ATOM 4939 N N . ASP B 1 77 ? 5.147 -21.377 -75.477 1.00 32.23 77 ASP B N 1
ATOM 4940 C CA . ASP B 1 77 ? 3.696 -21.292 -75.391 1.00 33.98 77 ASP B CA 1
ATOM 4941 C C . ASP B 1 77 ? 3.206 -20.485 -76.606 1.00 33.62 77 ASP B C 1
ATOM 4942 O O . ASP B 1 77 ? 3.577 -19.309 -76.783 1.00 29.83 77 ASP B O 1
ATOM 4951 N N . ILE B 1 78 ? 2.376 -21.138 -77.413 1.00 34.59 78 ILE B N 1
ATOM 4952 C CA . ILE B 1 78 ? 1.881 -20.589 -78.703 1.00 33.31 78 ILE B CA 1
ATOM 4953 C C . ILE B 1 78 ? 0.535 -19.948 -78.478 1.00 27.84 78 ILE B C 1
ATOM 4954 O O . ILE B 1 78 ? -0.424 -20.638 -78.089 1.00 34.71 78 ILE B O 1
ATOM 4970 N N . GLY B 1 79 ? 0.461 -18.629 -78.658 1.00 32.78 79 GLY B N 1
ATOM 4971 C CA . GLY B 1 79 ? -0.782 -17.897 -78.499 1.00 34.08 79 GLY B CA 1
ATOM 4972 C C . GLY B 1 79 ? -1.245 -17.824 -77.064 1.00 35.74 79 GLY B C 1
ATOM 4973 O O . GLY B 1 79 ? -2.415 -18.119 -76.757 1.00 34.53 79 GLY B O 1
ATOM 4977 N N . SER B 1 80 ? -0.335 -17.384 -76.174 1.00 30.73 80 SER B N 1
ATOM 4978 C CA . SER B 1 80 ? -0.648 -17.238 -74.760 1.00 36.40 80 SER B CA 1
ATOM 4979 C C . SER B 1 80 ? -1.810 -16.334 -74.489 1.00 33.57 80 SER B C 1
ATOM 4980 O O . SER B 1 80 ? -2.423 -16.437 -73.443 1.00 34.10 80 SER B O 1
ATOM 4988 N N . GLY B 1 81 ? -2.108 -15.391 -75.390 1.00 33.29 81 GLY B N 1
ATOM 4989 C CA . GLY B 1 81 ? -3.059 -14.363 -75.024 1.00 34.35 81 GLY B CA 1
ATOM 4990 C C . GLY B 1 81 ? -2.641 -13.738 -73.683 1.00 35.24 81 GLY B C 1
ATOM 4991 O O . GLY B 1 81 ? -1.449 -13.606 -73.410 1.00 35.62 81 GLY B O 1
ATOM 4995 N N . PRO B 1 82 ? -3.609 -13.366 -72.845 1.00 37.72 82 PRO B N 1
ATOM 4996 C CA . PRO B 1 82 ? -3.292 -12.703 -71.578 1.00 37.96 82 PRO B CA 1
ATOM 4997 C C . PRO B 1 82 ? -3.264 -13.678 -70.392 1.00 33.06 82 PRO B C 1
ATOM 4998 O O . PRO B 1 82 ? -3.455 -13.232 -69.253 1.00 35.35 82 PRO B O 1
ATOM 5009 N N . THR B 1 83 ? -3.023 -14.968 -70.640 1.00 37.73 83 THR B N 1
ATOM 5010 C CA . THR B 1 83 ? -3.161 -15.976 -69.588 1.00 39.64 83 THR B CA 1
ATOM 5011 C C . THR B 1 83 ? -1.866 -16.723 -69.288 1.00 33.22 83 THR B C 1
ATOM 5012 O O . THR B 1 83 ? -1.017 -16.870 -70.165 1.00 29.99 83 THR B O 1
ATOM 5023 N N . VAL B 1 84 ? -1.743 -17.234 -68.053 1.00 34.67 84 VAL B N 1
ATOM 5024 C CA . VAL B 1 84 ? -0.522 -17.962 -67.674 1.00 33.15 84 VAL B CA 1
ATOM 5025 C C . VAL B 1 84 ? -0.801 -19.331 -67.069 1.00 33.43 84 VAL B C 1
ATOM 5026 O O . VAL B 1 84 ? 0.128 -20.081 -66.788 1.00 35.83 84 VAL B O 1
ATOM 5039 N N . TYR B 1 85 ? -2.054 -19.637 -66.863 1.00 33.23 85 TYR B N 1
ATOM 5040 C CA . TYR B 1 85 ? -2.451 -20.872 -66.244 1.00 30.48 85 TYR B CA 1
ATOM 5041 C C . TYR B 1 85 ? -1.895 -22.080 -66.971 1.00 37.18 85 TYR B C 1
ATOM 5042 O O . TYR B 1 85 ? -1.612 -23.064 -66.355 1.00 31.58 85 TYR B O 1
ATOM 5060 N N . GLN B 1 86 ? -1.772 -21.994 -68.297 1.00 31.53 86 GLN B N 1
ATOM 5061 C CA . GLN B 1 86 ? -1.343 -23.141 -69.094 1.00 30.70 86 GLN B CA 1
ATOM 5062 C C . GLN B 1 86 ? 0.120 -23.520 -68.844 1.00 32.66 86 GLN B C 1
ATOM 5063 O O . GLN B 1 86 ? 0.594 -24.567 -69.335 1.00 31.05 86 GLN B O 1
ATOM 5077 N N . LEU B 1 87 ? 0.817 -22.702 -68.048 1.00 31.67 87 LEU B N 1
ATOM 5078 C CA . LEU B 1 87 ? 2.258 -22.892 -67.803 1.00 29.12 87 LEU B CA 1
ATOM 5079 C C . LEU B 1 87 ? 2.540 -23.185 -66.311 1.00 33.24 87 LEU B C 1
ATOM 5080 O O . LEU B 1 87 ? 3.694 -23.376 -65.901 1.00 32.94 87 LEU B O 1
ATOM 5096 N N . LEU B 1 88 ? 1.495 -23.259 -65.511 1.00 28.11 88 LEU B N 1
ATOM 5097 C CA . LEU B 1 88 ? 1.705 -23.449 -64.065 1.00 31.87 88 LEU B CA 1
ATOM 5098 C C . LEU B 1 88 ? 2.346 -24.789 -63.715 1.00 36.40 88 LEU B C 1
ATOM 5099 O O . LEU B 1 88 ? 3.310 -24.823 -62.945 1.00 33.53 88 LEU B O 1
ATOM 5115 N N . SER B 1 89 ? 1.848 -25.892 -64.265 1.00 35.00 89 SER B N 1
ATOM 5116 C CA . SER B 1 89 ? 2.526 -27.171 -64.080 1.00 35.87 89 SER B CA 1
ATOM 5117 C C . SER B 1 89 ? 3.781 -27.335 -64.918 1.00 43.67 89 SER B C 1
ATOM 5118 O O . SER B 1 89 ? 4.711 -28.036 -64.511 1.00 34.85 89 SER B O 1
ATOM 5126 N N . ALA B 1 90 ? 3.818 -26.726 -66.096 1.00 32.97 90 ALA B N 1
ATOM 5127 C CA . ALA B 1 90 ? 4.980 -26.874 -66.962 1.00 32.91 90 ALA B CA 1
ATOM 5128 C C . ALA B 1 90 ? 6.260 -26.276 -66.395 1.00 31.64 90 ALA B C 1
ATOM 5129 O O . ALA B 1 90 ? 7.357 -26.724 -66.728 1.00 35.16 90 ALA B O 1
ATOM 5136 N N . CYS B 1 91 ? 6.133 -25.210 -65.615 1.00 36.05 91 CYS B N 1
ATOM 5137 C CA . CYS B 1 91 ? 7.291 -24.385 -65.340 1.00 40.21 91 CYS B CA 1
ATOM 5138 C C . CYS B 1 91 ? 8.313 -25.083 -64.425 1.00 44.17 91 CYS B C 1
ATOM 5139 O O . CYS B 1 91 ? 9.467 -24.683 -64.403 1.00 45.26 91 CYS B O 1
ATOM 5147 N N . SER B 1 92 ? 7.920 -26.121 -63.697 1.00 35.23 92 SER B N 1
ATOM 5148 C CA . SER B 1 92 ? 8.944 -26.883 -62.945 1.00 43.17 92 SER B CA 1
ATOM 5149 C C . SER B 1 92 ? 9.778 -27.801 -63.849 1.00 46.14 92 SER B C 1
ATOM 5150 O O . SER B 1 92 ? 10.800 -28.316 -63.432 1.00 42.95 92 SER B O 1
ATOM 5158 N N . HIS B 1 93 ? 9.387 -27.965 -65.109 1.00 38.32 93 HIS B N 1
ATOM 5159 C CA . HIS B 1 93 ? 10.069 -28.890 -65.991 1.00 34.33 93 HIS B CA 1
ATOM 5160 C C . HIS B 1 93 ? 10.900 -28.226 -67.087 1.00 40.61 93 HIS B C 1
ATOM 5161 O O . HIS B 1 93 ? 11.604 -28.906 -67.812 1.00 39.82 93 HIS B O 1
ATOM 5176 N N . PHE B 1 94 ? 10.810 -26.914 -67.220 1.00 36.91 94 PHE B N 1
ATOM 5177 C CA . PHE B 1 94 ? 11.547 -26.213 -68.243 1.00 36.77 94 PHE B CA 1
ATOM 5178 C C . PHE B 1 94 ? 12.172 -24.970 -67.713 1.00 39.81 94 PHE B C 1
ATOM 5179 O O . PHE B 1 94 ? 11.475 -24.122 -67.182 1.00 48.50 94 PHE B O 1
ATOM 5196 N N . GLU B 1 95 ? 13.475 -24.814 -67.913 1.00 38.53 95 GLU B N 1
ATOM 5197 C CA . GLU B 1 95 ? 14.147 -23.636 -67.370 1.00 46.30 95 GLU B CA 1
ATOM 5198 C C . GLU B 1 95 ? 14.047 -22.400 -68.247 1.00 39.47 95 GLU B C 1
ATOM 5199 O O . GLU B 1 95 ? 14.280 -21.291 -67.780 1.00 38.83 95 GLU B O 1
ATOM 5211 N N . ASP B 1 96 ? 13.676 -22.579 -69.511 1.00 41.95 96 ASP B N 1
ATOM 5212 C CA . ASP B 1 96 ? 13.519 -21.454 -70.418 1.00 40.11 96 ASP B CA 1
ATOM 5213 C C . ASP B 1 96 ? 12.155 -21.544 -71.118 1.00 36.89 96 ASP B C 1
ATOM 5214 O O . ASP B 1 96 ? 11.898 -22.447 -71.931 1.00 38.52 96 ASP B O 1
ATOM 5223 N N . ILE B 1 97 ? 11.300 -20.578 -70.805 1.00 34.89 97 ILE B N 1
ATOM 5224 C CA . ILE B 1 97 ? 9.963 -20.512 -71.363 1.00 34.87 97 ILE B CA 1
ATOM 5225 C C . ILE B 1 97 ? 9.812 -19.228 -72.184 1.00 37.04 97 ILE B C 1
ATOM 5226 O O . ILE B 1 97 ? 10.115 -18.121 -71.712 1.00 35.53 97 ILE B O 1
ATOM 5242 N N . THR B 1 98 ? 9.349 -19.408 -73.419 1.00 34.76 98 THR B N 1
ATOM 5243 C CA . THR B 1 98 ? 8.955 -18.320 -74.312 1.00 30.85 98 THR B CA 1
ATOM 5244 C C . THR B 1 98 ? 7.404 -18.236 -74.342 1.00 34.13 98 THR B C 1
ATOM 5245 O O . THR B 1 98 ? 6.747 -19.220 -74.644 1.00 37.71 98 THR B O 1
ATOM 5256 N N . MET B 1 99 ? 6.824 -17.083 -74.017 1.00 30.81 99 MET B N 1
ATOM 5257 C CA . MET B 1 99 ? 5.386 -16.882 -74.201 1.00 35.26 99 MET B CA 1
ATOM 5258 C C . MET B 1 99 ? 5.213 -16.066 -75.476 1.00 36.09 99 MET B C 1
ATOM 5259 O O . MET B 1 99 ? 6.117 -15.355 -75.873 1.00 34.48 99 MET B O 1
ATOM 5273 N N . THR B 1 100 ? 4.054 -16.170 -76.105 1.00 35.57 100 THR B N 1
ATOM 5274 C CA . THR B 1 100 ? 3.844 -15.492 -77.392 1.00 30.74 100 THR B CA 1
ATOM 5275 C C . THR B 1 100 ? 2.423 -15.007 -77.528 1.00 37.80 100 THR B C 1
ATOM 5276 O O . THR B 1 100 ? 1.495 -15.597 -76.964 1.00 32.24 100 THR B O 1
ATOM 5287 N N . ASP B 1 101 ? 2.243 -13.915 -78.273 1.00 40.90 101 ASP B N 1
ATOM 5288 C CA . ASP B 1 101 ? 0.916 -13.609 -78.787 1.00 34.47 101 ASP B CA 1
ATOM 5289 C C . ASP B 1 101 ? 0.939 -12.669 -79.978 1.00 31.64 101 ASP B C 1
ATOM 5290 O O . ASP B 1 101 ? 1.856 -11.893 -80.185 1.00 35.30 101 ASP B O 1
ATOM 5299 N N . PHE B 1 102 ? -0.132 -12.736 -80.739 1.00 35.75 102 PHE B N 1
ATOM 5300 C CA . PHE B 1 102 ? -0.266 -11.920 -81.940 1.00 34.39 102 PHE B CA 1
ATOM 5301 C C . PHE B 1 102 ? -0.469 -10.456 -81.562 1.00 36.15 102 PHE B C 1
ATOM 5302 O O . PHE B 1 102 ? 0.060 -9.560 -82.219 1.00 38.59 102 PHE B O 1
ATOM 5319 N N . LEU B 1 103 ? -1.179 -10.226 -80.462 1.00 36.55 103 LEU B N 1
ATOM 5320 C CA . LEU B 1 103 ? -1.586 -8.899 -80.052 1.00 34.36 103 LEU B CA 1
ATOM 5321 C C . LEU B 1 103 ? -0.683 -8.267 -78.999 1.00 47.92 103 LEU B C 1
ATOM 5322 O O . LEU B 1 103 ? -0.399 -8.876 -77.953 1.00 38.19 103 LEU B O 1
ATOM 5338 N N . GLU B 1 104 ? -0.258 -7.032 -79.280 1.00 38.84 104 GLU B N 1
ATOM 5339 C CA . GLU B 1 104 ? 0.475 -6.231 -78.301 1.00 46.24 104 GLU B CA 1
ATOM 5340 C C . GLU B 1 104 ? -0.279 -6.084 -76.990 1.00 43.57 104 GLU B C 1
ATOM 5341 O O . GLU B 1 104 ? 0.321 -6.185 -75.908 1.00 41.35 104 GLU B O 1
ATOM 5353 N N . VAL B 1 105 ? -1.587 -5.877 -77.057 1.00 38.14 105 VAL B N 1
ATOM 5354 C CA . VAL B 1 105 ? -2.354 -5.671 -75.847 1.00 35.69 105 VAL B CA 1
ATOM 5355 C C . VAL B 1 105 ? -2.276 -6.872 -74.891 1.00 42.13 105 VAL B C 1
ATOM 5356 O O . VAL B 1 105 ? -2.326 -6.701 -73.677 1.00 43.78 105 VAL B O 1
ATOM 5369 N N . ASN B 1 106 ? -2.166 -8.078 -75.440 1.00 38.77 106 ASN B N 1
ATOM 5370 C CA . ASN B 1 106 ? -2.000 -9.275 -74.623 1.00 37.76 106 ASN B CA 1
ATOM 5371 C C . ASN B 1 106 ? -0.589 -9.390 -74.082 1.00 35.19 106 ASN B C 1
ATOM 5372 O O . ASN B 1 106 ? -0.408 -9.749 -72.906 1.00 36.41 106 ASN B O 1
ATOM 5383 N N . ARG B 1 107 ? 0.403 -9.136 -74.926 1.00 36.45 107 ARG B N 1
ATOM 5384 C CA . ARG B 1 107 ? 1.775 -9.136 -74.457 1.00 39.03 107 ARG B CA 1
ATOM 5385 C C . ARG B 1 107 ? 1.966 -8.155 -73.281 1.00 41.81 107 ARG B C 1
ATOM 5386 O O . ARG B 1 107 ? 2.739 -8.437 -72.352 1.00 38.60 107 ARG B O 1
ATOM 5407 N N . GLN B 1 108 ? 1.255 -7.025 -73.314 1.00 35.82 108 GLN B N 1
ATOM 5408 C CA . GLN B 1 108 ? 1.302 -6.031 -72.238 1.00 41.72 108 GLN B CA 1
ATOM 5409 C C . GLN B 1 108 ? 0.652 -6.529 -70.976 1.00 46.54 108 GLN B C 1
ATOM 5410 O O . GLN B 1 108 ? 1.112 -6.249 -69.872 1.00 38.99 108 GLN B O 1
ATOM 5424 N N . GLU B 1 109 ? -0.427 -7.267 -71.136 1.00 36.11 109 GLU B N 1
ATOM 5425 C CA . GLU B 1 109 ? -1.119 -7.855 -70.004 1.00 40.66 109 GLU B CA 1
ATOM 5426 C C . GLU B 1 109 ? -0.203 -8.883 -69.314 1.00 42.42 109 GLU B C 1
ATOM 5427 O O . GLU B 1 109 ? -0.113 -8.931 -68.065 1.00 38.08 109 GLU B O 1
ATOM 5439 N N . LEU B 1 110 ? 0.526 -9.664 -70.109 1.00 37.57 110 LEU B N 1
ATOM 5440 C CA . LEU B 1 110 ? 1.514 -10.606 -69.548 1.00 37.97 110 LEU B CA 1
ATOM 5441 C C . LEU B 1 110 ? 2.644 -9.865 -68.827 1.00 38.73 110 LEU B C 1
ATOM 5442 O O . LEU B 1 110 ? 3.118 -10.286 -67.737 1.00 35.90 110 LEU B O 1
ATOM 5458 N N . GLY B 1 111 ? 3.049 -8.744 -69.412 1.00 32.12 111 GLY B N 1
ATOM 5459 C CA . GLY B 1 111 ? 4.025 -7.847 -68.815 1.00 40.91 111 GLY B CA 1
ATOM 5460 C C . GLY B 1 111 ? 3.626 -7.285 -67.455 1.00 39.10 111 GLY B C 1
ATOM 5461 O O . GLY B 1 111 ? 4.465 -7.200 -66.533 1.00 36.98 111 GLY B O 1
ATOM 5465 N N . ARG B 1 112 ? 2.363 -6.898 -67.315 1.00 35.92 112 ARG B N 1
ATOM 5466 C CA . ARG B 1 112 ? 1.858 -6.443 -66.029 1.00 39.89 112 ARG B CA 1
ATOM 5467 C C . ARG B 1 112 ? 2.010 -7.541 -64.988 1.00 43.43 112 ARG B C 1
ATOM 5468 O O . ARG B 1 112 ? 2.399 -7.279 -63.839 1.00 38.03 112 ARG B O 1
ATOM 5489 N N . TRP B 1 113 ? 1.708 -8.766 -65.396 1.00 36.24 113 TRP B N 1
ATOM 5490 C CA . TRP B 1 113 ? 1.738 -9.871 -64.486 1.00 33.97 113 TRP B CA 1
ATOM 5491 C C . TRP B 1 113 ? 3.163 -10.249 -64.151 1.00 33.69 113 TRP B C 1
ATOM 5492 O O . TRP B 1 113 ? 3.461 -10.560 -62.985 1.00 35.48 113 TRP B O 1
ATOM 5513 N N . LEU B 1 114 ? 4.036 -10.215 -65.145 1.00 30.27 114 LEU B N 1
ATOM 5514 C CA . LEU B 1 114 ? 5.457 -10.525 -64.943 1.00 34.30 114 LEU B CA 1
ATOM 5515 C C . LEU B 1 114 ? 6.120 -9.580 -63.925 1.00 42.20 114 LEU B C 1
ATOM 5516 O O . LEU B 1 114 ? 7.055 -9.978 -63.221 1.00 34.69 114 LEU B O 1
ATOM 5532 N N . GLN B 1 115 ? 5.646 -8.33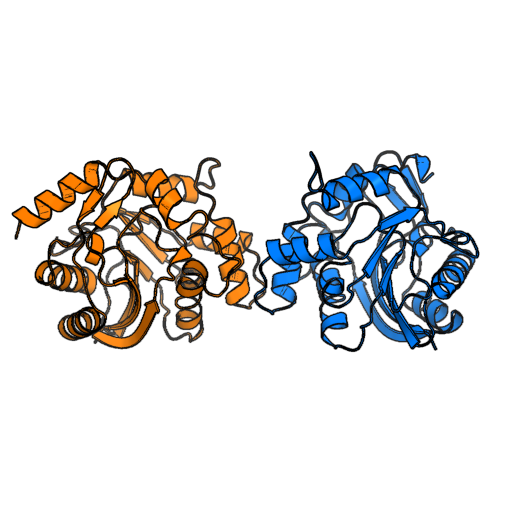6 -63.892 1.00 37.50 115 GLN B N 1
ATOM 5533 C CA . GLN B 1 115 ? 6.175 -7.309 -63.016 1.00 38.18 115 GLN B CA 1
ATOM 5534 C C . GLN B 1 115 ? 5.470 -7.317 -61.693 1.00 39.71 115 GLN B C 1
ATOM 5535 O O . GLN B 1 115 ? 5.738 -6.468 -60.859 1.00 38.97 115 GLN B O 1
ATOM 5549 N N . GLU B 1 116 ? 4.568 -8.253 -61.489 1.00 34.36 116 GLU B N 1
ATOM 5550 C CA . GLU B 1 116 ? 3.872 -8.384 -60.231 1.00 41.93 116 GLU B CA 1
ATOM 5551 C C . GLU B 1 116 ? 3.133 -7.127 -59.894 1.00 44.24 116 GLU B C 1
ATOM 5552 O O . GLU B 1 116 ? 3.075 -6.730 -58.767 1.00 49.03 116 GLU B O 1
ATOM 5564 N N . GLU B 1 117 ? 2.580 -6.485 -60.899 1.00 45.80 117 GLU B N 1
ATOM 5565 C CA . GLU B 1 117 ? 1.825 -5.293 -60.682 1.00 48.58 117 GLU B CA 1
ATOM 5566 C C . GLU B 1 117 ? 0.497 -5.603 -60.081 1.00 53.74 117 GLU B C 1
ATOM 5567 O O . GLU B 1 117 ? -0.115 -6.616 -60.360 1.00 52.17 117 GLU B O 1
ATOM 5579 N N . PRO B 1 118 ? 0.078 -4.644 -59.160 1.00 56.41 118 PRO B N 1
ATOM 5580 C CA . PRO B 1 118 ? -1.346 -4.720 -58.889 1.00 57.81 118 PRO B CA 1
ATOM 5581 C C . PRO B 1 118 ? -1.984 -4.128 -60.131 1.00 63.72 118 PRO B C 1
ATOM 5582 O O . PRO B 1 118 ? -1.401 -3.291 -60.801 1.00 69.99 118 PRO B O 1
ATOM 5593 N N . GLY B 1 119 ? -3.153 -4.591 -60.460 1.00 57.92 119 GLY B N 1
ATOM 5594 C CA . GLY B 1 119 ? -3.789 -4.191 -61.681 1.00 57.76 119 GLY B CA 1
ATOM 5595 C C . GLY B 1 119 ? -3.571 -5.252 -62.717 1.00 53.83 119 GLY B C 1
ATOM 5596 O O . GLY B 1 119 ? -4.316 -5.367 -63.649 1.00 50.45 119 GLY B O 1
ATOM 5600 N N . ALA B 1 120 ? -2.594 -6.094 -62.489 1.00 45.75 120 ALA B N 1
ATOM 5601 C CA . ALA B 1 120 ? -2.493 -7.317 -63.289 1.00 47.84 120 ALA B CA 1
ATOM 5602 C C . ALA B 1 120 ? -3.634 -8.210 -62.882 1.00 45.90 120 ALA B C 1
ATOM 5603 O O . ALA B 1 120 ? -4.107 -8.167 -61.712 1.00 41.20 120 ALA B O 1
ATOM 5610 N N . PHE B 1 121 ? -4.055 -9.049 -63.819 1.00 35.75 121 PHE B N 1
ATOM 5611 C CA . PHE B 1 121 ? -4.999 -10.092 -63.493 1.00 38.49 121 PHE B CA 1
ATOM 5612 C C . PHE B 1 121 ? -4.415 -11.003 -62.408 1.00 36.06 121 PHE B C 1
ATOM 5613 O O . PHE B 1 121 ? -3.221 -11.309 -62.399 1.00 40.74 121 PHE B O 1
ATOM 5630 N N . ASN B 1 122 ? -5.285 -11.440 -61.521 1.00 38.10 122 ASN B N 1
ATOM 5631 C CA . ASN B 1 122 ? -4.913 -12.271 -60.388 1.00 37.16 122 ASN B CA 1
ATOM 5632 C C . ASN B 1 122 ? -5.070 -13.751 -60.681 1.00 30.79 122 ASN B C 1
ATOM 5633 O O . ASN B 1 122 ? -6.169 -14.269 -60.699 1.00 34.87 122 ASN B O 1
ATOM 5644 N N . TRP B 1 123 ? -3.961 -14.427 -60.904 1.00 34.69 123 TRP B N 1
ATOM 5645 C CA . TRP B 1 123 ? -3.955 -15.843 -61.224 1.00 31.98 123 TRP B CA 1
ATOM 5646 C C . TRP B 1 123 ? -3.807 -16.700 -59.979 1.00 33.69 123 TRP B C 1
ATOM 5647 O O . TRP B 1 123 ? -3.731 -17.917 -60.072 1.00 32.51 123 TRP B O 1
ATOM 5668 N N . SER B 1 124 ? -3.833 -16.087 -58.796 1.00 35.40 124 SER B N 1
ATOM 5669 C CA . SER B 1 124 ? -3.474 -16.841 -57.609 1.00 34.06 124 SER B CA 1
ATOM 5670 C C . SER B 1 124 ? -4.382 -18.020 -57.290 1.00 36.42 124 SER B C 1
ATOM 5671 O O . SER B 1 124 ? -3.919 -19.003 -56.698 1.00 33.53 124 SER B O 1
ATOM 5679 N N . MET B 1 125 ? -5.667 -17.959 -57.660 1.00 34.59 125 MET B N 1
ATOM 5680 C CA . MET B 1 125 ? -6.539 -19.119 -57.463 1.00 32.74 125 MET B CA 1
ATOM 5681 C C . MET B 1 125 ? -6.091 -20.318 -58.343 1.00 33.09 125 MET B C 1
ATOM 5682 O O . MET B 1 125 ? -6.121 -21.510 -57.912 1.00 32.64 125 MET B O 1
ATOM 5696 N N . TYR B 1 126 ? -5.660 -20.011 -59.566 1.00 34.52 126 TYR B N 1
ATOM 5697 C CA . TYR B 1 126 ? -5.145 -21.041 -60.461 1.00 31.19 126 TYR B CA 1
ATOM 5698 C C . TYR B 1 126 ? -3.810 -21.591 -59.924 1.00 32.43 126 TYR B C 1
ATOM 5699 O O . TYR B 1 126 ? -3.604 -22.797 -59.908 1.00 28.16 126 TYR B O 1
ATOM 5717 N N . SER B 1 127 ? -2.923 -20.706 -59.487 1.00 32.57 127 SER B N 1
ATOM 5718 C CA . SER B 1 127 ? -1.649 -21.127 -58.899 1.00 32.39 127 SER B CA 1
ATOM 5719 C C . SER B 1 127 ? -1.872 -22.051 -57.695 1.00 27.63 127 SER B C 1
ATOM 5720 O O . SER B 1 127 ? -1.235 -23.099 -57.610 1.00 32.11 127 SER B O 1
ATOM 5728 N N . GLN B 1 128 ? -2.798 -21.682 -56.814 1.00 34.65 128 GLN B N 1
ATOM 5729 C CA . GLN B 1 128 ? -3.135 -22.511 -55.642 1.00 30.87 128 GLN B CA 1
ATOM 5730 C C . GLN B 1 128 ? -3.688 -23.844 -56.084 1.00 37.64 128 GLN B C 1
ATOM 5731 O O . GLN B 1 128 ? -3.348 -24.874 -55.523 1.00 33.45 128 GLN B O 1
ATOM 5756 N N . HIS B 1 129 ? -4.531 -23.836 -57.113 1.00 38.55 129 HIS B N 1
ATOM 5757 C CA . HIS B 1 129 ? -5.155 -25.076 -57.531 1.00 32.76 129 HIS B CA 1
ATOM 5758 C C . HIS B 1 129 ? -4.105 -25.993 -58.130 1.00 27.75 129 HIS B C 1
ATOM 5759 O O . HIS B 1 129 ? -4.144 -27.196 -57.905 1.00 35.86 129 HIS B O 1
ATOM 5774 N N . ALA B 1 130 ? -3.193 -25.435 -58.923 1.00 31.36 130 ALA B N 1
ATOM 5775 C CA . ALA B 1 130 ? -2.088 -26.229 -59.486 1.00 34.58 130 ALA B CA 1
ATOM 5776 C C . ALA B 1 130 ? -1.214 -26.854 -58.356 1.00 35.24 130 ALA B C 1
ATOM 5777 O O . ALA B 1 130 ? -0.842 -28.033 -58.415 1.00 35.10 130 ALA B O 1
ATOM 5784 N N . CYS B 1 131 ? -0.880 -26.047 -57.352 1.00 35.09 131 CYS B N 1
ATOM 5785 C CA . CYS B 1 131 ? -0.134 -26.578 -56.197 1.00 34.64 131 CYS B CA 1
ATOM 5786 C C . CYS B 1 131 ? -0.899 -27.715 -55.531 1.00 36.51 131 CYS B C 1
ATOM 5787 O O . CYS B 1 131 ? -0.336 -28.764 -55.198 1.00 39.13 131 CYS B O 1
ATOM 5795 N N . LEU B 1 132 ? -2.199 -27.530 -55.375 1.00 35.29 132 LEU B N 1
ATOM 5796 C CA . LEU B 1 132 ? -3.020 -28.557 -54.751 1.00 31.83 132 LEU B CA 1
ATOM 5797 C C . LEU B 1 132 ? -2.972 -29.857 -55.505 1.00 41.71 132 LEU B C 1
ATOM 5798 O O . LEU B 1 132 ? -2.748 -30.901 -54.922 1.00 38.14 132 LEU B O 1
ATOM 5814 N N . ILE B 1 133 ? -3.161 -29.821 -56.821 1.00 37.31 133 ILE B N 1
ATOM 5815 C CA . ILE B 1 133 ? -3.270 -31.077 -57.524 1.00 35.81 133 ILE B CA 1
ATOM 5816 C C . ILE B 1 133 ? -1.908 -31.677 -57.827 1.00 33.60 133 ILE B C 1
ATOM 5817 O O . ILE B 1 133 ? -1.824 -32.880 -58.049 1.00 35.90 133 ILE B O 1
ATOM 5833 N N . GLU B 1 134 ? -0.845 -30.871 -57.838 1.00 32.20 134 GLU B N 1
ATOM 5834 C CA . GLU B 1 134 ? 0.480 -31.424 -58.125 1.00 35.69 134 GLU B CA 1
ATOM 5835 C C . GLU B 1 134 ? 0.928 -32.299 -56.937 1.00 42.71 134 GLU B C 1
ATOM 5836 O O . GLU B 1 134 ? 1.688 -33.257 -57.101 1.00 40.03 134 GLU B O 1
ATOM 5848 N N . GLY B 1 135 ? 0.402 -32.005 -55.756 1.00 39.03 135 GLY B N 1
ATOM 5849 C CA . GLY B 1 135 ? 0.597 -32.880 -54.609 1.00 44.70 135 GLY B CA 1
ATOM 5850 C C . GLY B 1 135 ? 1.989 -32.833 -53.981 1.00 43.38 135 GLY B C 1
ATOM 5851 O O . GLY B 1 135 ? 2.398 -33.787 -53.350 1.00 46.23 135 GLY B O 1
ATOM 5855 N N . LYS B 1 136 ? 2.717 -31.734 -54.142 1.00 45.64 136 LYS B N 1
ATOM 5856 C CA . LYS B 1 136 ? 4.063 -31.629 -53.578 1.00 45.12 136 LYS B CA 1
ATOM 5857 C C . LYS B 1 136 ? 4.140 -30.680 -52.379 1.00 42.06 136 LYS 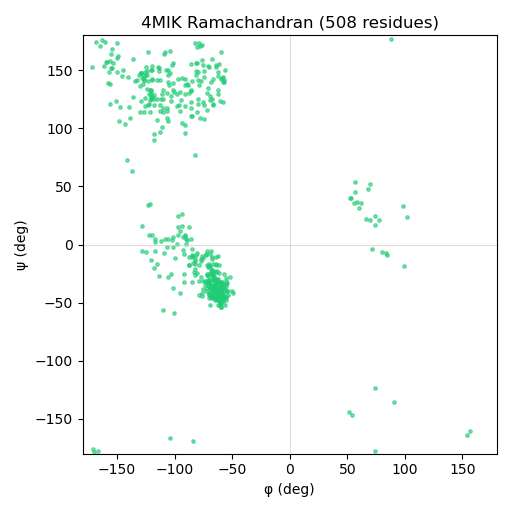B C 1
ATOM 5858 O O . LYS B 1 136 ? 5.221 -30.391 -51.909 1.00 44.72 136 LYS B O 1
ATOM 5877 N N . GLY B 1 137 ? 3.008 -30.152 -51.930 1.00 40.01 137 GLY B N 1
ATOM 5878 C CA . GLY B 1 137 ? 2.992 -29.194 -50.835 1.00 39.22 137 GLY B CA 1
ATOM 5879 C C . GLY B 1 137 ? 3.577 -27.836 -51.152 1.00 41.75 137 GLY B C 1
ATOM 5880 O O . GLY B 1 137 ? 3.938 -27.090 -50.270 1.00 40.05 137 GLY B O 1
ATOM 5884 N N . GLU B 1 138 ? 3.657 -27.470 -52.426 1.00 39.05 138 GLU B N 1
ATOM 5885 C CA . GLU B 1 138 ? 4.263 -26.205 -52.787 1.00 35.32 138 GLU B CA 1
ATOM 5886 C C . GLU B 1 138 ? 3.283 -25.098 -52.489 1.00 41.58 138 GLU B C 1
ATOM 5887 O O . GLU B 1 138 ? 2.105 -25.258 -52.742 1.00 36.39 138 GLU B O 1
ATOM 5899 N N . CYS B 1 139 ? 3.741 -23.975 -51.978 1.00 30.32 139 CYS B N 1
ATOM 5900 C CA . CYS B 1 139 ? 2.894 -22.816 -51.868 1.00 35.94 139 CYS B CA 1
ATOM 5901 C C . CYS B 1 139 ? 2.802 -22.034 -53.183 1.00 32.78 139 CYS B C 1
ATOM 5902 O O . CYS B 1 139 ? 3.729 -21.984 -53.929 1.00 32.65 139 CYS B O 1
ATOM 5910 N N . TRP B 1 140 ? 1.675 -21.401 -53.405 1.00 35.15 140 TRP B N 1
ATOM 5911 C CA . TRP B 1 140 ? 1.378 -20.768 -54.677 1.00 35.70 140 TRP B CA 1
ATOM 5912 C C . TRP B 1 140 ? 2.311 -19.611 -54.939 1.00 42.80 140 TRP B C 1
ATOM 5913 O O . TRP B 1 140 ? 2.686 -19.362 -56.074 1.00 33.96 140 TRP B O 1
ATOM 5934 N N . GLN B 1 141 ? 2.756 -18.934 -53.883 1.00 33.00 141 GLN B N 1
ATOM 5935 C CA . GLN B 1 141 ? 3.725 -17.872 -54.081 1.00 30.29 141 GLN B CA 1
ATOM 5936 C C . GLN B 1 141 ? 5.060 -18.357 -54.669 1.00 33.05 141 GLN B C 1
ATOM 5937 O O . GLN B 1 141 ? 5.632 -17.661 -55.510 1.00 38.15 141 GLN B O 1
ATOM 5951 N N . ASP B 1 142 ? 5.567 -19.512 -54.219 1.00 34.99 142 ASP B N 1
ATOM 5952 C CA . ASP B 1 142 ? 6.783 -20.072 -54.802 1.00 36.69 142 ASP B CA 1
ATOM 5953 C C . ASP B 1 142 ? 6.525 -20.489 -56.261 1.00 32.26 142 ASP B C 1
ATOM 5954 O O . ASP B 1 142 ? 7.384 -20.357 -57.108 1.00 34.70 142 ASP B O 1
ATOM 5963 N N . LYS B 1 143 ? 5.341 -21.017 -56.522 1.00 31.27 143 LYS B N 1
ATOM 5964 C CA . LYS B 1 143 ? 5.001 -21.434 -57.885 1.00 36.10 143 LYS B CA 1
ATOM 5965 C C . LYS B 1 143 ? 5.062 -20.223 -58.847 1.00 33.54 143 LYS B C 1
ATOM 5966 O O . LYS B 1 143 ? 5.656 -20.295 -59.929 1.00 34.45 143 LYS B O 1
ATOM 5985 N N . GLU B 1 144 ? 4.452 -19.114 -58.451 1.00 33.86 144 GLU B N 1
ATOM 5986 C CA . GLU B 1 144 ? 4.406 -17.938 -59.311 1.00 31.73 144 GLU B CA 1
ATOM 5987 C C . GLU B 1 144 ? 5.777 -17.322 -59.460 1.00 39.45 144 GLU B C 1
ATOM 5988 O O . GLU B 1 144 ? 6.132 -16.801 -60.532 1.00 34.05 144 GLU B O 1
ATOM 6000 N N . ARG B 1 145 ? 6.569 -17.365 -58.385 1.00 33.03 145 ARG B N 1
ATOM 6001 C CA . ARG B 1 145 ? 7.917 -16.823 -58.447 1.00 32.37 145 ARG B CA 1
ATOM 6002 C C . ARG B 1 145 ? 8.692 -17.620 -59.479 1.00 28.84 145 ARG B C 1
ATOM 6003 O O . ARG B 1 145 ? 9.449 -17.066 -60.286 1.00 32.77 145 ARG B O 1
ATOM 6024 N N . GLN B 1 146 ? 8.520 -18.931 -59.459 1.00 31.89 146 GLN B N 1
ATOM 6025 C CA . GLN B 1 146 ? 9.244 -19.771 -60.379 1.00 30.42 146 GLN B CA 1
ATOM 6026 C C . GLN B 1 146 ? 8.814 -19.527 -61.835 1.00 34.88 146 GLN B C 1
ATOM 6027 O O . GLN B 1 146 ? 9.631 -19.543 -62.724 1.00 34.25 146 GLN B O 1
ATOM 6041 N N . LEU B 1 147 ? 7.521 -19.331 -62.061 1.00 34.02 147 LEU B N 1
ATOM 6042 C CA . LEU B 1 147 ? 7.051 -19.097 -63.431 1.00 34.81 147 LEU B CA 1
ATOM 6043 C C . LEU B 1 147 ? 7.617 -17.775 -63.926 1.00 33.21 147 LEU B C 1
ATOM 6044 O O . LEU B 1 147 ? 8.119 -17.697 -65.051 1.00 35.46 147 LEU B O 1
ATOM 6060 N N . ARG B 1 148 ? 7.560 -16.731 -63.092 1.00 29.38 148 ARG B N 1
ATOM 6061 C CA . ARG B 1 148 ? 8.146 -15.452 -63.478 1.00 31.70 148 ARG B CA 1
ATOM 6062 C C . ARG B 1 148 ? 9.643 -15.519 -63.785 1.00 37.91 148 ARG B C 1
ATOM 6063 O O . ARG B 1 148 ? 10.105 -14.827 -64.675 1.00 36.75 148 ARG B O 1
ATOM 6084 N N . ALA B 1 149 ? 10.393 -16.333 -63.042 1.00 37.48 149 ALA B N 1
ATOM 6085 C CA . ALA B 1 149 ? 11.834 -16.462 -63.270 1.00 34.37 149 ALA B CA 1
ATOM 6086 C C . ALA B 1 149 ? 12.084 -17.172 -64.609 1.00 34.53 149 ALA B C 1
ATOM 6087 O O . ALA B 1 149 ? 13.008 -16.834 -65.314 1.00 38.95 149 ALA B O 1
ATOM 6094 N N . ARG B 1 150 ? 11.245 -18.144 -64.948 1.00 36.85 150 ARG B N 1
ATOM 6095 C CA . ARG B 1 150 ? 11.525 -19.011 -66.106 1.00 32.56 150 ARG B CA 1
ATOM 6096 C C . ARG B 1 150 ? 11.014 -18.473 -67.439 1.00 34.05 150 ARG B C 1
ATOM 6097 O O . ARG B 1 150 ? 11.472 -18.900 -68.505 1.00 36.57 150 ARG B O 1
ATOM 6118 N N . VAL B 1 151 ? 10.097 -17.521 -67.383 1.00 31.99 151 VAL B N 1
ATOM 6119 C CA . VAL B 1 151 ? 9.666 -16.832 -68.603 1.00 35.63 151 VAL B CA 1
ATOM 6120 C C . VAL B 1 151 ? 10.759 -15.860 -69.061 1.00 35.42 151 VAL B C 1
ATOM 6121 O O . VAL B 1 151 ? 10.993 -14.849 -68.429 1.00 41.43 151 VAL B O 1
ATOM 6134 N N . LYS B 1 152 ? 11.443 -16.195 -70.156 1.00 30.30 152 LYS B N 1
ATOM 6135 C CA . LYS B 1 152 ? 12.658 -15.476 -70.561 1.00 36.61 152 LYS B CA 1
ATOM 6136 C C . LYS B 1 152 ? 12.424 -14.437 -71.654 1.00 41.05 152 LYS B C 1
ATOM 6137 O O . LYS B 1 152 ? 13.297 -13.612 -71.939 1.00 39.90 152 LYS B O 1
ATOM 6156 N N . ARG B 1 153 ? 11.237 -14.482 -72.247 1.00 37.18 153 ARG B N 1
ATOM 6157 C CA . ARG B 1 153 ? 10.851 -13.543 -73.277 1.00 38.32 153 ARG B CA 1
ATOM 6158 C C . ARG B 1 153 ? 9.361 -13.701 -73.638 1.00 36.93 153 ARG B C 1
ATOM 6159 O O . ARG B 1 153 ? 8.761 -14.783 -73.448 1.00 34.19 153 ARG B O 1
ATOM 6180 N N . VAL B 1 154 ? 8.765 -12.599 -74.101 1.00 37.24 154 VAL B N 1
ATOM 6181 C CA . VAL B 1 154 ? 7.389 -12.590 -74.570 1.00 35.71 154 VAL B CA 1
ATOM 6182 C C . VAL B 1 154 ? 7.430 -12.005 -75.998 1.00 39.53 154 VAL B C 1
ATOM 6183 O O . VAL B 1 154 ? 7.868 -10.864 -76.187 1.00 35.34 154 VAL B O 1
ATOM 6196 N N . LEU B 1 155 ? 6.997 -12.781 -76.991 1.00 34.51 155 LEU B N 1
ATOM 6197 C CA . LEU B 1 155 ? 7.329 -12.455 -78.370 1.00 37.84 155 LEU B CA 1
ATOM 6198 C C . LEU B 1 155 ? 6.086 -12.357 -79.243 1.00 39.59 155 LEU B C 1
ATOM 6199 O O . LEU B 1 155 ? 5.101 -13.049 -79.006 1.00 35.84 155 LEU B O 1
ATOM 6215 N N . PRO B 1 156 ? 6.128 -11.488 -80.259 1.00 39.31 156 PRO B N 1
ATOM 6216 C CA . PRO B 1 156 ? 5.035 -11.598 -81.244 1.00 40.29 156 PRO B CA 1
ATOM 6217 C C . PRO B 1 156 ? 5.061 -12.927 -81.977 1.00 37.49 156 PRO B C 1
ATOM 6218 O O . PRO B 1 156 ? 6.131 -13.528 -82.161 1.00 37.74 156 PRO B O 1
ATOM 6229 N N . ILE B 1 157 ? 3.890 -13.361 -82.430 1.00 37.59 157 ILE B N 1
ATOM 6230 C CA . ILE B 1 157 ? 3.776 -14.583 -83.193 1.00 31.89 157 ILE B CA 1
ATOM 6231 C C . ILE B 1 157 ? 2.594 -14.497 -84.199 1.00 33.64 157 ILE B C 1
ATOM 6232 O O . ILE B 1 157 ? 1.607 -13.832 -83.936 1.00 34.84 157 ILE B O 1
ATOM 6248 N N . ASP B 1 158 ? 2.728 -15.173 -85.333 1.00 36.87 158 ASP B N 1
ATOM 6249 C CA . ASP B 1 158 ? 1.601 -15.349 -86.270 1.00 35.92 158 ASP B CA 1
ATOM 6250 C C . ASP B 1 158 ? 1.636 -16.785 -86.791 1.00 31.54 158 ASP B C 1
ATOM 6251 O O . ASP B 1 158 ? 2.520 -17.146 -87.564 1.00 38.95 158 ASP B O 1
ATOM 6260 N N . VAL B 1 159 ? 0.693 -17.619 -86.370 1.00 34.45 159 VAL B N 1
ATOM 6261 C CA . VAL B 1 159 ? 0.808 -19.032 -86.710 1.00 36.24 159 VAL B CA 1
ATOM 6262 C C . VAL B 1 159 ? 0.511 -19.335 -88.181 1.00 34.20 159 VAL B C 1
ATOM 6263 O O . VAL B 1 159 ? 0.703 -20.454 -88.626 1.00 36.40 159 VAL B O 1
ATOM 6276 N N . HIS B 1 160 ? 0.036 -18.334 -88.892 1.00 37.41 160 HIS B N 1
ATOM 6277 C CA . HIS B 1 160 ? -0.251 -18.476 -90.343 1.00 41.09 160 HIS B CA 1
ATOM 6278 C C . HIS B 1 160 ? 0.975 -18.315 -91.209 1.00 44.88 160 HIS B C 1
ATOM 6279 O O . HIS B 1 160 ? 0.963 -18.702 -92.391 1.00 43.86 160 HIS B O 1
ATOM 6294 N N . GLN B 1 161 ? 2.036 -17.747 -90.638 1.00 37.34 161 GLN B N 1
ATOM 6295 C CA . GLN B 1 161 ? 3.299 -17.590 -91.354 1.00 43.53 161 GLN B CA 1
ATOM 6296 C C . GLN B 1 161 ? 4.078 -18.886 -91.300 1.00 43.85 161 GLN B C 1
ATOM 6297 O O . GLN B 1 161 ? 4.000 -19.618 -90.316 1.00 49.71 161 GLN B O 1
ATOM 6311 N N . PRO B 1 162 ? 4.819 -19.202 -92.364 1.00 42.74 162 PRO B N 1
ATOM 6312 C CA . PRO B 1 162 ? 5.622 -20.427 -92.352 1.00 42.92 162 PRO B CA 1
ATOM 6313 C C . PRO B 1 162 ? 6.640 -20.462 -91.222 1.00 46.83 162 PRO B C 1
ATOM 6314 O O . PRO B 1 162 ? 6.971 -21.548 -90.756 1.00 45.65 162 PRO B O 1
ATOM 6325 N N . GLN B 1 163 ? 7.163 -19.301 -90.847 1.00 46.19 163 GLN B N 1
ATOM 6326 C CA . GLN B 1 163 ? 7.956 -19.135 -89.619 1.00 51.00 163 GLN B CA 1
ATOM 6327 C C . GLN B 1 163 ? 7.163 -18.267 -88.658 1.00 43.38 163 GLN B C 1
ATOM 6328 O O . GLN B 1 163 ? 7.176 -17.058 -88.768 1.00 46.46 163 GLN B O 1
ATOM 6342 N N . PRO B 1 164 ? 6.439 -18.884 -87.726 1.00 46.43 164 PRO B N 1
ATOM 6343 C CA . PRO B 1 164 ? 5.507 -18.086 -86.914 1.00 41.40 164 PRO B CA 1
ATOM 6344 C C . PRO B 1 164 ? 6.162 -16.986 -86.072 1.00 35.29 164 PRO B C 1
ATOM 6345 O O . PRO B 1 164 ? 5.514 -15.980 -85.762 1.00 37.05 164 PRO B O 1
ATOM 6356 N N . LEU B 1 165 ? 7.441 -17.151 -85.750 1.00 38.79 165 LEU B N 1
ATOM 6357 C CA . LEU B 1 165 ? 8.145 -16.176 -84.939 1.00 42.89 165 LEU B CA 1
ATOM 6358 C C . LEU B 1 165 ? 8.979 -15.202 -85.741 1.00 48.20 165 LEU B C 1
ATOM 6359 O O . LEU B 1 165 ? 9.603 -14.330 -85.154 1.00 45.26 165 LEU B O 1
ATOM 6375 N N . GLY B 1 166 ? 8.981 -15.328 -87.074 1.00 49.51 166 GLY B N 1
ATOM 6376 C CA . GLY B 1 166 ? 9.787 -14.455 -87.908 1.00 47.69 166 GLY B CA 1
ATOM 6377 C C . GLY B 1 166 ? 11.176 -15.030 -88.091 1.00 54.42 166 GLY B C 1
ATOM 6378 O O . GLY B 1 166 ? 11.499 -16.066 -87.511 1.00 59.93 166 GLY B O 1
ATOM 6382 N N . ALA B 1 167 ? 12.008 -14.362 -88.883 1.00 65.93 167 ALA B N 1
ATOM 6383 C CA . ALA B 1 167 ? 13.327 -14.901 -89.231 1.00 69.99 167 ALA B CA 1
ATOM 6384 C C . ALA B 1 167 ? 14.370 -14.554 -88.176 1.00 70.39 167 ALA B C 1
ATOM 6385 O O . ALA B 1 167 ? 14.474 -13.404 -87.749 1.00 67.79 167 ALA B O 1
ATOM 6392 N N . GLY B 1 168 ? 15.142 -15.561 -87.773 1.00 74.44 168 GLY B N 1
ATOM 6393 C CA . GLY B 1 168 ? 16.182 -15.395 -86.776 1.00 75.43 168 GLY B CA 1
ATOM 6394 C C . GLY B 1 168 ? 15.649 -14.823 -85.473 1.00 73.00 168 GLY B C 1
ATOM 6395 O O . GLY B 1 168 ? 16.250 -13.914 -84.894 1.00 69.99 168 GLY B O 1
ATOM 6399 N N . SER B 1 169 ? 14.517 -15.354 -85.014 1.00 75.54 169 SER B N 1
ATOM 6400 C CA . SER B 1 169 ? 13.873 -14.874 -83.781 1.00 75.41 169 SER B CA 1
ATOM 6401 C C . SER B 1 169 ? 14.796 -15.019 -82.586 1.00 73.40 169 SER B C 1
ATOM 6402 O O . SER B 1 169 ? 15.799 -15.720 -82.657 1.00 62.62 169 SER B O 1
ATOM 6410 N N . PRO B 1 170 ? 14.444 -14.362 -81.474 1.00 86.17 170 PRO B N 1
ATOM 6411 C CA . PRO B 1 170 ? 15.209 -14.516 -80.232 1.00 93.59 170 PRO B CA 1
ATOM 6412 C C . PRO B 1 170 ? 15.095 -15.920 -79.660 1.00 79.95 170 PRO B C 1
ATOM 6413 O O . PRO B 1 170 ? 16.005 -16.384 -78.966 1.00 81.35 170 PRO B O 1
ATOM 6424 N N . ALA B 1 171 ? 13.996 -16.600 -79.962 1.00 58.95 171 ALA B N 1
ATOM 6425 C CA . ALA B 1 171 ? 13.682 -17.811 -79.233 1.00 50.79 171 ALA B CA 1
ATOM 6426 C C . ALA B 1 171 ? 14.673 -18.933 -79.553 1.00 52.50 171 ALA B C 1
ATOM 6427 O O . ALA B 1 171 ? 15.090 -19.098 -80.705 1.00 46.16 171 ALA B O 1
ATOM 6434 N N . PRO B 1 172 ? 15.070 -19.694 -78.528 1.00 45.86 172 PRO B N 1
ATOM 6435 C CA . PRO B 1 172 ? 15.930 -20.847 -78.769 1.00 49.31 172 PRO B CA 1
ATOM 6436 C C . PRO B 1 172 ? 15.146 -21.869 -79.560 1.00 50.07 172 PRO B C 1
ATOM 6437 O O . PRO B 1 172 ? 14.066 -22.286 -79.119 1.00 44.27 172 PRO B O 1
ATOM 6448 N N . LEU B 1 173 ? 15.650 -22.222 -80.739 1.00 45.49 173 LEU B N 1
ATOM 6449 C CA . LEU B 1 173 ? 14.983 -23.189 -81.603 1.00 50.14 173 LEU B CA 1
ATOM 6450 C C . LEU B 1 173 ? 15.964 -24.253 -82.026 1.00 48.96 173 LEU B C 1
ATOM 6451 O O . LEU B 1 173 ? 17.134 -23.962 -82.170 1.00 55.86 173 LEU B O 1
ATOM 6467 N N . PRO B 1 174 ? 15.488 -25.496 -82.217 1.00 47.23 174 PRO B N 1
ATOM 6468 C CA . PRO B 1 174 ? 14.110 -25.941 -81.969 1.00 46.83 174 PRO B CA 1
ATOM 6469 C C . PRO B 1 174 ? 13.834 -26.105 -80.468 1.00 43.50 174 PRO B C 1
ATOM 6470 O O . PRO B 1 174 ? 14.771 -26.348 -79.706 1.00 42.08 174 PRO B O 1
ATOM 6481 N N . ALA B 1 175 ? 12.564 -25.990 -80.080 1.00 39.55 175 ALA B N 1
ATOM 6482 C CA . ALA B 1 175 ? 12.137 -26.115 -78.674 1.00 40.62 175 ALA B CA 1
ATOM 6483 C C . ALA B 1 175 ? 12.000 -27.560 -78.291 1.00 40.15 175 ALA B C 1
ATOM 6484 O O . ALA B 1 175 ? 11.759 -28.419 -79.151 1.00 42.69 175 ALA B O 1
ATOM 6491 N N . ASP B 1 176 ? 12.111 -27.847 -76.995 1.00 39.23 176 ASP B N 1
ATOM 6492 C CA . ASP B 1 176 ? 11.875 -29.210 -76.522 1.00 40.83 176 ASP B CA 1
ATOM 6493 C C . ASP B 1 176 ? 10.395 -29.521 -76.378 1.00 38.65 176 ASP B C 1
ATOM 6494 O O . ASP B 1 176 ? 9.989 -30.682 -76.401 1.00 37.02 176 ASP B O 1
ATOM 6503 N N . ALA B 1 177 ? 9.580 -28.495 -76.200 1.00 37.18 177 ALA B N 1
ATOM 6504 C CA . ALA B 1 177 ? 8.155 -28.720 -75.988 1.00 35.57 177 ALA B CA 1
ATOM 6505 C C . ALA B 1 177 ? 7.351 -27.500 -76.435 1.00 34.15 177 ALA B C 1
ATOM 6506 O O . ALA B 1 177 ? 7.849 -26.392 -76.422 1.00 35.14 177 ALA B O 1
ATOM 6513 N N . LEU B 1 178 ? 6.112 -27.738 -76.853 1.00 33.58 178 LEU B N 1
ATOM 6514 C CA . LEU B 1 178 ? 5.169 -26.683 -77.126 1.00 30.85 178 LEU B CA 1
ATOM 6515 C C . LEU B 1 178 ? 3.923 -26.865 -76.313 1.00 29.99 178 LEU B C 1
ATOM 6516 O O . LEU B 1 178 ? 3.442 -27.973 -76.136 1.00 33.66 178 LEU B O 1
ATOM 6532 N N . VAL B 1 179 ? 3.349 -25.742 -75.912 1.00 30.01 179 VAL B N 1
ATOM 6533 C CA . VAL B 1 179 ? 2.047 -25.710 -75.331 1.00 36.08 179 VAL B CA 1
ATOM 6534 C C . VAL B 1 179 ? 1.219 -24.717 -76.115 1.00 32.99 179 VAL B C 1
ATOM 6535 O O . VAL B 1 179 ? 1.709 -23.686 -76.515 1.00 33.42 179 VAL B O 1
ATOM 6548 N N . SER B 1 180 ? -0.055 -25.002 -76.279 1.00 33.78 180 SER B N 1
ATOM 6549 C CA . SER B 1 180 ? -0.932 -24.079 -76.981 1.00 38.95 180 SER B CA 1
ATOM 6550 C C . SER B 1 180 ? -2.366 -24.307 -76.532 1.00 37.16 180 SER B C 1
ATOM 6551 O O . SER B 1 180 ? -2.873 -25.403 -76.613 1.00 36.28 180 SER B O 1
ATOM 6559 N N . ALA B 1 181 ? -2.998 -23.280 -75.988 1.00 30.33 181 ALA B N 1
ATOM 6560 C CA . ALA B 1 181 ? -4.359 -23.429 -75.534 1.00 33.98 181 ALA B CA 1
ATOM 6561 C C . ALA B 1 181 ? -5.280 -22.428 -76.240 1.00 38.54 181 ALA B C 1
ATOM 6562 O O . ALA B 1 181 ? -5.075 -21.214 -76.178 1.00 35.51 181 ALA B O 1
ATOM 6569 N N . PHE B 1 182 ? -6.280 -22.965 -76.932 1.00 33.98 182 PHE B N 1
ATOM 6570 C CA . PHE B 1 182 ? -7.358 -22.163 -77.498 1.00 32.88 182 PHE B CA 1
ATOM 6571 C C . PHE B 1 182 ? -6.817 -21.152 -78.488 1.00 34.81 182 PHE B C 1
ATOM 6572 O O . PHE B 1 182 ? -7.358 -20.065 -78.632 1.00 38.03 182 PHE B O 1
ATOM 6589 N N . CYS B 1 183 ? -5.738 -21.490 -79.159 1.00 34.50 183 CYS B N 1
ATOM 6590 C CA . CYS B 1 183 ? -5.227 -20.647 -80.213 1.00 33.89 183 CYS B CA 1
ATOM 6591 C C . CYS B 1 183 ? -5.578 -21.081 -81.648 1.00 42.06 183 CYS B C 1
ATOM 6592 O O . CYS B 1 183 ? -6.189 -20.338 -82.372 1.00 40.90 183 CYS B O 1
ATOM 6600 N N . LEU B 1 184 ? -5.196 -22.272 -82.051 1.00 38.18 184 LEU B N 1
ATOM 6601 C CA . LEU B 1 184 ? -5.282 -22.582 -83.491 1.00 37.99 184 LEU B CA 1
ATOM 6602 C C . LEU B 1 184 ? -6.702 -22.517 -84.075 1.00 36.88 184 LEU B C 1
ATOM 6603 O O . LEU B 1 184 ? -6.928 -21.894 -85.132 1.00 37.59 184 LEU B O 1
ATOM 6619 N N . GLU B 1 185 ? -7.656 -23.138 -83.397 1.00 32.46 185 GLU B N 1
ATOM 6620 C CA . GLU B 1 185 ? -9.019 -23.155 -83.862 1.00 41.78 185 GLU B CA 1
ATOM 6621 C C . GLU B 1 185 ? -9.683 -21.763 -83.787 1.00 50.36 185 GLU B C 1
ATOM 6622 O O . GLU B 1 185 ? -10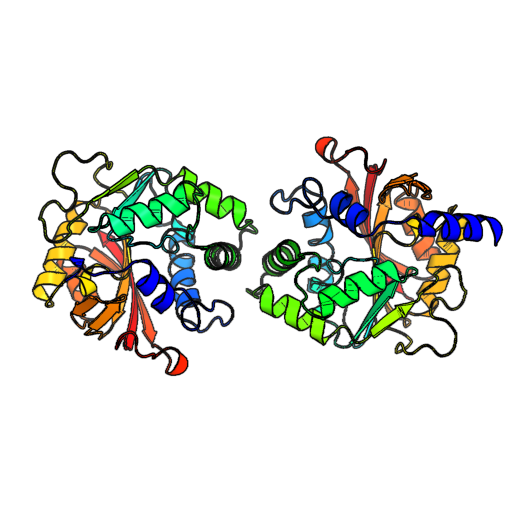.622 -21.471 -84.558 1.00 40.39 185 GLU B O 1
ATOM 6634 N N . ALA B 1 186 ? -9.167 -20.900 -82.906 1.00 37.07 186 ALA B N 1
ATOM 6635 C CA . ALA B 1 186 ? -9.684 -19.541 -82.734 1.00 31.60 186 ALA B CA 1
ATOM 6636 C C . ALA B 1 186 ? -9.107 -18.522 -83.728 1.00 36.79 186 ALA B C 1
ATOM 6637 O O . ALA B 1 186 ? -9.578 -17.374 -83.780 1.00 36.34 186 ALA B O 1
ATOM 6644 N N . VAL B 1 187 ? -8.066 -18.898 -84.474 1.00 34.62 187 VAL B N 1
ATOM 6645 C CA . VAL B 1 187 ? -7.491 -17.974 -85.447 1.00 40.24 187 VAL B CA 1
ATOM 6646 C C . VAL B 1 187 ? -7.491 -18.514 -86.893 1.00 38.55 187 VAL B C 1
ATOM 6647 O O . VAL B 1 187 ? -6.887 -17.908 -87.779 1.00 42.41 187 VAL B O 1
ATOM 6660 N N . SER B 1 188 ? -8.149 -19.653 -87.098 1.00 35.67 188 SER B N 1
ATOM 6661 C CA . SER B 1 188 ? -8.174 -20.337 -88.387 1.00 42.20 188 SER B CA 1
ATOM 6662 C C . SER B 1 188 ? -9.586 -20.313 -88.995 1.00 43.92 188 SER B C 1
ATOM 6663 O O . SER B 1 188 ? -10.517 -20.809 -88.387 1.00 40.30 188 SER B O 1
ATOM 6671 N N . PRO B 1 189 ? -9.761 -19.729 -90.196 1.00 45.79 189 PRO B N 1
ATOM 6672 C CA . PRO B 1 189 ? -11.143 -19.676 -90.711 1.00 47.28 189 PRO B CA 1
ATOM 6673 C C . PRO B 1 189 ? -11.736 -21.049 -91.080 1.00 42.58 189 PRO B C 1
ATOM 6674 O O . PRO B 1 189 ? -12.943 -21.227 -91.036 1.00 46.72 189 PRO B O 1
ATOM 6685 N N . ASP B 1 190 ? -10.901 -22.023 -91.407 1.00 43.91 190 ASP B N 1
ATOM 6686 C CA . ASP B 1 190 ? -11.395 -23.334 -91.786 1.00 46.65 190 ASP B CA 1
ATOM 6687 C C . ASP B 1 190 ? -10.396 -24.381 -91.414 1.00 47.82 190 ASP B C 1
ATOM 6688 O O . ASP B 1 190 ? -9.274 -24.052 -91.035 1.00 46.72 190 ASP B O 1
ATOM 6697 N N . LEU B 1 191 ? -10.781 -25.640 -91.590 1.00 46.75 191 LEU B N 1
ATOM 6698 C CA . LEU B 1 191 ? -9.933 -26.760 -91.223 1.00 47.91 191 LEU B CA 1
ATOM 6699 C C . LEU B 1 191 ? -8.591 -26.733 -91.936 1.00 48.73 191 LEU B C 1
ATOM 6700 O O . LEU B 1 191 ? -7.565 -27.067 -91.347 1.00 43.82 191 LEU B O 1
ATOM 6716 N N . ALA B 1 192 ? -8.569 -26.317 -93.196 1.00 39.92 192 ALA B N 1
ATOM 6717 C CA . ALA B 1 192 ? -7.307 -26.325 -93.942 1.00 45.81 192 ALA B CA 1
ATOM 6718 C C . ALA B 1 192 ? -6.310 -25.327 -93.329 1.00 37.66 192 ALA B C 1
ATOM 6719 O O . ALA B 1 192 ? -5.111 -25.585 -93.280 1.00 39.85 192 ALA B O 1
ATOM 6726 N N . SER B 1 193 ? -6.809 -24.175 -92.908 1.00 35.18 193 SER B N 1
ATOM 6727 C CA . SER B 1 193 ? -5.974 -23.165 -92.267 1.00 44.84 193 SER B CA 1
ATOM 6728 C C . SER B 1 193 ? -5.429 -23.735 -90.920 1.00 34.73 193 SER B C 1
ATOM 6729 O O . SER B 1 193 ? -4.266 -23.564 -90.582 1.00 40.27 193 SER B O 1
ATOM 6737 N N . PHE B 1 194 ? -6.280 -24.433 -90.205 1.00 35.12 194 PHE B N 1
ATOM 6738 C CA . PHE B 1 194 ? -5.917 -25.055 -88.946 1.00 44.05 194 PHE B CA 1
ATOM 6739 C C . PHE B 1 194 ? -4.813 -26.058 -89.152 1.00 47.04 194 PHE B C 1
ATOM 6740 O O . PHE B 1 194 ? -3.832 -26.015 -88.460 1.00 39.29 194 PHE B O 1
ATOM 6757 N N . GLN B 1 195 ? -4.934 -26.900 -90.169 1.00 37.76 195 GLN B N 1
ATOM 6758 C CA . GLN B 1 195 ? -3.897 -27.881 -90.458 1.00 34.21 195 GLN B CA 1
ATOM 6759 C C . GLN B 1 195 ? -2.572 -27.215 -90.770 1.00 39.36 195 GLN B C 1
ATOM 6760 O O . GLN B 1 195 ? -1.541 -27.672 -90.294 1.00 42.21 195 GLN B O 1
ATOM 6774 N N . ARG B 1 196 ? -2.582 -26.178 -91.617 1.00 39.55 196 ARG B N 1
ATOM 6775 C CA . ARG B 1 196 ? -1.359 -25.454 -91.968 1.00 37.18 196 ARG B CA 1
ATOM 6776 C C . ARG B 1 196 ? -0.710 -24.735 -90.750 1.00 35.99 196 ARG B C 1
ATOM 6777 O O . ARG B 1 196 ? 0.505 -24.642 -90.634 1.00 37.10 196 ARG B O 1
ATOM 6798 N N . ALA B 1 197 ? -1.551 -24.178 -89.902 1.00 36.14 197 ALA B N 1
ATOM 6799 C CA . ALA B 1 197 ? -1.105 -23.513 -88.674 1.00 41.49 197 ALA B CA 1
ATOM 6800 C C . ALA B 1 197 ? -0.394 -24.526 -87.793 1.00 37.66 197 ALA B C 1
ATOM 6801 O O . ALA B 1 197 ? 0.713 -24.263 -87.319 1.00 38.98 197 ALA B O 1
ATOM 6808 N N . LEU B 1 198 ? -0.992 -25.709 -87.639 1.00 31.45 198 LEU B N 1
ATOM 6809 C CA . LEU B 1 198 ? -0.352 -26.788 -86.882 1.00 37.92 198 LEU B CA 1
ATOM 6810 C C . LEU B 1 198 ? 0.990 -27.188 -87.499 1.00 40.81 198 LEU B C 1
ATOM 6811 O O . LEU B 1 198 ? 2.001 -27.366 -86.789 1.00 33.69 198 LEU B O 1
ATOM 6827 N N . ASP B 1 199 ? 1.034 -27.322 -88.828 1.00 39.39 199 ASP B N 1
ATOM 6828 C CA . ASP B 1 199 ? 2.308 -27.571 -89.487 1.00 33.74 199 ASP B CA 1
ATOM 6829 C C . ASP B 1 199 ? 3.309 -26.464 -89.216 1.00 37.27 199 ASP B C 1
ATOM 6830 O O . ASP B 1 199 ? 4.490 -26.724 -89.014 1.00 40.40 199 ASP B O 1
ATOM 6839 N N . HIS B 1 200 ? 2.867 -25.216 -89.269 1.00 37.58 200 HIS B N 1
ATOM 6840 C CA . HIS B 1 200 ? 3.791 -24.115 -89.080 1.00 33.57 200 HIS B CA 1
ATOM 6841 C C . HIS B 1 200 ? 4.428 -24.135 -87.655 1.00 39.99 200 HIS B C 1
ATOM 6842 O O . HIS B 1 200 ? 5.644 -24.013 -87.510 1.00 39.21 200 HIS B O 1
ATOM 6857 N N . ILE B 1 201 ? 3.625 -24.333 -86.618 1.00 38.36 201 ILE B N 1
ATOM 6858 C CA . ILE B 1 201 ? 4.199 -24.324 -85.262 1.00 37.05 201 ILE B CA 1
ATOM 6859 C C . ILE B 1 201 ? 5.044 -25.589 -85.054 1.00 38.35 201 ILE B C 1
ATOM 6860 O O . ILE B 1 201 ? 6.015 -25.595 -84.308 1.00 36.17 201 ILE B O 1
ATOM 6876 N N . THR B 1 202 ? 4.701 -26.649 -85.778 1.00 38.14 202 THR B N 1
ATOM 6877 C CA . THR B 1 202 ? 5.427 -27.890 -85.637 1.00 34.88 202 THR B CA 1
ATOM 6878 C C . THR B 1 202 ? 6.882 -27.744 -86.086 1.00 39.26 202 THR B C 1
ATOM 6879 O O . THR B 1 202 ? 7.745 -28.479 -85.607 1.00 42.94 202 THR B O 1
ATOM 6890 N N . THR B 1 203 ? 7.173 -26.768 -86.945 1.00 40.53 203 THR B N 1
ATOM 6891 C CA . THR B 1 203 ? 8.567 -26.511 -87.314 1.00 43.13 203 THR B CA 1
ATOM 6892 C C . THR B 1 203 ? 9.377 -26.000 -86.130 1.00 43.59 203 THR B C 1
ATOM 6893 O O . THR B 1 203 ? 10.602 -26.004 -86.180 1.00 42.01 203 THR B O 1
ATOM 6904 N N . LEU B 1 204 ? 8.702 -25.542 -85.072 1.00 40.43 204 LEU B N 1
ATOM 6905 C CA . LEU B 1 204 ? 9.405 -24.932 -83.954 1.00 41.06 204 LEU B CA 1
ATOM 6906 C C . LEU B 1 204 ? 9.881 -25.987 -82.974 1.00 43.68 204 LEU B C 1
ATOM 6907 O O . LEU B 1 204 ? 10.607 -25.671 -82.057 1.00 45.12 204 LEU B O 1
ATOM 6923 N N . LEU B 1 205 ? 9.431 -27.223 -83.171 1.00 42.39 205 LEU B N 1
ATOM 6924 C CA . LEU B 1 205 ? 9.582 -28.297 -82.203 1.00 41.17 205 LEU B CA 1
ATOM 6925 C C . LEU B 1 205 ? 10.580 -29.344 -82.686 1.00 46.39 205 LEU B C 1
ATOM 6926 O O . LEU B 1 205 ? 10.532 -29.815 -83.820 1.00 42.22 205 LEU B O 1
ATOM 6942 N N . ARG B 1 206 ? 11.468 -29.713 -81.792 1.00 44.52 206 ARG B N 1
ATOM 6943 C CA . ARG B 1 206 ? 12.435 -30.762 -82.010 1.00 43.64 206 ARG B CA 1
ATOM 6944 C C . ARG B 1 206 ? 11.734 -32.069 -82.346 1.00 46.56 206 ARG B C 1
ATOM 6945 O O . ARG B 1 206 ? 10.660 -32.353 -81.798 1.00 43.67 206 ARG B O 1
ATOM 6966 N N . PRO B 1 207 ? 12.327 -32.879 -83.248 1.00 45.96 207 PRO B N 1
ATOM 6967 C CA . PRO B 1 207 ? 11.855 -34.249 -83.405 1.00 44.26 207 PRO B CA 1
ATOM 6968 C C . PRO B 1 207 ? 11.951 -34.951 -82.074 1.00 47.94 207 PRO B C 1
ATOM 6969 O O . PRO B 1 207 ? 12.909 -34.741 -81.337 1.00 45.64 207 PRO B O 1
ATOM 6980 N N . GLY B 1 208 ? 10.954 -35.762 -81.747 1.00 45.56 208 GLY B N 1
ATOM 6981 C CA . GLY B 1 208 ? 10.891 -36.362 -80.435 1.00 46.34 208 GLY B CA 1
ATOM 6982 C C . GLY B 1 208 ? 10.348 -35.418 -79.369 1.00 44.20 208 GLY B C 1
ATOM 6983 O O . GLY B 1 208 ? 10.151 -35.850 -78.239 1.00 45.49 208 GLY B O 1
ATOM 6987 N N . GLY B 1 209 ? 10.120 -34.149 -79.711 1.00 42.95 209 GLY B N 1
ATOM 6988 C CA . GLY B 1 209 ? 9.555 -33.187 -78.759 1.00 42.21 209 GLY B CA 1
ATOM 6989 C C . GLY B 1 209 ? 8.050 -33.347 -78.533 1.00 37.99 209 GLY B C 1
ATOM 6990 O O . GLY B 1 209 ? 7.391 -34.089 -79.247 1.00 39.42 209 GLY B O 1
ATOM 6994 N N . HIS B 1 210 ? 7.495 -32.628 -77.559 1.00 37.41 210 HIS B N 1
ATOM 6995 C CA . HIS B 1 210 ? 6.098 -32.825 -77.161 1.00 35.95 210 HIS B CA 1
ATOM 6996 C C . HIS B 1 210 ? 5.269 -31.561 -77.349 1.00 38.06 210 HIS B C 1
ATOM 6997 O O . HIS B 1 210 ? 5.753 -30.449 -77.101 1.00 33.92 210 HIS B O 1
ATOM 7012 N N . LEU B 1 211 ? 4.023 -31.756 -77.787 1.00 36.37 211 LEU B N 1
ATOM 7013 C CA . LEU B 1 211 ? 3.039 -30.689 -77.951 1.00 34.94 211 LEU B CA 1
ATOM 7014 C C . LEU B 1 211 ? 1.862 -30.993 -77.052 1.00 35.14 211 LEU B C 1
ATOM 7015 O O . LEU B 1 211 ? 1.334 -32.105 -77.074 1.00 34.99 211 LEU B O 1
ATOM 7031 N N . LEU B 1 212 ? 1.487 -30.024 -76.211 1.00 32.10 212 LEU B N 1
ATOM 7032 C CA . LEU B 1 212 ? 0.299 -30.130 -75.400 1.00 32.53 212 LEU B CA 1
ATOM 7033 C C . LEU B 1 212 ? -0.701 -29.123 -75.978 1.00 31.64 212 LEU B C 1
ATOM 7034 O O . LEU B 1 212 ? -0.444 -27.938 -76.002 1.00 33.72 212 LEU B O 1
ATOM 7050 N N . LEU B 1 213 ? -1.824 -29.619 -76.466 1.00 36.16 213 LEU B N 1
ATOM 7051 C CA . LEU B 1 213 ? -2.779 -28.787 -77.195 1.00 34.28 213 LEU B CA 1
ATOM 7052 C C . LEU B 1 213 ? -4.112 -28.843 -76.490 1.00 37.39 213 LEU B C 1
ATOM 7053 O O . LEU B 1 213 ? -4.628 -29.918 -76.215 1.00 36.25 213 LEU B O 1
ATOM 7069 N N . ILE B 1 214 ? -4.625 -27.668 -76.144 1.00 29.52 214 ILE B N 1
ATOM 7070 C CA . ILE B 1 214 ? -5.933 -27.530 -75.572 1.00 28.80 214 ILE B CA 1
ATOM 7071 C C . ILE B 1 214 ? -6.739 -26.654 -76.502 1.00 32.37 214 ILE B C 1
ATOM 7072 O O . ILE B 1 214 ? -6.226 -25.706 -77.090 1.00 32.17 214 ILE B O 1
ATOM 7088 N N . GLY B 1 215 ? -8.010 -26.977 -76.660 1.00 33.65 215 GLY B N 1
ATOM 7089 C CA . GLY B 1 215 ? -8.832 -26.172 -77.531 1.00 35.03 215 GLY B CA 1
ATOM 7090 C C . GLY B 1 215 ? -10.307 -26.456 -77.424 1.00 33.55 215 GLY B C 1
ATOM 7091 O O . GLY B 1 215 ? -10.718 -27.379 -76.760 1.00 32.31 215 GLY B O 1
ATOM 7095 N N . ALA B 1 216 ? -11.091 -25.647 -78.128 1.00 32.25 216 ALA B N 1
ATOM 7096 C CA . ALA B 1 216 ? -12.534 -25.720 -78.114 1.00 31.85 216 ALA B CA 1
ATOM 7097 C C . ALA B 1 216 ? -13.050 -26.699 -79.195 1.00 33.13 216 ALA B C 1
ATOM 7098 O O . ALA B 1 216 ? -12.536 -26.721 -80.288 1.00 32.20 216 ALA B O 1
ATOM 7105 N N . LEU B 1 217 ? -14.034 -27.508 -78.839 1.00 36.71 217 LEU B N 1
ATOM 7106 C CA . LEU B 1 217 ? -14.642 -28.466 -79.741 1.00 36.69 217 LEU B CA 1
ATOM 7107 C C . LEU B 1 217 ? -15.971 -27.887 -80.240 1.00 40.24 217 LEU B C 1
ATOM 7108 O O . LEU B 1 217 ? -16.753 -27.375 -79.460 1.00 37.60 217 LEU B O 1
ATOM 7124 N N . GLU B 1 218 ? -16.185 -27.973 -81.550 1.00 46.07 218 GLU B N 1
ATOM 7125 C CA . GLU B 1 218 ? -17.446 -27.596 -82.187 1.00 40.48 218 GLU B CA 1
ATOM 7126 C C . GLU B 1 218 ? -17.897 -26.190 -81.800 1.00 43.79 218 GLU B C 1
ATOM 7127 O O . GLU B 1 218 ? -19.075 -25.953 -81.594 1.00 43.66 218 GLU B O 1
ATOM 7139 N N . GLU B 1 219 ? -16.945 -25.261 -81.715 1.00 40.34 219 GLU B N 1
ATOM 7140 C CA . GLU B 1 219 ? -17.246 -23.857 -81.469 1.00 39.04 219 GLU B CA 1
ATOM 7141 C C . GLU B 1 219 ? -17.182 -23.057 -82.781 1.00 37.86 219 GLU B C 1
ATOM 7142 O O . GLU B 1 219 ? -16.287 -23.275 -83.587 1.00 36.93 219 GLU B O 1
ATOM 7154 N N . SER B 1 220 ? -18.124 -22.133 -82.983 1.00 42.12 220 SER B N 1
ATOM 7155 C CA . SER B 1 220 ? -18.124 -21.289 -84.187 1.00 48.10 220 SER B CA 1
ATOM 7156 C C . SER B 1 220 ? -17.910 -19.792 -83.886 1.00 45.05 220 SER B C 1
ATOM 7157 O O . SER B 1 220 ? -17.543 -19.026 -84.780 1.00 45.41 220 SER B O 1
ATOM 7165 N N . TRP B 1 221 ? -18.102 -19.387 -82.632 1.00 42.96 221 TRP B N 1
ATOM 7166 C CA . TRP B 1 221 ? -17.798 -18.025 -82.198 1.00 41.92 221 TRP B CA 1
ATOM 7167 C C . TRP B 1 221 ? -17.532 -17.915 -80.693 1.00 41.90 221 TRP B C 1
ATOM 7168 O O . TRP B 1 221 ? -17.985 -18.726 -79.891 1.00 43.64 221 TRP B O 1
ATOM 7189 N N . TYR B 1 222 ? -16.824 -16.856 -80.332 1.00 40.16 222 TYR B N 1
ATOM 7190 C CA . TYR B 1 222 ? -16.759 -16.429 -78.945 1.00 43.41 222 TYR B CA 1
ATOM 7191 C C . TYR B 1 222 ? -16.584 -14.926 -78.883 1.00 41.07 222 TYR B C 1
ATOM 7192 O O . TYR B 1 222 ? -16.177 -14.302 -79.877 1.00 42.39 222 TYR B O 1
ATOM 7210 N N . LEU B 1 223 ? -16.878 -14.369 -77.702 1.00 43.73 223 LEU B N 1
ATOM 7211 C CA . LEU B 1 223 ? -16.815 -12.936 -77.454 1.00 45.57 223 LEU B CA 1
ATOM 7212 C C . LEU B 1 223 ? -15.613 -12.504 -76.615 1.00 53.54 223 LEU B C 1
ATOM 7213 O O . LEU B 1 223 ? -15.245 -13.162 -75.628 1.00 45.25 223 LEU B O 1
ATOM 7229 N N . ALA B 1 224 ? -15.031 -11.375 -76.999 1.00 50.07 224 ALA B N 1
ATOM 7230 C CA . ALA B 1 224 ? -13.975 -10.744 -76.221 1.00 49.80 224 ALA B CA 1
ATOM 7231 C C . ALA B 1 224 ? -14.207 -9.231 -76.162 1.00 45.15 224 ALA B C 1
ATOM 7232 O O . ALA B 1 224 ? -13.405 -8.461 -76.667 1.00 50.91 224 ALA B O 1
ATOM 7239 N N . GLY B 1 225 ? -15.309 -8.825 -75.553 1.00 46.67 225 GLY B N 1
ATOM 7240 C CA . GLY B 1 225 ? -15.711 -7.431 -75.536 1.00 55.06 225 GLY B CA 1
ATOM 7241 C C . GLY B 1 225 ? -16.598 -7.145 -76.737 1.00 58.78 225 GLY B C 1
ATOM 7242 O O . GLY B 1 225 ? -17.487 -7.926 -77.060 1.00 61.84 225 GLY B O 1
ATOM 7246 N N . GLU B 1 226 ? -16.358 -6.027 -77.407 1.00 69.47 226 GLU B N 1
ATOM 7247 C CA . GLU B 1 226 ? -17.109 -5.702 -78.613 1.00 79.13 226 GLU B CA 1
ATOM 7248 C C . GLU B 1 226 ? -16.847 -6.762 -79.690 1.00 78.77 226 GLU B C 1
ATOM 7249 O O . GLU B 1 226 ? -17.718 -7.089 -80.501 1.00 79.95 226 GLU B O 1
ATOM 7261 N N . ALA B 1 227 ? -15.637 -7.312 -79.658 1.00 80.48 227 ALA B N 1
ATOM 7262 C CA . ALA B 1 227 ? -15.209 -8.306 -80.628 1.00 77.63 227 ALA B CA 1
ATOM 7263 C C . ALA B 1 227 ? -15.988 -9.608 -80.463 1.00 74.44 227 ALA B C 1
ATOM 7264 O O . ALA B 1 227 ? -16.049 -10.166 -79.361 1.00 68.32 227 ALA B O 1
ATOM 7271 N N . ARG B 1 228 ? -16.601 -10.052 -81.561 1.00 70.72 228 ARG B N 1
ATOM 7272 C CA . ARG B 1 228 ? -17.191 -11.384 -81.673 1.00 73.50 228 ARG B CA 1
ATOM 7273 C C . ARG B 1 228 ? -16.416 -12.137 -82.745 1.00 62.31 228 ARG B C 1
ATOM 7274 O O . ARG B 1 228 ? -16.537 -11.836 -83.937 1.00 68.39 228 ARG B O 1
ATOM 7295 N N . LEU B 1 229 ? -15.601 -13.095 -82.312 1.00 53.40 229 LEU B N 1
ATOM 7296 C CA . LEU B 1 229 ? -14.631 -13.738 -83.194 1.00 53.66 229 LEU B CA 1
ATOM 7297 C C . LEU B 1 229 ? -15.213 -14.981 -83.776 1.00 46.43 229 LEU B C 1
ATOM 7298 O O . LEU B 1 229 ? -15.940 -15.705 -83.103 1.00 44.65 229 LEU B O 1
ATOM 7314 N N . THR B 1 230 ? -14.871 -15.238 -85.035 1.00 53.51 230 THR B N 1
ATOM 7315 C CA . THR B 1 230 ? -15.312 -16.434 -85.726 1.00 51.68 230 THR B CA 1
ATOM 7316 C C . THR B 1 230 ? -14.287 -17.528 -85.532 1.00 51.56 230 THR B C 1
ATOM 7317 O O . THR B 1 230 ? -13.089 -17.278 -85.601 1.00 63.48 230 THR B O 1
ATOM 7328 N N . VAL B 1 231 ? -14.773 -18.737 -85.273 1.00 50.57 231 VAL B N 1
ATOM 7329 C CA . VAL B 1 231 ? -13.933 -19.872 -84.913 1.00 48.13 231 VAL B CA 1
ATOM 7330 C C . VAL B 1 231 ? -14.276 -21.013 -85.856 1.00 49.33 231 VAL B C 1
ATOM 7331 O O . VAL B 1 231 ? -15.451 -21.211 -86.163 1.00 45.31 231 VAL B O 1
ATOM 7344 N N . VAL B 1 232 ? -13.275 -21.778 -86.295 1.00 49.22 232 VAL B N 1
ATOM 7345 C CA . VAL B 1 232 ? -13.560 -23.010 -87.013 1.00 42.01 232 VAL B CA 1
ATOM 7346 C C . VAL B 1 232 ? -14.049 -24.096 -86.055 1.00 48.33 232 VAL B C 1
ATOM 7347 O O . VAL B 1 232 ? -13.351 -24.448 -85.101 1.00 44.12 232 VAL B O 1
ATOM 7360 N N . PRO B 1 233 ? -15.270 -24.609 -86.274 1.00 44.12 233 PRO B N 1
ATOM 7361 C CA . PRO B 1 233 ? -15.686 -25.729 -85.430 1.00 39.10 233 PRO B CA 1
ATOM 7362 C C . PRO B 1 233 ? -14.894 -27.000 -85.749 1.00 48.72 233 PRO B C 1
ATOM 7363 O O . PRO B 1 233 ? -14.843 -27.387 -86.895 1.00 39.72 233 PRO B O 1
ATOM 7374 N N . VAL B 1 234 ? -14.241 -27.610 -84.759 1.00 42.97 234 VAL B N 1
ATOM 7375 C CA . VAL B 1 234 ? -13.485 -28.846 -84.986 1.00 32.74 234 VAL B CA 1
ATOM 7376 C C . VAL B 1 234 ? -13.962 -29.917 -84.047 1.00 39.84 234 VAL B C 1
ATOM 7377 O O . VAL B 1 234 ? -14.478 -29.629 -82.960 1.00 37.31 234 VAL B O 1
ATOM 7390 N N . SER B 1 235 ? -13.805 -31.166 -84.472 1.00 38.61 235 SER B N 1
ATOM 7391 C CA . SER B 1 235 ? -14.214 -32.301 -83.674 1.00 39.71 235 SER B CA 1
ATOM 7392 C C . SER B 1 235 ? -12.942 -32.981 -83.179 1.00 33.24 235 SER B C 1
ATOM 7393 O O . SER B 1 235 ? -11.861 -32.709 -83.685 1.00 35.97 235 SER B O 1
ATOM 7401 N N . GLU B 1 236 ? -13.083 -33.859 -82.200 1.00 39.10 236 GLU B N 1
ATOM 7402 C CA . GLU B 1 236 ? -11.970 -34.668 -81.748 1.00 40.36 236 GLU B CA 1
ATOM 7403 C C . GLU B 1 236 ? -11.306 -35.430 -82.883 1.00 42.23 236 GLU B C 1
ATOM 7404 O O . GLU B 1 236 ? -10.080 -35.521 -82.930 1.00 38.68 236 GLU B O 1
ATOM 7416 N N . GLU B 1 237 ? -12.106 -35.954 -83.813 1.00 42.11 237 GLU B N 1
ATOM 7417 C CA . GLU B 1 237 ? -11.569 -36.735 -84.928 1.00 39.12 237 GLU B CA 1
ATOM 7418 C C . GLU B 1 237 ? -10.707 -35.861 -85.809 1.00 36.65 237 GLU B C 1
ATOM 7419 O O . GLU B 1 237 ? -9.641 -36.287 -86.245 1.00 41.64 237 GLU B O 1
ATOM 7431 N N . GLU B 1 238 ? -11.174 -34.639 -86.065 1.00 36.61 238 GLU B N 1
ATOM 7432 C CA . GLU B 1 238 ? -10.420 -33.679 -86.838 1.00 35.69 238 GLU B CA 1
ATOM 7433 C C . GLU B 1 238 ? -9.105 -33.273 -86.191 1.00 40.31 238 GLU B C 1
ATOM 7434 O O . GLU B 1 238 ? -8.085 -33.103 -86.868 1.00 34.37 238 GLU B O 1
ATOM 7446 N N . VAL B 1 239 ? -9.097 -33.141 -84.874 1.00 40.56 239 VAL B N 1
ATOM 7447 C CA . VAL B 1 239 ? -7.866 -32.774 -84.191 1.00 35.39 239 VAL B CA 1
ATOM 7448 C C . VAL B 1 239 ? -6.886 -33.918 -84.292 1.00 30.41 239 VAL B C 1
ATOM 7449 O O . VAL B 1 239 ? -5.710 -33.719 -84.595 1.00 35.13 239 VAL B O 1
ATOM 7462 N N . ARG B 1 240 ? -7.372 -35.130 -84.048 1.00 34.19 240 ARG B N 1
ATOM 7463 C CA . ARG B 1 240 ? -6.502 -36.286 -84.093 1.00 36.21 240 ARG B CA 1
ATOM 7464 C C . ARG B 1 240 ? -5.888 -36.401 -85.489 1.00 37.63 240 ARG B C 1
ATOM 7465 O O . ARG B 1 240 ? -4.669 -36.540 -85.656 1.00 36.52 240 ARG B O 1
ATOM 7486 N N . GLU B 1 241 ? -6.737 -36.316 -86.501 1.00 38.55 241 GLU B N 1
ATOM 7487 C CA . GLU B 1 241 ? -6.227 -36.515 -87.861 1.00 39.48 241 GLU B CA 1
ATOM 7488 C C . GLU B 1 241 ? -5.249 -35.417 -88.213 1.00 37.16 241 GLU B C 1
ATOM 7489 O O . GLU B 1 241 ? -4.241 -35.672 -88.846 1.00 42.69 241 GLU B O 1
ATOM 7501 N N . ALA B 1 242 ? -5.492 -34.191 -87.754 1.00 38.68 242 ALA B N 1
ATOM 7502 C CA . ALA B 1 242 ? -4.527 -33.129 -88.006 1.00 35.14 242 ALA B CA 1
ATOM 7503 C C . ALA B 1 242 ? -3.158 -33.373 -87.368 1.00 37.38 242 ALA B C 1
ATOM 7504 O O . ALA B 1 242 ? -2.109 -33.083 -87.968 1.00 37.65 242 ALA B O 1
ATOM 7511 N N . LEU B 1 243 ? -3.154 -33.859 -86.132 1.00 40.93 243 LEU B N 1
ATOM 7512 C CA . LEU B 1 243 ? -1.906 -34.170 -85.452 1.00 37.76 243 LEU B CA 1
ATOM 7513 C C . LEU B 1 243 ? -1.123 -35.249 -86.212 1.00 39.81 243 LEU B C 1
ATOM 7514 O O . LEU B 1 243 ? 0.095 -35.141 -86.423 1.00 39.72 243 LEU B O 1
ATOM 7530 N N . VAL B 1 244 ? -1.831 -36.292 -86.617 1.00 39.99 244 VAL B N 1
ATOM 7531 C CA . VAL B 1 244 ? -1.213 -37.368 -87.395 1.00 40.92 244 VAL B CA 1
ATOM 7532 C C . VAL B 1 244 ? -0.617 -36.798 -88.681 1.00 39.63 244 VAL B C 1
ATOM 7533 O O . VAL B 1 244 ? 0.543 -37.055 -89.010 1.00 43.66 244 VAL B O 1
ATOM 7546 N N . ARG B 1 245 ? -1.377 -35.960 -89.375 1.00 42.35 245 ARG B N 1
ATOM 7547 C CA . ARG B 1 245 ? -0.880 -35.389 -90.633 1.00 43.86 245 ARG B CA 1
ATOM 7548 C C . ARG B 1 245 ? 0.308 -34.477 -90.442 1.00 47.66 245 ARG B C 1
ATOM 7549 O O . ARG B 1 245 ? 1.100 -34.302 -91.353 1.00 39.33 245 ARG B O 1
ATOM 7570 N N . SER B 1 246 ? 0.438 -33.860 -89.271 1.00 41.13 246 SER B N 1
ATOM 7571 C CA . SER B 1 246 ? 1.573 -32.978 -89.048 1.00 36.72 246 SER B CA 1
ATOM 7572 C C . SER B 1 246 ? 2.793 -33.756 -88.582 1.00 38.45 246 SER B C 1
ATOM 7573 O O . SER B 1 246 ? 3.844 -33.170 -88.382 1.00 45.36 246 SER B O 1
ATOM 7581 N N . GLY B 1 247 ? 2.648 -35.058 -88.365 1.00 40.78 247 GLY B N 1
ATOM 7582 C CA . GLY B 1 247 ? 3.782 -35.900 -88.011 1.00 48.64 247 GLY B CA 1
ATOM 7583 C C . GLY B 1 247 ? 3.934 -36.176 -86.516 1.00 40.67 247 GLY B C 1
ATOM 7584 O O . GLY B 1 247 ? 5.046 -36.337 -85.991 1.00 45.07 247 GLY B O 1
ATOM 7588 N N . TYR B 1 248 ? 2.803 -36.249 -85.831 1.00 44.37 248 TYR B N 1
ATOM 7589 C CA . TYR B 1 248 ? 2.775 -36.576 -84.418 1.00 45.73 248 TYR B CA 1
ATOM 7590 C C . TYR B 1 248 ? 2.253 -37.963 -84.182 1.00 50.18 248 TYR B C 1
ATOM 7591 O O . TYR B 1 248 ? 1.411 -38.441 -84.937 1.00 40.58 248 TYR B O 1
ATOM 7609 N N . LYS B 1 249 ? 2.728 -38.577 -83.097 1.00 42.62 249 LYS B N 1
ATOM 7610 C CA . LYS B 1 249 ? 2.040 -39.706 -82.501 1.00 43.09 249 LYS B CA 1
ATOM 7611 C C . LYS B 1 249 ? 1.173 -39.160 -81.391 1.00 45.58 249 LYS B C 1
ATOM 7612 O O . LYS B 1 249 ? 1.643 -38.370 -80.555 1.00 40.74 249 LYS B O 1
ATOM 7631 N N . VAL B 1 250 ? -0.091 -39.566 -81.381 1.00 38.21 250 VAL B N 1
ATOM 7632 C CA . VAL B 1 250 ? -1.018 -39.095 -80.351 1.00 41.36 250 VAL B CA 1
ATOM 7633 C C . VAL B 1 250 ? -0.905 -39.979 -79.121 1.00 46.44 250 VAL B C 1
ATOM 7634 O O . VAL B 1 250 ? -1.186 -41.166 -79.167 1.00 45.09 250 VAL B O 1
ATOM 7647 N N . ARG B 1 251 ? -0.497 -39.374 -78.010 1.00 40.31 251 ARG B N 1
ATOM 7648 C CA . ARG B 1 251 ? -0.331 -40.094 -76.760 1.00 41.54 251 ARG B CA 1
ATOM 7649 C C . ARG B 1 251 ? -1.574 -40.069 -75.880 1.00 38.39 251 ARG B C 1
ATOM 7650 O O . ARG B 1 251 ? -1.851 -41.008 -75.149 1.00 44.90 251 ARG B O 1
ATOM 7671 N N . ASP B 1 252 ? -2.317 -38.978 -75.963 1.00 40.21 252 ASP B N 1
ATOM 7672 C CA . ASP B 1 252 ? -3.519 -38.778 -75.167 1.00 37.97 252 ASP B CA 1
ATOM 7673 C C . ASP B 1 252 ? -4.366 -37.752 -75.894 1.00 38.92 252 ASP B C 1
ATOM 7674 O O . ASP B 1 252 ? -3.844 -36.771 -76.431 1.00 37.96 252 ASP B O 1
ATOM 7683 N N . LEU B 1 253 ? -5.670 -37.996 -75.922 1.00 37.92 253 LEU B N 1
ATOM 7684 C CA . LEU B 1 253 ? -6.617 -37.061 -76.489 1.00 40.53 253 LEU B CA 1
ATOM 7685 C C . LEU B 1 253 ? -7.920 -37.209 -75.704 1.00 37.08 253 LEU B C 1
ATOM 7686 O O . LEU B 1 253 ? -8.614 -38.222 -75.816 1.00 39.78 253 LEU B O 1
ATOM 7702 N N . ARG B 1 254 ? -8.204 -36.215 -74.852 1.00 34.55 254 ARG B N 1
ATOM 7703 C CA . ARG B 1 254 ? -9.313 -36.272 -73.930 1.00 36.02 254 ARG B CA 1
ATOM 7704 C C . ARG B 1 254 ? -10.319 -35.230 -74.303 1.00 35.07 254 ARG B C 1
ATOM 7705 O O . ARG B 1 254 ? -9.918 -34.196 -74.809 1.00 36.41 254 ARG B O 1
ATOM 7726 N N . THR B 1 255 ? -11.591 -35.489 -73.988 1.00 31.52 255 THR B N 1
ATOM 7727 C CA . THR B 1 255 ? -12.694 -34.557 -74.215 1.00 35.98 255 THR B CA 1
ATOM 7728 C C . THR B 1 255 ? -13.449 -34.252 -72.940 1.00 32.14 255 THR B C 1
ATOM 7729 O O . THR B 1 255 ? -13.846 -35.153 -72.207 1.00 36.09 255 THR B O 1
ATOM 7740 N N . TYR B 1 256 ? -13.708 -32.970 -72.737 1.00 33.93 256 TYR B N 1
ATOM 7741 C CA . TYR B 1 256 ? -14.568 -32.502 -71.661 1.00 39.33 256 TYR B CA 1
ATOM 7742 C C . TYR B 1 256 ? -15.833 -31.961 -72.312 1.00 36.56 256 TYR B C 1
ATOM 7743 O O . TYR B 1 256 ? -15.740 -31.178 -73.236 1.00 33.50 256 TYR B O 1
ATOM 7761 N N . ILE B 1 257 ? -16.999 -32.391 -71.852 1.00 34.13 257 ILE B N 1
ATOM 7762 C CA . ILE B 1 257 ? -18.256 -31.884 -72.392 1.00 41.22 257 ILE B CA 1
ATOM 7763 C C . ILE B 1 257 ? -18.735 -30.738 -71.523 1.00 41.03 257 ILE B C 1
ATOM 7764 O O . ILE B 1 257 ? -18.905 -30.894 -70.320 1.00 39.17 257 ILE B O 1
ATOM 7780 N N . MET B 1 258 ? -18.956 -29.589 -72.144 1.00 40.60 258 MET B N 1
ATOM 7781 C CA . MET B 1 258 ? -19.302 -28.390 -71.406 1.00 41.84 258 MET B CA 1
ATOM 7782 C C . MET B 1 258 ? -20.676 -28.547 -70.752 1.00 45.80 258 MET B C 1
ATOM 7783 O O . MET B 1 258 ? -21.668 -28.755 -71.428 1.00 49.99 258 MET B O 1
ATOM 7797 N N . PRO B 1 259 ? -20.739 -28.461 -69.423 1.00 48.00 259 PRO B N 1
ATOM 7798 C CA . PRO B 1 259 ? -22.072 -28.583 -68.815 1.00 43.35 259 PRO B CA 1
ATOM 7799 C C . PRO B 1 259 ? -22.945 -27.359 -69.096 1.00 46.31 259 PRO B C 1
ATOM 7800 O O . PRO B 1 259 ? -22.451 -26.243 -69.338 1.00 43.92 259 PRO B O 1
ATOM 7811 N N . ALA B 1 260 ? -24.250 -27.598 -69.088 1.00 54.36 260 ALA B N 1
ATOM 7812 C CA . ALA B 1 260 ? -25.240 -26.606 -69.509 1.00 61.88 260 ALA B CA 1
ATOM 7813 C C . ALA B 1 260 ? -25.119 -25.319 -68.718 1.00 57.50 260 ALA B C 1
ATOM 7814 O O . ALA B 1 260 ? -25.232 -24.231 -69.286 1.00 58.39 260 ALA B O 1
ATOM 7821 N N . HIS B 1 261 ? -24.858 -25.438 -67.419 1.00 53.62 261 HIS B N 1
ATOM 7822 C CA . HIS B 1 261 ? -24.767 -24.251 -66.577 1.00 57.59 261 HIS B CA 1
ATOM 7823 C C . HIS B 1 261 ? -23.543 -23.400 -66.873 1.00 56.17 261 HIS B C 1
ATOM 7824 O O . HIS B 1 261 ? -23.509 -22.231 -66.512 1.00 60.08 261 HIS B O 1
ATOM 7839 N N . LEU B 1 262 ? -22.545 -23.971 -67.544 1.00 56.81 262 LEU B N 1
ATOM 7840 C CA . LEU B 1 262 ? -21.396 -23.194 -68.004 1.00 52.11 262 LEU B CA 1
ATOM 7841 C C . LEU B 1 262 ? -21.606 -22.689 -69.421 1.00 49.04 262 LEU B C 1
ATOM 7842 O O . LEU B 1 262 ? -20.768 -21.956 -69.955 1.00 52.19 262 LEU B O 1
ATOM 7858 N N . GLN B 1 263 ? -22.705 -23.103 -70.040 1.00 59.32 263 GLN B N 1
ATOM 7859 C CA . GLN B 1 263 ? -23.016 -22.642 -71.383 1.00 61.80 263 GLN B CA 1
ATOM 7860 C C . GLN B 1 263 ? -23.684 -21.286 -71.226 1.00 62.16 263 GLN B C 1
ATOM 7861 O O . GLN B 1 263 ? -24.901 -21.157 -71.277 1.00 70.75 263 GLN B O 1
ATOM 7875 N N . THR B 1 264 ? -22.833 -20.292 -70.964 1.00 60.04 264 THR B N 1
ATOM 7876 C CA . THR B 1 264 ? -23.223 -18.903 -70.843 1.00 59.36 264 THR B CA 1
ATOM 7877 C C . THR B 1 264 ? -23.264 -18.359 -72.274 1.00 63.06 264 THR B C 1
ATOM 7878 O O . THR B 1 264 ? -23.187 -19.128 -73.239 1.00 68.79 264 THR B O 1
ATOM 7889 N N . GLY B 1 265 ? -23.371 -17.054 -72.436 1.00 58.06 265 GLY B N 1
ATOM 7890 C CA . GLY B 1 265 ? -23.506 -16.508 -73.772 1.00 51.94 265 GLY B CA 1
ATOM 7891 C C . GLY B 1 265 ? -22.197 -16.029 -74.342 1.00 52.02 265 GLY B C 1
ATOM 7892 O O . GLY B 1 265 ? -22.192 -15.302 -75.320 1.00 49.52 265 GLY B O 1
ATOM 7896 N N . VAL B 1 266 ? -21.078 -16.420 -73.741 1.00 47.94 266 VAL B N 1
ATOM 7897 C CA . VAL B 1 266 ? -19.790 -15.889 -74.173 1.00 45.64 266 VAL B CA 1
ATOM 7898 C C . VAL B 1 266 ? -19.263 -16.633 -75.384 1.00 41.48 266 VAL B C 1
ATOM 7899 O O . VAL B 1 266 ? -18.323 -16.175 -76.042 1.00 42.33 266 VAL B O 1
ATOM 7912 N N . ASP B 1 267 ? -19.874 -17.784 -75.670 1.00 46.52 267 ASP B N 1
ATOM 7913 C CA . ASP B 1 267 ? -19.522 -18.582 -76.834 1.00 45.67 267 ASP B CA 1
ATOM 7914 C C . ASP B 1 267 ? -20.580 -19.658 -77.103 1.00 40.89 267 ASP B C 1
ATOM 7915 O O . ASP B 1 267 ? -21.583 -19.741 -76.404 1.00 42.10 267 ASP B O 1
ATOM 7924 N N . ASP B 1 268 ? -20.345 -20.478 -78.116 1.00 44.93 268 ASP B N 1
ATOM 7925 C CA . ASP B 1 268 ? -21.214 -21.620 -78.384 1.00 51.96 268 ASP B CA 1
ATOM 7926 C C . ASP B 1 268 ? -20.398 -22.914 -78.330 1.00 51.02 268 ASP B C 1
ATOM 7927 O O . ASP B 1 268 ? -20.647 -23.859 -79.073 1.00 42.08 268 ASP B O 1
ATOM 7936 N N . VAL B 1 269 ? -19.411 -22.950 -77.441 1.00 48.05 269 VAL B N 1
ATOM 7937 C CA . VAL B 1 269 ? -18.535 -24.114 -77.335 1.00 39.48 269 VAL B CA 1
ATOM 7938 C C . VAL B 1 269 ? -19.317 -25.328 -76.840 1.00 36.47 269 VAL B C 1
ATOM 7939 O O . VAL B 1 269 ? -20.165 -25.192 -75.957 1.00 40.81 269 VAL B O 1
ATOM 7952 N N . LYS B 1 270 ? -19.003 -26.518 -77.360 1.00 39.64 270 LYS B N 1
ATOM 7953 C CA . LYS B 1 270 ? -19.687 -27.738 -76.899 1.00 36.35 270 LYS B CA 1
ATOM 7954 C C . LYS B 1 270 ? -18.840 -28.582 -75.953 1.00 34.72 270 LYS B C 1
ATOM 7955 O O . LYS B 1 270 ? -19.374 -29.348 -75.151 1.00 39.28 270 LYS B O 1
ATOM 7974 N N . GLY B 1 271 ? -17.523 -28.445 -76.063 1.00 34.67 271 GLY B N 1
ATOM 7975 C CA . GLY B 1 271 ? -16.608 -29.158 -75.193 1.00 40.25 271 GLY B CA 1
ATOM 7976 C C . GLY B 1 271 ? -15.210 -28.641 -75.397 1.00 36.27 271 GLY B C 1
ATOM 7977 O O . GLY B 1 271 ? -14.971 -27.735 -76.209 1.00 32.66 271 GLY B O 1
ATOM 7981 N N . VAL B 1 272 ? -14.279 -29.286 -74.706 1.00 34.87 272 VAL B N 1
ATOM 7982 C CA . VAL B 1 272 ? -12.887 -28.873 -74.736 1.00 35.13 272 VAL B CA 1
ATOM 7983 C C . VAL B 1 272 ? -12.069 -30.120 -74.957 1.00 30.47 272 VAL B C 1
ATOM 7984 O O . VAL B 1 272 ? -12.413 -31.166 -74.430 1.00 34.00 272 VAL B O 1
ATOM 7997 N N . PHE B 1 273 ? -11.009 -30.016 -75.755 1.00 31.04 273 PHE B N 1
ATOM 7998 C CA . PHE B 1 273 ? -10.108 -31.144 -75.965 1.00 35.24 273 PHE B CA 1
ATOM 7999 C C . PHE B 1 273 ? -8.738 -30.851 -75.390 1.00 31.45 273 PHE B C 1
ATOM 8000 O O . PHE B 1 273 ? -8.327 -29.694 -75.318 1.00 31.72 273 PHE B O 1
ATOM 8017 N N . PHE B 1 274 ? -8.082 -31.917 -74.953 1.00 31.65 274 PHE B N 1
ATOM 8018 C CA . PHE B 1 274 ? -6.701 -31.874 -74.536 1.00 36.56 274 PHE B CA 1
ATOM 8019 C C . PHE B 1 274 ? -5.996 -32.981 -75.274 1.00 32.78 274 PHE B C 1
ATOM 8020 O O . PHE B 1 274 ? -6.405 -34.130 -75.184 1.00 31.93 274 PHE B O 1
ATOM 8037 N N . ALA B 1 275 ? -4.951 -32.614 -76.002 1.00 35.22 275 ALA B N 1
ATOM 8038 C CA . ALA B 1 275 ? -4.092 -33.541 -76.719 1.00 37.12 275 ALA B CA 1
ATOM 8039 C C . ALA B 1 275 ? -2.653 -33.427 -76.240 1.00 33.30 275 ALA B C 1
ATOM 8040 O O . ALA B 1 275 ? -2.113 -32.335 -76.106 1.00 34.59 275 ALA B O 1
ATOM 8047 N N . TRP B 1 276 ? -2.062 -34.583 -75.988 1.00 32.47 276 TRP B N 1
ATOM 8048 C CA . TRP B 1 276 ? -0.637 -34.738 -75.774 1.00 37.32 276 TRP B CA 1
ATOM 8049 C C . TRP B 1 276 ? -0.115 -35.486 -76.994 1.00 34.86 276 TRP B C 1
ATOM 8050 O O . TRP B 1 276 ? -0.466 -36.635 -77.195 1.00 38.77 276 TRP B O 1
ATOM 8071 N N . ALA B 1 277 ? 0.721 -34.824 -77.788 1.00 36.88 277 ALA B N 1
ATOM 8072 C CA . ALA B 1 277 ? 1.264 -35.407 -79.009 1.00 38.76 277 ALA B CA 1
ATOM 8073 C C . ALA B 1 277 ? 2.782 -35.336 -78.984 1.00 42.44 277 ALA B C 1
ATOM 8074 O O . ALA B 1 277 ? 3.353 -34.388 -78.461 1.00 41.58 277 ALA B O 1
ATOM 8081 N N . GLN B 1 278 ? 3.428 -36.345 -79.553 1.00 40.56 278 GLN B N 1
ATOM 8082 C CA . GLN B 1 278 ? 4.873 -36.380 -79.617 1.00 34.33 278 GLN B CA 1
ATOM 8083 C C . GLN B 1 278 ? 5.291 -36.381 -81.065 1.00 40.73 278 GLN B C 1
ATOM 8084 O O . GLN B 1 278 ? 4.851 -37.226 -81.842 1.00 38.77 278 GLN B O 1
ATOM 8098 N N . LYS B 1 279 ? 6.131 -35.420 -81.420 1.00 44.63 279 LYS B N 1
ATOM 8099 C CA . LYS B 1 279 ? 6.618 -35.282 -82.785 1.00 46.03 279 LYS B CA 1
ATOM 8100 C C . LYS B 1 279 ? 7.576 -36.415 -83.176 1.00 45.30 279 LYS B C 1
ATOM 8101 O O . LYS B 1 279 ? 8.547 -36.694 -82.485 1.00 46.37 279 LYS B O 1
ATOM 8120 N N . VAL B 1 280 ? 7.288 -37.060 -84.296 1.00 49.62 280 VAL B N 1
ATOM 8121 C CA . VAL B 1 280 ? 8.201 -38.035 -84.874 1.00 57.78 280 VAL B CA 1
ATOM 8122 C C . VAL B 1 280 ? 8.855 -37.442 -86.118 1.00 69.45 280 VAL B C 1
ATOM 8123 O O . VAL B 1 280 ? 9.751 -36.589 -86.011 1.00 69.35 280 VAL B O 1
#

Radius of gyration: 27.94 Å; Cα contacts (8 Å, |Δi|>4): 1085; chains: 2; bounding box: 43×40×88 Å

Secondary structure (DSSP, 8-state):
-GGG--HHHHHHHHHSTTTT--SSTTSHHHHHHHHHHHHHHTS-S--SEEEEET-TT--GGGTTGGGT-SEEEEE-S-HHHHHHHHHHHTT-TT----HHHHHHHHHHH-S---HHHHHHHHHHHEEEEE---TTSSSTT-SS-SS-SSEEEEEEES-TTTS-SSHHHHHHHHHHHHTTEEEEEEEEEEEEES--EEEETTEEEE-----HHHHHHHHHHHTEEEEEEEEEE--GGG--SSB---EEEEEEEEE-/-HHHHHHHHHHHTT--HHHHHHHHHSTTTT--S-TTSHHHHHHHHHHHHHHTS-S-EEEEEEET-TT--GGGTTGGGTEEEEEEEES-HHHHHHHHHHHTT-BTB---HHHHHHHHHHHTS---HHHHHHHHHHHEEEEEE--TTSSSTT-TT-SS-SSEEEEEEES-HHHH-SSHHHHHHHHHHHHTTEEEEEEEEEEEEES--EEEETTEEEE-----HHHHHHHHHHTTEEEEEEEEEEPPGGG--TTB---EEEEEEEEE-

Nearest PDB structures (foldseek):
  4mik-assembly1_A  TM=1.004E+00  e=1.046E-58  Homo sapiens
  3hca-assembly2_B  TM=9.997E-01  e=1.082E-54  Homo sapiens
  2opb-assembly3_A  TM=1.002E+00  e=3.086E-54  Homo sapiens
  2an3-assembly2_B  TM=1.001E+00  e=2.565E-54  Homo sapiens
  3hce-assembly2_B  TM=9.980E-01  e=3.086E-54  Homo sapiens

GO terms:
  GO:0004603 phenylethanolamine N-methyltransferase activity (F, IDA)
  GO:0004603 phenylethanolamine N-methyltransferase activity (F, EXP)
  GO:0004603 phenylethanolamine N-methyltransferase activity (F, IMP)
  GO:0004603 phenylethanolamine N-methyltransferase activity (F, TAS)
  GO:0042423 catecholamine biosynthetic process (P, TAS)
  GO:0005829 cytosol (C, TAS)
  GO:0005515 protein binding (F, IPI)